Protein AF-R6E1N6-F1 (afdb_monomer_lite)

Secondary structure (DSSP, 8-state):
--GGG---SSEE-PPEEEEEE-SS-EEEEE-----B-HHHHHTT--HHHHHHHHHHHHHHHHHHHHH-EEEEE-HHHHHHHHHHHHHHHHH-GGGEEEETTEEEE-HHHHHHHHHHHHHHHTPPPEEEEES---S---GGGEEEETTEEEE------SS--HHHHHHHHHHHHTT-HHHHT--S---HHHHHHHHHHHHHHHHHHHHHH-HHHHHHHHHHHHHHHHHHGGG--SHHHHHHHHHHHHHHHHHHHHHHHHTT-----------------------EEEEEEE----GGGGTS--GGGSBPTTS-BHHHHHHHTS-GGG-SEEEEEEEHHHHHHHTHHHHHHHHHHHHT--SEEEEEESS--SSHHHHHHHHHHHHT--SEEEEE-TTEEEEE---SSSEEEEEEGGG-S---GGG-EEEEE-TTS-EEEEEET---SSEEEEEEEEES-HHHHHHHHHHHTT-TT--HHHHHHHHHHTT---EEEEEEEEEE-S------

Foldseek 3Di:
DVPQPDDDVQEHAWAWDDWDDDPPDIDTDTDDDDFDAPQVCLLPDFLVLLVLVLVSLVVVLVVFLVPFDWDWAALVLVLVLLVVLVVLLQPDQVQWDQDPNDTGGDVLVVVLSVLLNVPSVPDGTATATAGADQLQQASRQWGHDPSHIYGHDRDDHSTHGSLSNLLNLCCCLVQVPVVVVDDDDGDPLSSNLSSPLSNVSSLVVCVVPDPSCVVPNLVSNLSVLSNCQSVDDDPVVNVSSSVVNVVSSVVVVVVVVVVVDDDDDDDDDDDDDDDDDDDDPFAEEEEAQPQDDDPCLVPDQPQQQDADPVRAGLLRQQVVLDDPVVHQAYEYEYEPVSCVVVVSQVSVVVNCVVVVPDRYDYHYDDDRALASLRSLLVVCVVVVDWFKYKYAYSQKHWHWDDDAAWAFEKEFPVVDPDDDLQQWKAFDADPVQWTRAIHGRDDDDRMTTLRMTMHGTPVLSNVLCVVCRPPHPDDPRSSVSSVVSVVRIYGYIYIDPMDGNDDDPPPD

Sequence (508 aa):
MAAAGVEYQHIRVPKVYELQENADTTIIKMQYVYSKNFIEFFEQAGFEQVDYLIGALEYFVEHEISKCELRKVSSAIFQEKFADIRAKVESNPLYNENQNGLNRLNPAIADLMTRCQTIFDNLKEMTIPEGVCHGDLTFSNILFNGNNYYLIDFLDSFIETPLQDIVKIRQDTAYRWSQLMYTKKYDAVRLRIVCDKIDREIDQYFTRKYQWYIDNYRVMQLMNILRILPYAHEEKVISYLVQVLNDLLSSVEGETRNEKGCEGNENGEMKNEKCTNDNPSPERTLIMPIAADKSEYKTRLPRVFLIAEDGVMHCIRALKSLNLSRYDHIYITILRHLDEKYALSERLILQFRINGITNAEIVVLDQPTTSQPDTIYQTILQKNIHGSIFVKDADCSFCGEDTIGNAIAIHPLEELDWVNPKNKSYVSIDDMYYITNIIEKRIVFHFFTAGGYSFESADTYCRYYEQFQQQPGLYLSHIIYSMLLDKHTFRPVLTKEYEDFEFKFEKK

Structure (mmCIF, N/CA/C/O backbone):
data_AF-R6E1N6-F1
#
_entry.id   AF-R6E1N6-F1
#
loop_
_atom_site.group_PDB
_atom_site.id
_atom_site.type_symbol
_atom_site.label_atom_id
_atom_site.label_alt_id
_atom_site.label_comp_id
_atom_site.label_asym_id
_atom_site.label_entity_id
_atom_site.label_seq_id
_atom_site.pdbx_PDB_ins_code
_atom_site.Cartn_x
_atom_site.Cartn_y
_atom_site.Cartn_z
_atom_site.occupancy
_atom_site.B_iso_or_equiv
_atom_site.auth_seq_id
_atom_site.auth_comp_id
_atom_site.auth_asym_id
_atom_site.auth_atom_id
_atom_site.pdbx_PDB_model_num
ATOM 1 N N . MET A 1 1 ? -20.748 -10.827 25.982 1.00 43.12 1 MET A N 1
ATOM 2 C CA . MET A 1 1 ? -20.941 -12.285 25.726 1.00 43.12 1 MET A CA 1
ATOM 3 C C . MET A 1 1 ? -22.108 -12.660 24.782 1.00 43.12 1 MET A C 1
ATOM 5 O O . MET A 1 1 ? -22.265 -13.842 24.507 1.00 43.12 1 MET A O 1
ATOM 9 N N . ALA A 1 2 ? -22.885 -11.727 24.208 1.00 42.56 2 ALA A N 1
ATOM 10 C CA . ALA A 1 2 ? -23.992 -12.077 23.293 1.00 42.56 2 ALA A CA 1
ATOM 11 C C . ALA A 1 2 ? -23.570 -12.336 21.823 1.00 42.56 2 ALA A C 1
ATOM 13 O O . ALA A 1 2 ? -24.237 -13.090 21.120 1.00 42.56 2 ALA A O 1
ATOM 14 N N . ALA A 1 3 ? -22.448 -11.765 21.363 1.00 39.88 3 ALA A N 1
ATOM 15 C CA . ALA A 1 3 ? -22.001 -11.847 19.963 1.00 39.88 3 ALA A CA 1
ATOM 16 C C . ALA A 1 3 ? -21.383 -13.204 19.555 1.00 39.88 3 ALA A C 1
ATOM 18 O O . ALA A 1 3 ? -21.361 -13.549 18.378 1.00 39.88 3 ALA A O 1
ATOM 19 N N . ALA A 1 4 ? -20.916 -14.015 20.512 1.00 44.91 4 ALA A N 1
ATOM 20 C CA . ALA A 1 4 ? -20.207 -15.270 20.231 1.00 44.91 4 ALA A CA 1
ATOM 21 C C . ALA A 1 4 ? -21.109 -16.422 19.727 1.00 44.91 4 ALA A C 1
ATOM 23 O O . ALA A 1 4 ? -20.604 -17.486 19.375 1.00 44.91 4 ALA A O 1
ATOM 24 N N . GLY A 1 5 ? -22.436 -16.237 19.715 1.00 41.78 5 GLY A N 1
ATOM 25 C CA . GLY A 1 5 ? -23.413 -17.272 19.351 1.00 41.78 5 GLY A CA 1
ATOM 26 C C . GLY A 1 5 ? -23.838 -17.309 17.878 1.00 41.78 5 GLY A C 1
ATOM 27 O O . GLY A 1 5 ? -24.622 -18.185 17.516 1.00 41.78 5 GLY A O 1
ATOM 28 N N . VAL A 1 6 ? -23.373 -16.381 17.033 1.00 52.00 6 VAL A N 1
ATOM 29 C CA . VAL A 1 6 ? -23.840 -16.231 15.642 1.00 52.00 6 VAL A CA 1
ATOM 30 C C . VAL A 1 6 ? -22.710 -16.565 14.664 1.00 52.00 6 VAL A C 1
ATOM 32 O O . VAL A 1 6 ? -21.669 -15.913 14.663 1.00 52.00 6 VAL A O 1
ATOM 35 N N . GLU A 1 7 ? -22.900 -17.584 13.819 1.00 51.12 7 GLU A N 1
ATOM 36 C CA . GLU A 1 7 ? -22.028 -17.820 12.661 1.00 51.12 7 GLU A CA 1
ATOM 37 C C . GLU A 1 7 ? -22.456 -16.883 11.525 1.00 51.12 7 GLU A C 1
ATOM 39 O O . GLU A 1 7 ? -23.486 -17.095 10.884 1.00 51.12 7 GLU A O 1
ATOM 44 N N . TYR A 1 8 ? -21.668 -15.838 11.270 1.00 61.31 8 TYR A N 1
ATOM 45 C CA . TYR A 1 8 ? -21.778 -15.066 10.037 1.00 61.31 8 TYR A CA 1
ATOM 46 C C . TYR A 1 8 ? -21.089 -15.870 8.933 1.00 61.31 8 TYR A C 1
ATOM 48 O O . TYR A 1 8 ? -20.137 -16.610 9.187 1.00 61.31 8 TYR A O 1
ATOM 56 N N . GLN A 1 9 ? -21.543 -15.726 7.688 1.00 67.88 9 GLN A N 1
ATOM 57 C CA . GLN A 1 9 ? -21.009 -16.522 6.576 1.00 67.88 9 GLN A CA 1
ATOM 58 C C . GLN A 1 9 ? -19.481 -16.365 6.411 1.00 67.88 9 GLN A C 1
ATOM 60 O O . GLN A 1 9 ? -18.808 -17.293 5.962 1.00 67.88 9 GLN A O 1
ATOM 65 N N . HIS A 1 10 ? -18.933 -15.216 6.824 1.00 77.19 10 HIS A N 1
ATOM 66 C CA . HIS A 1 10 ? -17.533 -14.829 6.614 1.00 77.19 10 HIS A CA 1
ATOM 67 C C . HIS A 1 10 ? -16.791 -14.452 7.908 1.00 77.19 10 HIS A C 1
ATOM 69 O O . HIS A 1 10 ? -15.573 -14.627 7.991 1.00 77.19 10 HIS A O 1
ATOM 75 N N . ILE A 1 11 ? -17.525 -13.982 8.924 1.00 89.69 11 ILE A N 1
ATOM 76 C CA . ILE A 1 11 ? -17.001 -13.602 10.239 1.00 89.69 11 ILE A CA 1
ATOM 77 C C . ILE A 1 11 ? -17.423 -14.630 11.290 1.00 89.69 11 ILE A C 1
ATOM 79 O O . ILE A 1 11 ? -18.572 -15.062 11.354 1.00 89.69 11 ILE A O 1
ATOM 83 N N . ARG A 1 12 ? -16.480 -15.055 12.124 1.00 91.12 12 ARG A N 1
ATOM 84 C CA . ARG A 1 12 ? -16.680 -16.114 13.114 1.00 91.12 12 ARG A CA 1
ATOM 85 C C . ARG A 1 12 ? -16.115 -15.689 14.459 1.00 91.12 12 ARG A C 1
ATOM 87 O O . ARG A 1 12 ? -15.232 -14.845 14.533 1.00 91.12 12 ARG A O 1
ATOM 94 N N . VAL A 1 13 ? -16.574 -16.334 15.521 1.00 90.94 13 VAL A N 1
ATOM 95 C CA . VAL A 1 13 ? -15.956 -16.244 16.848 1.00 90.94 13 VAL A CA 1
ATOM 96 C C . VAL A 1 13 ? -15.490 -17.649 17.228 1.00 90.94 13 VAL A C 1
ATOM 98 O O . VAL A 1 13 ? -16.241 -18.607 17.011 1.00 90.94 13 VAL A O 1
ATOM 101 N N . PRO A 1 14 ? -14.257 -17.838 17.735 1.00 91.50 14 PRO A N 1
ATOM 102 C CA . PRO A 1 14 ? -13.813 -19.160 18.155 1.00 91.50 14 PRO A CA 1
ATOM 103 C C . PRO A 1 14 ? -14.723 -19.721 19.254 1.00 91.50 14 PRO A C 1
ATOM 105 O O . PRO A 1 14 ? -15.100 -19.015 20.189 1.00 91.50 14 PRO A O 1
ATOM 108 N N . LYS A 1 15 ? -15.058 -21.012 19.164 1.00 90.75 15 LYS A N 1
ATOM 109 C CA . LYS A 1 15 ? -15.941 -21.653 20.150 1.00 90.75 15 LYS A CA 1
ATOM 110 C C . LYS A 1 15 ? -15.301 -21.648 21.534 1.00 90.75 15 LYS A C 1
ATOM 112 O O . LYS A 1 15 ? -14.180 -22.127 21.693 1.00 90.75 15 LYS A O 1
ATOM 117 N N . VAL A 1 16 ? -16.028 -21.173 22.539 1.00 90.88 16 VAL A N 1
ATOM 118 C CA . VAL A 1 16 ? -15.630 -21.307 23.945 1.00 90.88 16 VAL A CA 1
ATOM 119 C C . VAL A 1 16 ? -16.057 -22.690 24.434 1.00 90.88 16 VAL A C 1
ATOM 121 O O . VAL A 1 16 ? -17.225 -23.054 24.333 1.00 90.88 16 VAL A O 1
ATOM 124 N N . TYR A 1 17 ? -15.101 -23.480 24.919 1.00 92.00 17 TYR A N 1
ATOM 125 C CA . TYR A 1 17 ? -15.338 -24.831 25.432 1.00 92.00 17 TYR A CA 1
ATOM 126 C C . TYR A 1 17 ? -15.578 -24.846 26.936 1.00 92.00 17 TYR A C 1
ATOM 128 O O . TYR A 1 17 ? -16.383 -25.634 27.421 1.00 92.00 17 TYR A O 1
ATOM 136 N N . GLU A 1 18 ? -14.846 -24.016 27.673 1.00 93.44 18 GLU A N 1
ATOM 137 C CA . GLU A 1 18 ? -14.870 -24.002 29.131 1.00 93.44 18 GLU A CA 1
ATOM 138 C C . GLU A 1 18 ? -14.495 -22.610 29.636 1.00 93.44 18 GLU A C 1
ATOM 140 O O . GLU A 1 18 ? -13.605 -21.962 29.079 1.00 93.44 18 GLU A O 1
ATOM 145 N N . LEU A 1 19 ? -15.170 -22.169 30.692 1.00 92.25 19 LEU A N 1
ATOM 146 C CA . LEU A 1 19 ? -14.905 -20.915 31.379 1.00 92.25 19 LEU A CA 1
ATOM 147 C C . LEU A 1 19 ? -14.810 -21.218 32.875 1.00 92.25 19 LEU A C 1
ATOM 149 O O . LEU A 1 19 ? -15.750 -21.756 33.458 1.00 92.25 19 LEU A O 1
ATOM 153 N N . GLN A 1 20 ? -13.653 -20.930 33.466 1.00 92.69 20 GLN A N 1
ATOM 154 C CA . GLN A 1 20 ? -13.394 -21.101 34.892 1.00 92.69 20 GLN A CA 1
ATOM 155 C C . GLN A 1 20 ? -13.108 -19.732 35.503 1.00 92.69 20 GLN A C 1
ATOM 157 O O . GLN A 1 20 ? -12.104 -19.098 35.175 1.00 92.69 20 GLN A O 1
ATOM 162 N N . GLU A 1 21 ? -13.988 -19.285 36.391 1.00 91.00 21 GLU A N 1
ATOM 163 C CA . GLU A 1 21 ? -13.809 -18.058 37.165 1.00 91.00 21 GLU A CA 1
ATOM 164 C C . GLU A 1 21 ? -13.253 -18.411 38.546 1.00 91.00 21 GLU A C 1
ATOM 166 O O . GLU A 1 21 ? -13.877 -19.136 39.322 1.00 91.00 21 GLU A O 1
ATOM 171 N N . ASN A 1 22 ? -12.065 -17.899 38.849 1.00 90.75 22 ASN A N 1
ATOM 172 C CA . ASN A 1 22 ? -11.467 -17.908 40.179 1.00 90.75 22 ASN A CA 1
ATOM 173 C C . ASN A 1 22 ? -11.513 -16.488 40.760 1.00 90.75 22 ASN A C 1
ATOM 175 O O . ASN A 1 22 ? -11.749 -15.527 40.034 1.00 90.75 22 ASN A O 1
ATOM 179 N N . ALA A 1 23 ? -11.217 -16.341 42.055 1.00 87.56 23 ALA A N 1
ATOM 180 C CA . ALA A 1 23 ? -11.284 -15.048 42.748 1.00 87.56 23 ALA A CA 1
ATOM 181 C C . ALA A 1 23 ? -10.505 -13.911 42.048 1.00 87.56 23 ALA A C 1
ATOM 183 O O . ALA A 1 23 ? -11.010 -12.795 41.989 1.00 87.56 23 ALA A O 1
ATOM 184 N N . ASP A 1 24 ? -9.329 -14.213 41.478 1.00 91.00 24 ASP A N 1
ATOM 185 C CA . ASP A 1 24 ? -8.445 -13.218 40.844 1.00 91.00 24 ASP A CA 1
ATOM 186 C C . ASP A 1 24 ? -8.146 -13.505 39.360 1.00 91.00 24 ASP A C 1
ATOM 188 O O . ASP A 1 24 ? -7.389 -12.773 38.723 1.00 91.00 24 ASP A O 1
ATOM 192 N N . THR A 1 25 ? -8.663 -14.604 38.798 1.00 90.50 25 THR A N 1
ATOM 193 C CA . THR A 1 25 ? -8.326 -15.022 37.426 1.00 90.50 25 THR A CA 1
ATOM 194 C C . THR A 1 25 ? -9.509 -15.658 36.719 1.00 90.50 25 THR A C 1
ATOM 196 O O . THR A 1 25 ? -10.215 -16.482 37.295 1.00 90.50 25 THR A O 1
ATOM 199 N N . THR A 1 26 ? -9.661 -15.347 35.435 1.00 88.19 26 THR A N 1
ATOM 200 C CA . THR A 1 26 ? -10.594 -16.037 34.541 1.00 88.19 26 THR A CA 1
ATOM 201 C C . THR A 1 26 ? -9.791 -16.836 33.526 1.00 88.19 26 THR A C 1
ATOM 203 O O . THR A 1 26 ? -8.967 -16.281 32.800 1.00 88.19 26 THR A O 1
ATOM 206 N N . ILE A 1 27 ? -10.015 -18.148 33.477 1.00 90.06 27 ILE A N 1
ATOM 207 C CA . ILE A 1 27 ? -9.392 -19.045 32.503 1.00 90.06 27 ILE A CA 1
ATOM 208 C C . ILE A 1 27 ? -10.445 -19.412 31.463 1.00 90.06 27 ILE A C 1
ATOM 210 O O . ILE A 1 27 ? -11.468 -20.017 31.781 1.00 90.06 27 ILE A O 1
ATOM 214 N N . ILE A 1 28 ? -10.173 -19.067 30.206 1.00 90.00 28 ILE A N 1
ATOM 215 C CA . ILE A 1 28 ? -11.042 -19.377 29.072 1.00 90.00 28 ILE A CA 1
ATOM 216 C C . ILE A 1 28 ? -10.346 -20.428 28.212 1.00 90.00 28 ILE A C 1
ATOM 218 O O . ILE A 1 28 ? -9.264 -20.200 27.672 1.00 90.00 28 ILE A O 1
ATOM 222 N N . LYS A 1 29 ? -10.979 -21.591 28.059 1.00 92.75 29 LYS A N 1
ATOM 223 C CA . LYS A 1 29 ? -10.565 -22.616 27.102 1.00 92.75 29 LYS A CA 1
ATOM 224 C C . LYS A 1 29 ? -11.414 -22.467 25.853 1.00 92.75 29 LYS A C 1
ATOM 226 O O . LYS A 1 29 ? -12.628 -22.651 25.892 1.00 92.75 29 LYS A O 1
ATOM 231 N N . MET A 1 30 ? -10.774 -22.172 24.733 1.00 92.62 30 MET A N 1
ATOM 232 C CA . MET A 1 30 ? -11.450 -21.897 23.468 1.00 92.62 30 MET A CA 1
ATOM 233 C C . MET A 1 30 ? -10.828 -22.678 22.312 1.00 92.62 30 MET A C 1
ATOM 235 O O . MET A 1 30 ? -9.758 -23.278 22.431 1.00 92.62 30 MET A O 1
ATOM 239 N N . GLN A 1 31 ? -11.526 -22.690 21.184 1.00 93.62 31 GLN A N 1
ATOM 240 C CA . GLN A 1 31 ? -11.058 -23.256 19.934 1.00 93.62 31 GLN A CA 1
ATOM 241 C C . GLN A 1 31 ? -9.750 -22.594 19.501 1.00 93.62 31 GLN A C 1
ATOM 243 O O . GLN A 1 31 ? -9.690 -21.384 19.299 1.00 93.62 31 GLN A O 1
ATOM 248 N N . TYR A 1 32 ? -8.719 -23.412 19.291 1.00 93.12 32 TYR A N 1
ATOM 249 C CA . TYR A 1 32 ? -7.517 -22.972 18.599 1.00 93.12 32 TYR A CA 1
ATOM 250 C C . TYR A 1 32 ? -7.813 -22.849 17.104 1.00 93.12 32 TYR A C 1
ATOM 252 O O . TYR A 1 32 ? -8.204 -23.827 16.460 1.00 93.12 32 TYR A O 1
ATOM 260 N N . VAL A 1 33 ? -7.629 -21.650 16.558 1.00 91.69 33 VAL A N 1
ATOM 261 C CA . VAL A 1 33 ? -7.780 -21.374 15.130 1.00 91.69 33 VAL A CA 1
ATOM 262 C C . VAL A 1 33 ? -6.398 -21.086 14.559 1.00 91.69 33 VAL A C 1
ATOM 264 O O . VAL A 1 33 ? -5.758 -20.106 14.930 1.00 91.69 33 VAL A O 1
ATOM 267 N N . TYR A 1 34 ? -5.927 -21.954 13.662 1.00 92.94 34 TYR A N 1
ATOM 268 C CA . TYR A 1 34 ? -4.697 -21.703 12.918 1.00 92.94 34 TYR A CA 1
ATOM 269 C C . TYR A 1 34 ? -4.946 -20.602 11.883 1.00 92.94 34 TYR A C 1
ATOM 271 O O . TYR A 1 34 ? -5.734 -20.800 10.959 1.00 92.94 34 TYR A O 1
ATOM 279 N N . SER A 1 35 ? -4.289 -19.456 12.049 1.00 94.69 35 SER A N 1
ATOM 280 C CA . SER A 1 35 ? -4.545 -18.244 11.266 1.00 94.69 35 SER A CA 1
ATOM 281 C C . SER A 1 35 ? -3.283 -17.402 11.108 1.00 94.69 35 SER A C 1
ATOM 283 O O . SER A 1 35 ? -2.355 -17.498 11.911 1.00 94.69 35 SER A O 1
ATOM 285 N N . LYS A 1 36 ? -3.279 -16.539 10.092 1.00 94.94 36 LYS A N 1
ATOM 286 C CA . LYS A 1 36 ? -2.300 -15.461 9.922 1.00 94.94 36 LYS A CA 1
ATOM 287 C C . LYS A 1 36 ? -2.706 -14.242 10.752 1.00 94.94 36 LYS A C 1
ATOM 289 O O . LYS A 1 36 ? -3.897 -14.010 10.974 1.00 94.94 36 LYS A O 1
ATOM 294 N N . ASN A 1 37 ? -1.721 -13.443 11.162 1.00 94.81 37 ASN A N 1
ATOM 295 C CA . ASN A 1 37 ? -1.988 -12.067 11.602 1.00 94.81 37 ASN A CA 1
ATOM 296 C C . ASN A 1 37 ? -2.250 -11.148 10.392 1.00 94.81 37 ASN A C 1
ATOM 298 O O . ASN A 1 37 ? -2.000 -11.531 9.246 1.00 94.81 37 ASN A O 1
ATOM 302 N N . PHE A 1 38 ? -2.735 -9.930 10.649 1.00 95.31 38 PHE A N 1
ATOM 303 C CA . PHE A 1 38 ? -3.111 -8.989 9.590 1.00 95.31 38 PHE A CA 1
ATOM 304 C C . PHE A 1 38 ? -1.952 -8.637 8.642 1.00 95.31 38 PHE A C 1
ATOM 306 O O . PHE A 1 38 ? -2.159 -8.573 7.433 1.00 95.31 38 PHE A O 1
ATOM 313 N N . ILE A 1 39 ? -0.721 -8.483 9.151 1.00 95.44 39 ILE A N 1
ATOM 314 C CA . ILE A 1 39 ? 0.459 -8.201 8.316 1.00 95.44 39 ILE A CA 1
ATOM 315 C C . ILE A 1 39 ? 0.728 -9.369 7.367 1.00 95.44 39 ILE A C 1
ATOM 317 O O . ILE A 1 39 ? 0.776 -9.186 6.155 1.00 95.44 39 ILE A O 1
ATOM 321 N N . GLU A 1 40 ? 0.843 -10.586 7.899 1.00 94.12 40 GLU A N 1
ATOM 322 C CA . GLU A 1 40 ? 1.097 -11.793 7.102 1.00 94.12 40 GLU A CA 1
ATOM 323 C C . GLU A 1 40 ? -0.001 -12.056 6.062 1.00 94.12 40 GLU A C 1
ATOM 325 O O . GLU A 1 40 ? 0.275 -12.594 4.985 1.00 94.12 40 GLU A O 1
ATOM 330 N N . PHE A 1 41 ? -1.246 -11.694 6.380 1.00 95.75 41 PHE A N 1
ATOM 331 C CA . PHE A 1 41 ? -2.361 -11.746 5.445 1.00 95.75 41 PHE A CA 1
ATOM 332 C C . PHE A 1 41 ? -2.201 -10.708 4.324 1.00 95.75 41 PHE A C 1
ATOM 334 O O . PHE A 1 41 ? -2.138 -11.091 3.155 1.00 95.75 41 PHE A O 1
ATOM 341 N N . PHE A 1 42 ? -2.065 -9.418 4.651 1.00 96.00 42 PHE A N 1
ATOM 342 C CA . PHE A 1 42 ? -2.004 -8.342 3.653 1.00 96.00 42 PHE A CA 1
ATOM 343 C C . PHE A 1 42 ? -0.748 -8.370 2.780 1.00 96.00 42 PHE A C 1
ATOM 345 O O . PHE A 1 42 ? -0.788 -7.931 1.631 1.00 96.00 42 PHE A O 1
ATOM 352 N N . GLU A 1 43 ? 0.348 -8.953 3.260 1.00 93.44 43 GLU A N 1
ATOM 353 C CA . GLU A 1 43 ? 1.546 -9.180 2.446 1.00 93.44 43 GLU A CA 1
ATOM 354 C C . GLU A 1 43 ? 1.314 -10.126 1.265 1.00 93.44 43 GLU A C 1
ATOM 356 O O . GLU A 1 43 ? 2.073 -10.089 0.299 1.00 93.44 43 GLU A O 1
ATOM 361 N N . GLN A 1 44 ? 0.285 -10.973 1.339 1.00 93.06 44 GLN A N 1
ATOM 362 C CA . GLN A 1 44 ? -0.032 -11.966 0.313 1.00 93.06 44 GLN A CA 1
ATOM 363 C C . GLN A 1 44 ? -1.404 -11.758 -0.329 1.00 93.06 44 GLN A C 1
ATOM 365 O O . GLN A 1 44 ? -1.666 -12.353 -1.370 1.00 93.06 44 GLN A O 1
ATOM 370 N N . ALA A 1 45 ? -2.264 -10.932 0.268 1.00 94.75 45 ALA A N 1
ATOM 371 C CA . ALA A 1 45 ? -3.633 -10.738 -0.189 1.00 94.75 45 ALA A CA 1
ATOM 372 C C . ALA A 1 45 ? -3.675 -10.186 -1.622 1.00 94.75 45 ALA A C 1
ATOM 374 O O . ALA A 1 45 ? -3.033 -9.178 -1.902 1.00 94.75 45 ALA A O 1
ATOM 375 N N . GLY A 1 46 ? -4.400 -10.845 -2.527 1.00 94.44 46 GLY A N 1
ATOM 376 C CA . GLY A 1 46 ? -4.767 -10.281 -3.833 1.00 94.44 46 GLY A CA 1
ATOM 377 C C . GLY A 1 46 ? -5.973 -9.344 -3.725 1.00 94.44 46 GLY A C 1
ATOM 378 O O . GLY A 1 46 ? -6.572 -9.227 -2.653 1.00 94.44 46 GLY A O 1
ATOM 379 N N . PHE A 1 47 ? -6.368 -8.707 -4.833 1.00 94.00 47 PHE A N 1
ATOM 380 C CA . PHE A 1 47 ? -7.470 -7.738 -4.793 1.00 94.00 47 PHE A CA 1
ATOM 381 C C . PHE A 1 47 ? -8.795 -8.363 -4.326 1.00 94.00 47 PHE A C 1
ATOM 383 O O . PHE A 1 47 ? -9.504 -7.767 -3.524 1.00 94.00 47 PHE A O 1
ATOM 390 N N . GLU A 1 48 ? -9.091 -9.602 -4.737 1.00 93.12 48 GLU A N 1
ATOM 391 C CA . GLU A 1 48 ? -10.321 -10.305 -4.346 1.00 93.12 48 GLU A CA 1
ATOM 392 C C . GLU A 1 48 ? -10.401 -10.543 -2.839 1.00 93.12 48 GLU A C 1
ATOM 394 O O . GLU A 1 48 ? -11.466 -10.419 -2.245 1.00 93.12 48 GLU A O 1
ATOM 399 N N . GLN A 1 49 ? -9.271 -10.869 -2.209 1.00 94.69 49 GLN A N 1
ATOM 400 C CA . GLN A 1 49 ? -9.212 -11.130 -0.771 1.00 94.69 49 GLN A CA 1
ATOM 401 C C . GLN A 1 49 ? -9.376 -9.845 0.040 1.00 94.69 49 GLN A C 1
ATOM 403 O O . GLN A 1 49 ? -9.959 -9.885 1.122 1.00 94.69 49 GLN A O 1
ATOM 408 N N . VAL A 1 50 ? -8.877 -8.716 -0.474 1.00 96.75 50 VAL A N 1
ATOM 409 C CA . VAL A 1 50 ? -9.093 -7.400 0.140 1.00 96.75 50 VAL A CA 1
ATOM 410 C C . VAL A 1 50 ? -10.559 -6.989 0.010 1.00 96.75 50 VAL A C 1
ATOM 412 O O . VAL A 1 50 ? -11.166 -6.631 1.015 1.00 96.75 50 VAL A O 1
ATOM 415 N N . ASP A 1 51 ? -11.160 -7.112 -1.175 1.00 95.50 51 ASP A N 1
ATOM 416 C CA . ASP A 1 51 ? -12.580 -6.782 -1.371 1.00 95.50 51 ASP A CA 1
ATOM 417 C C . ASP A 1 51 ? -13.503 -7.683 -0.550 1.00 95.50 51 ASP A C 1
ATOM 419 O O . ASP A 1 51 ? -14.490 -7.225 0.023 1.00 95.50 51 ASP A O 1
ATOM 423 N N . TYR A 1 52 ? -13.168 -8.968 -0.450 1.00 94.81 52 TYR A N 1
ATOM 424 C CA . TYR A 1 52 ? -13.925 -9.905 0.365 1.00 94.81 52 TYR A CA 1
ATOM 425 C C . TYR A 1 52 ? -13.820 -9.569 1.861 1.00 94.81 52 TYR A C 1
ATOM 427 O O . TYR A 1 52 ? -14.819 -9.673 2.573 1.00 94.81 52 TYR A O 1
ATOM 435 N N . LEU A 1 53 ? -12.655 -9.120 2.348 1.00 96.75 53 LEU A N 1
ATOM 436 C CA . LEU A 1 53 ? -12.522 -8.611 3.717 1.00 96.75 53 LEU A CA 1
ATOM 437 C C . LEU A 1 53 ? -13.402 -7.377 3.940 1.00 96.75 53 LEU A C 1
ATOM 439 O O . LEU A 1 53 ? -14.105 -7.323 4.945 1.00 96.75 53 LEU A O 1
ATOM 443 N N . ILE A 1 54 ? -13.385 -6.416 3.010 1.00 97.12 54 ILE A N 1
ATOM 444 C CA . ILE A 1 54 ? -14.221 -5.208 3.080 1.00 97.12 54 ILE A CA 1
ATOM 445 C C . ILE A 1 54 ? -15.694 -5.607 3.184 1.00 97.12 54 ILE A C 1
ATOM 447 O O . ILE A 1 54 ? -16.354 -5.242 4.153 1.00 97.12 54 ILE A O 1
ATOM 451 N N . GLY A 1 55 ? -16.179 -6.450 2.268 1.00 95.94 55 GLY A N 1
ATOM 452 C CA . GLY A 1 55 ? -17.563 -6.923 2.288 1.00 95.94 55 GLY A CA 1
ATOM 453 C C . GLY A 1 55 ? -17.921 -7.705 3.556 1.00 95.94 55 GLY A C 1
ATOM 454 O O . GLY A 1 55 ? -19.031 -7.572 4.069 1.00 95.94 55 GLY A O 1
ATOM 455 N N . ALA A 1 56 ? -16.992 -8.492 4.110 1.00 95.81 56 ALA A N 1
ATOM 456 C CA . ALA A 1 56 ? -17.211 -9.207 5.366 1.00 95.81 56 ALA A CA 1
ATOM 457 C C . ALA A 1 56 ? -17.342 -8.255 6.568 1.00 95.81 56 ALA A C 1
ATOM 459 O O . ALA A 1 56 ? -18.211 -8.472 7.415 1.00 95.81 56 ALA A O 1
ATOM 460 N N . LEU A 1 57 ? -16.510 -7.208 6.635 1.00 96.88 57 LEU A N 1
ATOM 461 C CA . LEU A 1 57 ? -16.575 -6.179 7.677 1.00 96.88 57 LEU A CA 1
ATOM 462 C C . LEU A 1 57 ? -17.857 -5.345 7.557 1.00 96.88 57 LEU A C 1
ATOM 464 O O . LEU A 1 57 ? -18.558 -5.174 8.553 1.00 96.88 57 LEU A O 1
ATOM 468 N N . GLU A 1 58 ? -18.199 -4.890 6.348 1.00 96.12 58 GLU A N 1
ATOM 469 C CA . GLU A 1 58 ? -19.453 -4.180 6.068 1.00 96.12 58 GLU A CA 1
ATOM 470 C C . GLU A 1 58 ? -20.661 -5.013 6.498 1.00 96.12 58 GLU A C 1
ATOM 472 O O . GLU A 1 58 ? -21.504 -4.531 7.250 1.00 96.12 58 GLU A O 1
ATOM 477 N N . TYR A 1 59 ? -20.718 -6.281 6.078 1.00 94.56 59 TYR A N 1
ATOM 478 C CA . TYR A 1 59 ? -21.819 -7.183 6.406 1.00 94.56 59 TYR A CA 1
ATOM 479 C C . TYR A 1 59 ? -21.962 -7.410 7.914 1.00 94.56 59 TYR A C 1
ATOM 481 O O . TYR A 1 59 ? -23.076 -7.401 8.436 1.00 94.56 59 TYR A O 1
ATOM 489 N N . PHE A 1 60 ? -20.851 -7.621 8.623 1.00 95.06 60 PHE A N 1
ATOM 490 C CA . PHE A 1 60 ? -20.875 -7.820 10.070 1.00 95.06 60 PHE A CA 1
ATOM 491 C C . PHE A 1 60 ? -21.426 -6.595 10.801 1.00 95.06 60 PHE A C 1
ATOM 493 O O . PHE A 1 60 ? -22.346 -6.728 11.608 1.00 95.06 60 PHE A O 1
ATOM 500 N N . VAL A 1 61 ? -20.913 -5.406 10.476 1.00 95.69 61 VAL A N 1
ATOM 501 C CA . VAL A 1 61 ? -21.354 -4.158 11.105 1.00 95.69 61 VAL A CA 1
ATOM 502 C C . VAL A 1 61 ? -22.812 -3.851 10.749 1.00 95.69 61 VAL A C 1
ATOM 504 O O . VAL A 1 61 ? -23.596 -3.520 11.633 1.00 95.69 61 VAL A O 1
ATOM 507 N N . GLU A 1 62 ? -23.215 -4.010 9.487 1.00 95.62 62 GLU A N 1
ATOM 508 C CA . GLU A 1 62 ? -24.608 -3.845 9.041 1.00 95.62 62 GLU A CA 1
ATOM 509 C C . GLU A 1 62 ? -25.569 -4.783 9.765 1.00 95.62 62 GLU A C 1
ATOM 511 O O . GLU A 1 62 ? -26.659 -4.376 10.168 1.00 95.62 62 GLU A O 1
ATOM 516 N N . HIS A 1 63 ? -25.169 -6.038 9.972 1.00 93.75 63 HIS A N 1
ATOM 517 C CA . HIS A 1 63 ? -25.983 -6.993 10.711 1.00 93.75 63 HIS A CA 1
ATOM 518 C C . HIS A 1 63 ? -26.192 -6.552 12.160 1.00 93.75 63 HIS A C 1
ATOM 520 O O . HIS A 1 63 ? -27.317 -6.639 12.652 1.00 93.75 63 HIS A O 1
ATOM 526 N N . GLU A 1 64 ? -25.163 -6.033 12.836 1.00 94.50 64 GLU A N 1
ATOM 527 C CA . GLU A 1 64 ? -25.340 -5.470 14.180 1.00 94.50 64 GLU A CA 1
ATOM 528 C C . GLU A 1 64 ? -26.197 -4.200 14.164 1.00 94.50 64 GLU A C 1
ATOM 530 O O . GLU A 1 64 ? -27.130 -4.096 14.961 1.00 94.50 64 GLU A O 1
ATOM 535 N N . ILE A 1 65 ? -25.995 -3.290 13.203 1.00 96.31 65 ILE A N 1
ATOM 536 C CA . ILE A 1 65 ? -26.845 -2.099 13.022 1.00 96.31 65 ILE A CA 1
ATOM 537 C C . ILE A 1 65 ? -28.314 -2.497 12.831 1.00 96.31 65 ILE A C 1
ATOM 539 O O . ILE A 1 65 ? -29.191 -1.875 13.425 1.00 96.31 65 ILE A O 1
ATOM 543 N N . SER A 1 66 ? -28.601 -3.551 12.059 1.00 94.94 66 SER A N 1
ATOM 544 C CA . SER A 1 66 ? -29.972 -4.002 11.770 1.00 94.94 66 SER A CA 1
ATOM 545 C C . SER A 1 66 ? -30.757 -4.458 13.006 1.00 94.94 66 SER A C 1
ATOM 547 O O . SER A 1 66 ? -31.988 -4.493 12.979 1.00 94.94 66 SER A O 1
ATOM 549 N N . LYS A 1 67 ? -30.055 -4.796 14.095 1.00 94.75 67 LYS A N 1
ATOM 550 C CA . LYS A 1 67 ? -30.641 -5.179 15.387 1.00 94.75 67 LYS A CA 1
ATOM 551 C C . LYS A 1 67 ? -30.729 -4.013 16.373 1.00 94.75 67 LYS A C 1
ATOM 553 O O . LYS A 1 67 ? -31.311 -4.179 17.443 1.00 94.75 67 LYS A O 1
ATOM 558 N N . CYS A 1 68 ? -30.105 -2.881 16.059 1.00 95.44 68 CYS A N 1
ATOM 559 C CA . CYS A 1 68 ? -30.054 -1.721 16.936 1.00 95.44 68 CYS A CA 1
ATOM 560 C C . CYS A 1 68 ? -31.299 -0.847 16.779 1.00 95.44 68 CYS A C 1
ATOM 562 O O . CYS A 1 68 ? -31.935 -0.794 15.725 1.00 95.44 68 CYS A O 1
ATOM 564 N N . GLU A 1 69 ? -31.582 -0.071 17.819 1.00 93.50 69 GLU A N 1
ATOM 565 C CA . GLU A 1 69 ? -32.504 1.058 17.740 1.00 93.50 69 GLU A CA 1
ATOM 566 C C . GLU A 1 69 ? -31.699 2.358 17.712 1.00 93.50 69 GLU A C 1
ATOM 568 O O . GLU A 1 69 ? -30.727 2.520 18.454 1.00 93.50 69 GLU A O 1
ATOM 573 N N . LEU A 1 70 ? -32.108 3.314 16.873 1.00 95.75 70 LEU A N 1
ATOM 574 C CA . LEU A 1 70 ? -31.537 4.658 16.919 1.00 95.75 70 LEU A CA 1
ATOM 575 C C . LEU A 1 70 ? -32.009 5.363 18.186 1.00 95.75 70 LEU A C 1
ATOM 577 O O . LEU A 1 70 ? -33.210 5.543 18.399 1.00 95.75 70 LEU A O 1
ATOM 581 N N . ARG A 1 71 ? -31.055 5.792 19.010 1.00 95.12 71 ARG A N 1
ATOM 582 C CA . ARG A 1 71 ? -31.328 6.459 20.280 1.00 95.12 71 ARG A CA 1
ATOM 583 C C . ARG A 1 71 ? -30.527 7.739 20.404 1.00 95.12 71 ARG A C 1
ATOM 585 O O . ARG A 1 71 ? -29.455 7.892 19.821 1.00 95.12 71 ARG A O 1
ATOM 592 N N . LYS A 1 72 ? -31.088 8.673 21.168 1.00 95.38 72 LYS A N 1
ATOM 593 C CA . LYS A 1 72 ? -30.404 9.900 21.562 1.00 95.38 72 LYS A CA 1
ATOM 594 C C . LYS A 1 72 ? -29.575 9.613 22.801 1.00 95.38 72 LYS A C 1
ATOM 596 O O . LYS A 1 72 ? -30.123 9.301 23.855 1.00 95.38 72 LYS A O 1
ATOM 601 N N . VAL A 1 73 ? -28.266 9.720 22.654 1.00 94.31 73 VAL A N 1
ATOM 602 C CA . VAL A 1 73 ? -27.295 9.523 23.721 1.00 94.31 73 VAL A CA 1
ATOM 603 C C . VAL A 1 73 ? -26.910 10.884 24.286 1.00 94.31 73 VAL A C 1
ATOM 605 O O . VAL A 1 73 ? -26.560 11.808 23.547 1.00 94.31 73 VAL A O 1
ATOM 608 N N . SER A 1 74 ? -27.005 11.007 25.610 1.00 95.50 74 SER A N 1
ATOM 609 C CA . SER A 1 74 ? -26.676 12.238 26.328 1.00 95.50 74 SER A CA 1
ATOM 610 C C . SER A 1 74 ? -25.191 12.569 26.195 1.00 95.50 74 SER A C 1
ATOM 612 O O . SER A 1 74 ? -24.333 11.699 26.366 1.00 95.50 74 SER A O 1
ATOM 614 N N . SER A 1 75 ? -24.878 13.848 25.973 1.00 94.31 75 SER A N 1
ATOM 615 C CA . SER A 1 75 ? -23.494 14.331 25.944 1.00 94.31 75 SER A CA 1
ATOM 616 C C . SER A 1 75 ? -22.774 14.162 27.287 1.00 94.31 75 SER A C 1
ATOM 618 O O . SER A 1 75 ? -21.547 14.075 27.303 1.00 94.31 75 SER A O 1
ATOM 620 N N . ALA A 1 76 ? -23.512 14.004 28.393 1.00 95.81 76 ALA A N 1
ATOM 621 C CA . ALA A 1 76 ? -22.948 13.741 29.717 1.00 95.81 76 ALA A CA 1
ATOM 622 C C . ALA A 1 76 ? -22.043 12.496 29.739 1.00 95.81 76 ALA A C 1
ATOM 624 O O . ALA A 1 76 ? -20.975 12.534 30.340 1.00 95.81 76 ALA A O 1
ATOM 625 N N . ILE A 1 77 ? -22.400 11.429 29.011 1.00 95.25 77 ILE A N 1
ATOM 626 C CA . ILE A 1 77 ? -21.597 10.192 28.951 1.00 95.25 77 ILE A CA 1
ATOM 627 C C . ILE A 1 77 ? -20.205 10.472 28.359 1.00 95.25 77 ILE A C 1
ATOM 629 O O . ILE A 1 77 ? -19.190 9.966 28.842 1.00 95.25 77 ILE A O 1
ATOM 633 N N . PHE A 1 78 ? -20.139 11.322 27.333 1.00 95.50 78 PHE A N 1
ATOM 634 C CA . PHE A 1 78 ? -18.882 11.729 26.707 1.00 95.50 78 PHE A CA 1
ATOM 635 C C . PHE A 1 78 ? -18.075 12.670 27.597 1.00 95.50 78 PHE A C 1
ATOM 637 O O . PHE A 1 78 ? -16.857 12.526 27.686 1.00 95.50 78 PHE A O 1
ATOM 644 N N . GLN A 1 79 ? -18.745 13.605 28.272 1.00 96.50 79 GLN A N 1
ATOM 645 C CA . GLN A 1 79 ? -18.123 14.550 29.201 1.00 96.50 79 GLN A CA 1
ATOM 646 C C . GLN A 1 79 ? -17.500 13.826 30.398 1.00 96.50 79 GLN A C 1
ATOM 648 O O . GLN A 1 79 ? -16.338 14.062 30.727 1.00 96.50 79 GLN A O 1
ATOM 653 N N . GLU A 1 80 ? -18.231 12.887 31.000 1.00 96.88 80 GLU A N 1
ATOM 654 C CA . GLU A 1 80 ? -17.736 12.033 32.081 1.00 96.88 80 GLU A CA 1
ATOM 655 C C . GLU A 1 80 ? -16.557 11.182 31.612 1.00 96.88 80 GLU A C 1
ATOM 657 O O . GLU A 1 80 ? -15.527 11.106 32.290 1.00 96.88 80 GLU A O 1
ATOM 662 N N . LYS A 1 81 ? -16.659 10.586 30.414 1.00 96.88 81 LYS A N 1
ATOM 663 C CA . LYS A 1 81 ? -15.565 9.774 29.884 1.00 96.88 81 LYS A CA 1
ATOM 664 C C . LYS A 1 81 ? -14.317 10.603 29.586 1.00 96.88 81 LYS A C 1
ATOM 666 O O . LYS A 1 81 ? -13.208 10.154 29.875 1.00 96.88 81 LYS A O 1
ATOM 671 N N . PHE A 1 82 ? -14.482 11.807 29.045 1.00 97.56 82 PHE A N 1
ATOM 672 C CA . PHE A 1 82 ? -13.380 12.736 28.825 1.00 97.56 82 PHE A CA 1
ATOM 673 C C . PHE A 1 82 ? -12.729 13.159 30.146 1.00 97.56 82 PHE A C 1
ATOM 675 O O . PHE A 1 82 ? -11.503 13.159 30.238 1.00 97.56 82 PHE A O 1
ATOM 682 N N . ALA A 1 83 ? -13.521 13.451 31.182 1.00 97.12 83 ALA A N 1
ATOM 683 C CA . ALA A 1 83 ? -13.007 13.809 32.501 1.00 97.12 83 ALA A CA 1
ATOM 684 C C . ALA A 1 83 ? -12.147 12.685 33.117 1.00 97.12 83 ALA A C 1
ATOM 686 O O . ALA A 1 83 ? -11.067 12.966 33.638 1.00 97.12 83 ALA A O 1
ATOM 687 N N . ASP A 1 84 ? -12.566 11.417 32.989 1.00 97.00 84 ASP A N 1
ATOM 688 C CA . ASP A 1 84 ? -11.767 10.241 33.389 1.00 97.00 84 ASP A CA 1
ATOM 689 C C . ASP A 1 84 ? -10.423 10.178 32.644 1.00 97.00 84 ASP A C 1
ATOM 691 O O . ASP A 1 84 ? -9.367 10.007 33.257 1.00 97.00 84 ASP A O 1
ATOM 695 N N . ILE A 1 85 ? -10.440 10.349 31.317 1.00 96.56 85 ILE A N 1
ATOM 696 C CA . ILE A 1 85 ? -9.224 10.333 30.488 1.00 96.56 85 ILE A CA 1
ATOM 697 C C . ILE A 1 85 ? -8.290 11.473 30.892 1.00 96.56 85 ILE A C 1
ATOM 699 O O . ILE A 1 85 ? -7.102 11.245 31.121 1.00 96.56 85 ILE A O 1
ATOM 703 N N . ARG A 1 86 ? -8.826 12.689 31.011 1.00 95.81 86 ARG A N 1
ATOM 704 C CA . ARG A 1 86 ? -8.072 13.887 31.375 1.00 95.81 86 ARG A CA 1
ATOM 705 C C . ARG A 1 86 ? -7.388 13.721 32.728 1.00 95.81 86 ARG A C 1
ATOM 707 O O . ARG A 1 86 ? -6.191 13.974 32.821 1.00 95.81 86 ARG A O 1
ATOM 714 N N . ALA A 1 87 ? -8.101 13.218 33.736 1.00 95.38 87 ALA A N 1
ATOM 715 C CA . ALA A 1 87 ? -7.523 12.948 35.050 1.00 95.38 87 ALA A CA 1
ATOM 716 C C . ALA A 1 87 ? -6.355 11.949 34.971 1.00 95.38 87 ALA A C 1
ATOM 718 O O . ALA A 1 87 ? -5.307 12.166 35.583 1.00 95.38 87 ALA A O 1
ATOM 719 N N . LYS A 1 88 ? -6.491 10.882 34.169 1.00 95.44 88 LYS A N 1
ATOM 720 C CA . LYS A 1 88 ? -5.413 9.903 33.954 1.00 95.44 88 LYS A CA 1
ATOM 721 C C . LYS A 1 88 ? -4.195 10.527 33.272 1.00 95.44 88 LYS A C 1
ATOM 723 O O . LYS A 1 88 ? -3.081 10.290 33.732 1.00 95.44 88 LYS A O 1
ATOM 728 N N . VAL A 1 89 ? -4.389 11.350 32.239 1.00 92.88 89 VAL A N 1
ATOM 729 C CA . VAL A 1 89 ? -3.294 12.066 31.556 1.00 92.88 89 VAL A CA 1
ATOM 730 C C . VAL A 1 89 ? -2.601 13.042 32.507 1.00 92.88 89 VAL A C 1
ATOM 732 O O . VAL A 1 89 ? -1.386 12.988 32.643 1.00 92.88 89 VAL A O 1
ATOM 735 N N . GLU A 1 90 ? -3.350 13.892 33.210 1.00 90.19 90 GLU A N 1
ATOM 736 C CA . GLU A 1 90 ? -2.787 14.886 34.137 1.00 90.19 90 GLU A CA 1
ATOM 737 C C . GLU A 1 90 ? -2.009 14.238 35.295 1.00 90.19 90 GLU A C 1
ATOM 739 O O . GLU A 1 90 ? -1.027 14.798 35.785 1.00 90.19 90 GLU A O 1
ATOM 744 N N . SER A 1 91 ? -2.416 13.037 35.716 1.00 89.75 91 SER A N 1
ATOM 745 C CA . SER A 1 91 ? -1.727 12.271 36.759 1.00 89.75 91 SER A CA 1
ATOM 746 C C . SER A 1 91 ? -0.482 11.518 36.273 1.00 89.75 91 SER A C 1
ATOM 748 O O . SER A 1 91 ? 0.344 11.120 37.096 1.00 89.75 91 SER A O 1
ATOM 750 N N . ASN A 1 92 ? -0.330 11.302 34.962 1.00 89.25 92 ASN A N 1
ATOM 751 C CA . ASN A 1 92 ? 0.736 10.471 34.414 1.00 89.25 92 ASN A CA 1
ATOM 752 C C . ASN A 1 92 ? 2.040 11.286 34.256 1.00 89.25 92 ASN A C 1
ATOM 754 O O . ASN A 1 92 ? 2.088 12.237 33.471 1.00 89.25 92 ASN A O 1
ATOM 758 N N . PRO A 1 93 ? 3.133 10.906 34.954 1.00 86.69 93 PRO A N 1
ATOM 759 C CA . PRO A 1 93 ? 4.401 11.634 34.909 1.00 86.69 93 PRO A CA 1
ATOM 760 C C . PRO A 1 93 ? 5.029 11.744 33.517 1.00 86.69 93 PRO A C 1
ATOM 762 O O . PRO A 1 93 ? 5.805 12.670 33.299 1.00 86.69 93 PRO A O 1
ATOM 765 N N . LEU A 1 94 ? 4.705 10.836 32.586 1.00 86.94 94 LEU A N 1
ATOM 766 C CA . LEU A 1 94 ? 5.234 10.850 31.217 1.00 86.94 94 LEU A CA 1
ATOM 767 C C . LEU A 1 94 ? 4.802 12.082 30.415 1.00 86.94 94 LEU A C 1
ATOM 769 O O . LEU A 1 94 ? 5.500 12.463 29.482 1.00 86.94 94 LEU A O 1
ATOM 773 N N . TYR A 1 95 ? 3.682 12.713 30.772 1.00 86.88 95 TYR A N 1
ATOM 774 C CA . TYR A 1 95 ? 3.210 13.928 30.100 1.00 86.88 95 TYR A CA 1
ATOM 775 C C . TYR A 1 95 ? 3.656 15.206 30.802 1.00 86.88 95 TYR A C 1
ATOM 777 O O . TYR A 1 95 ? 3.262 16.292 30.381 1.00 86.88 95 TYR A O 1
ATOM 785 N N . ASN A 1 96 ? 4.462 15.101 31.861 1.00 84.94 96 ASN A N 1
ATOM 786 C CA . ASN A 1 96 ? 4.966 16.253 32.589 1.00 84.94 96 ASN A CA 1
ATOM 787 C C . ASN A 1 96 ? 6.364 16.645 32.107 1.00 84.94 96 ASN A C 1
ATOM 789 O O . ASN A 1 96 ? 7.242 15.807 31.923 1.00 84.94 96 ASN A O 1
ATOM 793 N N . GLU A 1 97 ? 6.594 17.946 31.994 1.00 80.75 97 GLU A N 1
ATOM 794 C CA . GLU A 1 97 ? 7.905 18.536 31.765 1.00 80.75 97 GLU A CA 1
ATOM 795 C C . GLU A 1 97 ? 8.351 19.331 32.991 1.00 80.75 97 GLU A C 1
ATOM 797 O O . GLU A 1 97 ? 7.551 19.966 33.688 1.00 80.75 97 GLU A O 1
ATOM 802 N N . ASN A 1 98 ? 9.657 19.305 33.262 1.00 74.31 98 ASN A N 1
ATOM 803 C CA . ASN A 1 98 ? 10.238 20.100 34.333 1.00 74.31 98 ASN A CA 1
ATOM 804 C C . ASN A 1 98 ? 10.382 21.551 33.863 1.00 74.31 98 ASN A C 1
ATOM 806 O O . ASN A 1 98 ? 11.266 21.880 33.072 1.00 74.31 98 ASN A O 1
ATOM 810 N N . GLN A 1 99 ? 9.513 22.421 34.370 1.00 65.62 99 GLN A N 1
ATOM 811 C CA . GLN A 1 99 ? 9.560 23.853 34.114 1.00 65.62 99 GLN A CA 1
ATOM 812 C C . GLN A 1 99 ? 9.842 24.587 35.423 1.00 65.62 99 GLN A C 1
ATOM 814 O O . GLN A 1 99 ? 9.030 24.581 36.349 1.00 65.62 99 GLN A O 1
ATOM 819 N N . ASN A 1 100 ? 11.001 25.247 35.501 1.00 69.31 100 ASN A N 1
ATOM 820 C CA . ASN A 1 100 ? 11.433 26.020 36.673 1.00 69.31 100 ASN A CA 1
ATOM 821 C C . ASN A 1 100 ? 11.451 25.214 37.992 1.00 69.31 100 ASN A C 1
ATOM 823 O O . ASN A 1 100 ? 11.139 25.754 39.052 1.00 69.31 100 ASN A O 1
ATOM 827 N N . GLY A 1 101 ? 11.802 23.924 37.941 1.00 69.44 101 GLY A N 1
ATOM 828 C CA . GLY A 1 101 ? 11.887 23.060 39.124 1.00 69.44 101 GLY A CA 1
ATOM 829 C C . GLY A 1 101 ? 10.551 22.467 39.585 1.00 69.44 101 GLY A C 1
ATOM 830 O O . GLY A 1 101 ? 10.518 21.789 40.610 1.00 69.44 101 GLY A O 1
ATOM 831 N N . LEU A 1 102 ? 9.462 22.697 38.843 1.00 72.12 102 LEU A N 1
ATOM 832 C CA . LEU A 1 102 ? 8.159 22.068 39.051 1.00 72.12 102 LEU A CA 1
ATOM 833 C C . LEU A 1 102 ? 7.801 21.197 37.846 1.00 72.12 102 LEU A C 1
ATOM 835 O O . LEU A 1 102 ? 7.851 21.652 36.704 1.00 72.12 102 LEU A O 1
ATOM 839 N N . ASN A 1 103 ? 7.376 19.964 38.113 1.00 74.12 103 ASN A N 1
ATOM 840 C CA . ASN A 1 103 ? 6.788 19.102 37.094 1.00 74.12 103 ASN A CA 1
ATOM 841 C C . ASN A 1 103 ? 5.379 19.610 36.783 1.00 74.12 103 ASN A C 1
ATOM 843 O O . ASN A 1 103 ? 4.513 19.624 37.660 1.00 74.12 103 ASN A O 1
ATOM 847 N N . ARG A 1 104 ? 5.170 20.060 35.547 1.00 81.31 104 ARG A N 1
ATOM 848 C CA . ARG A 1 104 ? 3.876 20.524 35.039 1.00 81.31 104 ARG A CA 1
ATOM 849 C C . ARG A 1 104 ? 3.554 19.796 33.750 1.00 81.31 104 ARG A C 1
ATOM 851 O O . ARG A 1 104 ? 4.471 19.390 33.046 1.00 81.31 104 ARG A O 1
ATOM 858 N N . LEU A 1 105 ? 2.269 19.680 33.433 1.00 84.69 105 LEU A N 1
ATOM 859 C CA . LEU A 1 105 ? 1.833 19.086 32.175 1.00 84.69 105 LEU A CA 1
ATOM 860 C C . LEU A 1 105 ? 2.488 19.816 30.996 1.00 84.69 105 LEU A C 1
ATOM 862 O O . LEU A 1 105 ? 2.527 21.050 30.971 1.00 84.69 105 LEU A O 1
ATOM 866 N N . ASN A 1 106 ? 3.007 19.048 30.041 1.00 87.31 106 ASN A N 1
ATOM 867 C CA . ASN A 1 106 ? 3.595 19.557 28.812 1.00 87.31 106 ASN A CA 1
ATOM 868 C C . ASN A 1 106 ? 2.612 20.555 28.156 1.00 87.31 106 ASN A C 1
ATOM 870 O O . ASN A 1 106 ? 1.429 20.227 28.010 1.00 87.31 106 ASN A O 1
ATOM 874 N N . PRO A 1 107 ? 3.065 21.757 27.746 1.00 87.62 107 PRO A N 1
ATOM 875 C CA . PRO A 1 107 ? 2.183 22.786 27.195 1.00 87.62 107 PRO A CA 1
ATOM 876 C C . PRO A 1 107 ? 1.358 22.339 25.983 1.00 87.62 107 PRO A C 1
ATOM 878 O O . PRO A 1 107 ? 0.204 22.739 25.865 1.00 87.62 107 PRO A O 1
ATOM 881 N N . ALA A 1 108 ? 1.911 21.496 25.108 1.00 88.75 108 ALA A N 1
ATOM 882 C CA . ALA A 1 108 ? 1.195 20.954 23.956 1.00 88.75 108 ALA A CA 1
ATOM 883 C C . ALA A 1 108 ? 0.092 19.972 24.381 1.00 88.75 108 ALA A C 1
ATOM 885 O O . ALA A 1 108 ? -0.998 19.997 23.818 1.00 88.75 108 ALA A O 1
ATOM 886 N N . ILE A 1 109 ? 0.335 19.147 25.406 1.00 91.44 109 ILE A N 1
ATOM 887 C CA . ILE A 1 109 ? -0.700 18.271 25.979 1.00 91.44 109 ILE A CA 1
ATOM 888 C C . ILE A 1 109 ? -1.770 19.102 26.700 1.00 91.44 109 ILE A C 1
ATOM 890 O O . ILE A 1 109 ? -2.956 18.810 26.584 1.00 91.44 109 ILE A O 1
ATOM 894 N N . ALA A 1 110 ? -1.378 20.157 27.417 1.00 91.75 110 ALA A N 1
ATOM 895 C CA . ALA A 1 110 ? -2.314 21.053 28.093 1.00 91.75 110 ALA A CA 1
ATOM 896 C C . ALA A 1 110 ? -3.225 21.804 27.103 1.00 91.75 110 ALA A C 1
ATOM 898 O O . ALA A 1 110 ? -4.436 21.894 27.326 1.00 91.75 110 ALA A O 1
ATOM 899 N N . ASP A 1 111 ? -2.661 22.302 25.999 1.00 92.62 111 ASP A N 1
ATOM 900 C CA . ASP A 1 111 ? -3.420 22.910 24.900 1.00 92.62 111 ASP A CA 1
ATOM 901 C C . ASP A 1 111 ? -4.395 21.901 24.279 1.00 92.62 111 ASP A C 1
ATOM 903 O O . ASP A 1 111 ? -5.598 22.161 24.202 1.00 92.62 111 ASP A O 1
ATOM 907 N N . LEU A 1 112 ? -3.902 20.700 23.959 1.00 94.50 112 LEU A N 1
ATOM 908 C CA . LEU A 1 112 ? -4.707 19.599 23.438 1.00 94.50 112 LEU A CA 1
ATOM 909 C C . LEU A 1 112 ? -5.909 19.288 24.345 1.00 94.50 112 LEU A C 1
ATOM 911 O O . LEU A 1 112 ? -7.044 19.237 23.873 1.00 94.50 112 LEU A O 1
ATOM 915 N N . MET A 1 113 ? -5.687 19.128 25.654 1.00 95.31 113 MET A N 1
ATOM 916 C CA . MET A 1 113 ? -6.761 18.859 26.619 1.00 95.31 113 MET A CA 1
ATOM 917 C C . MET A 1 113 ? -7.772 20.007 26.695 1.00 95.31 113 MET A C 1
ATOM 919 O O . MET A 1 113 ? -8.971 19.758 26.802 1.00 95.31 113 MET A O 1
ATOM 923 N N . THR A 1 114 ? -7.318 21.258 26.599 1.00 95.12 114 THR A N 1
ATOM 924 C CA . THR A 1 114 ? -8.195 22.441 26.620 1.00 95.12 114 THR A CA 1
ATOM 925 C C . THR A 1 114 ? -9.095 22.500 25.381 1.00 95.12 114 THR A C 1
ATOM 927 O O . THR A 1 114 ? -10.295 22.777 25.485 1.00 95.12 114 THR A O 1
ATOM 930 N N . ARG A 1 115 ? -8.542 22.188 24.204 1.00 95.75 115 ARG A N 1
ATOM 931 C CA . ARG A 1 115 ? -9.300 22.116 22.947 1.00 95.75 115 ARG A CA 1
ATOM 932 C C . ARG A 1 115 ? -10.317 20.976 22.969 1.00 95.75 115 ARG A C 1
ATOM 934 O O . ARG A 1 115 ? -11.489 21.203 22.677 1.00 95.75 115 ARG A O 1
ATOM 941 N N . CYS A 1 116 ? -9.912 19.787 23.419 1.00 95.88 116 CYS A N 1
ATOM 942 C CA . CYS A 1 116 ? -10.823 18.658 23.622 1.00 95.88 116 CYS A CA 1
ATOM 943 C C . CYS A 1 116 ? -11.961 19.000 24.596 1.00 95.88 116 CYS A C 1
ATOM 945 O O . CYS A 1 116 ? -13.121 18.744 24.281 1.00 95.88 116 CYS A O 1
ATOM 947 N N . GLN A 1 117 ? -11.653 19.624 25.742 1.00 96.12 117 GLN A N 1
ATOM 948 C CA . GLN A 1 117 ? -12.658 20.061 26.720 1.00 96.12 117 GLN A CA 1
ATOM 949 C C . GLN A 1 117 ? -13.708 20.959 26.061 1.00 96.12 117 GLN A C 1
ATOM 951 O O . GLN A 1 117 ? -14.901 20.728 26.219 1.00 96.12 117 GLN A O 1
ATOM 956 N N . THR A 1 118 ? -13.269 21.929 25.254 1.00 95.31 118 THR A N 1
ATOM 957 C CA . THR A 1 118 ? -14.172 22.837 24.534 1.00 95.31 118 THR A CA 1
ATOM 958 C C . THR A 1 118 ? -15.133 22.077 23.616 1.00 95.31 118 THR A C 1
ATOM 960 O O . THR A 1 118 ? -16.310 22.426 23.546 1.00 95.31 118 THR A O 1
ATOM 963 N N . ILE A 1 119 ? -14.667 21.035 22.926 1.00 95.00 119 ILE A N 1
ATOM 964 C CA . ILE A 1 119 ? -15.526 20.215 22.060 1.00 95.00 119 ILE A CA 1
ATOM 965 C C . ILE A 1 119 ? -16.550 19.436 22.889 1.00 95.00 119 ILE A C 1
ATOM 967 O O . ILE A 1 119 ? -17.740 19.503 22.590 1.00 95.00 119 ILE A O 1
ATOM 971 N N . PHE A 1 120 ? -16.119 18.729 23.938 1.00 95.75 120 PHE A N 1
ATOM 972 C CA . PHE A 1 120 ? -17.017 17.883 24.732 1.00 95.75 120 PHE A CA 1
ATOM 973 C C . PHE A 1 120 ? -18.001 18.686 25.601 1.00 95.75 120 PHE A C 1
ATOM 975 O O . PHE A 1 120 ? -19.137 18.251 25.789 1.00 95.75 120 PHE A O 1
ATOM 982 N N . ASP A 1 121 ? -17.627 19.883 26.060 1.00 94.62 121 ASP A N 1
ATOM 983 C CA . ASP A 1 121 ? -18.529 20.791 26.784 1.00 94.62 121 ASP A CA 1
ATOM 984 C C . ASP A 1 121 ? -19.660 21.311 25.890 1.00 94.62 121 ASP A C 1
ATOM 986 O O . ASP A 1 121 ? -20.795 21.466 26.338 1.00 94.62 121 ASP A O 1
ATOM 990 N N . ASN A 1 122 ? -19.362 21.559 24.611 1.00 93.81 122 ASN A N 1
ATOM 991 C CA . ASN A 1 122 ? -20.331 22.049 23.630 1.00 93.81 122 ASN A CA 1
ATOM 992 C C . ASN A 1 122 ? -21.030 20.922 22.850 1.00 93.81 122 ASN A C 1
ATOM 994 O O . ASN A 1 122 ? -21.829 21.204 21.950 1.00 93.81 122 ASN A O 1
ATOM 998 N N . LEU A 1 123 ? -20.738 19.659 23.172 1.00 93.62 123 LEU A N 1
ATOM 999 C CA . LEU A 1 123 ? -21.310 18.507 22.491 1.00 93.62 123 LEU A CA 1
ATOM 1000 C C . LEU A 1 123 ? -22.818 18.429 22.757 1.00 93.62 123 LEU A C 1
ATOM 1002 O O . LEU A 1 123 ? -23.279 18.424 23.902 1.00 93.62 123 LEU A O 1
ATOM 1006 N N . LYS A 1 124 ? -23.593 18.356 21.675 1.00 92.38 124 LYS A N 1
ATOM 1007 C CA . LYS A 1 124 ? -25.039 18.115 21.724 1.00 92.38 124 LYS A CA 1
ATOM 1008 C C . LYS A 1 124 ? -25.321 16.619 21.875 1.00 92.38 124 LYS A C 1
ATOM 1010 O O . LYS A 1 124 ? -24.429 15.790 21.736 1.00 92.38 124 LYS A O 1
ATOM 1015 N N . GLU A 1 125 ? -26.577 16.273 22.142 1.00 94.06 125 GLU A N 1
ATOM 1016 C CA . GLU A 1 125 ? -27.013 14.874 22.110 1.00 94.06 125 GLU A CA 1
ATOM 1017 C C . GLU A 1 125 ? -26.688 14.234 20.755 1.00 94.06 125 GLU A C 1
ATOM 1019 O O . GLU A 1 125 ? -26.952 14.818 19.701 1.00 94.06 125 GLU A O 1
ATOM 1024 N N . MET A 1 126 ? -26.148 13.019 20.793 1.00 94.19 126 MET A N 1
ATOM 1025 C CA . MET A 1 126 ? -25.771 12.266 19.600 1.00 94.19 126 MET A CA 1
ATOM 1026 C C . MET A 1 126 ? -26.863 11.252 19.282 1.00 94.19 126 MET A C 1
ATOM 1028 O O . MET A 1 126 ? -27.290 10.500 20.155 1.00 94.19 126 MET A O 1
ATOM 1032 N N . THR A 1 127 ? -27.332 11.217 18.037 1.00 96.38 127 THR A N 1
ATOM 1033 C CA . THR A 1 127 ? -28.276 10.181 17.591 1.00 96.38 127 THR A CA 1
ATOM 1034 C C . THR A 1 127 ? -27.488 9.060 16.936 1.00 96.38 127 THR A C 1
ATOM 1036 O O . THR A 1 127 ? -26.967 9.267 15.848 1.00 96.38 127 THR A O 1
ATOM 1039 N N . ILE A 1 128 ? -27.384 7.900 17.586 1.00 96.62 128 ILE A N 1
ATOM 1040 C CA . ILE A 1 128 ? -26.557 6.766 17.136 1.00 96.62 128 ILE A CA 1
ATOM 1041 C C . ILE A 1 128 ? -27.284 5.427 17.355 1.00 96.62 128 ILE A C 1
ATOM 1043 O O . ILE A 1 128 ? -28.209 5.366 18.171 1.00 96.62 128 ILE A O 1
ATOM 1047 N N . PRO A 1 129 ? -26.920 4.356 16.622 1.00 97.12 129 PRO A N 1
ATOM 1048 C CA . PRO A 1 129 ? -27.483 3.028 16.854 1.00 97.12 129 PRO A CA 1
ATOM 1049 C C . PRO A 1 129 ? -26.929 2.458 18.162 1.00 97.12 129 PRO A C 1
ATOM 1051 O O . PRO A 1 129 ? -25.727 2.221 18.266 1.00 97.12 129 PRO A O 1
ATOM 1054 N N . GLU A 1 130 ? -27.788 2.244 19.155 1.00 95.06 130 GLU A N 1
ATOM 1055 C CA . GLU A 1 130 ? -27.398 1.603 20.415 1.00 95.06 130 GLU A CA 1
ATOM 1056 C C . GLU A 1 130 ? -27.679 0.099 20.331 1.00 95.06 130 GLU A C 1
ATOM 1058 O O . GLU A 1 130 ? -28.800 -0.321 20.020 1.00 95.06 130 GLU A O 1
ATOM 1063 N N . GLY A 1 131 ? -26.658 -0.709 20.608 1.00 91.69 131 GLY A N 1
ATOM 1064 C CA . GLY A 1 131 ? -26.745 -2.163 20.561 1.00 91.69 131 GLY A CA 1
ATOM 1065 C C . GLY A 1 131 ? -25.379 -2.837 20.577 1.00 91.69 131 GLY A C 1
ATOM 1066 O O . GLY A 1 131 ? -24.353 -2.197 20.781 1.00 91.69 131 GLY A O 1
ATOM 1067 N N . VAL A 1 132 ? -25.382 -4.157 20.398 1.00 91.19 132 VAL A N 1
ATOM 1068 C CA . VAL A 1 132 ? -24.184 -4.994 20.546 1.00 91.19 132 VAL A CA 1
ATOM 1069 C C . VAL A 1 132 ? -23.093 -4.568 19.563 1.00 91.19 132 VAL A C 1
ATOM 1071 O O . VAL A 1 132 ? -23.359 -4.351 18.383 1.00 91.19 132 VAL A O 1
ATOM 1074 N N . CYS A 1 133 ? -21.860 -4.497 20.057 1.00 93.88 133 CYS A N 1
ATOM 1075 C CA . CYS A 1 133 ? -20.667 -4.286 19.248 1.00 93.88 133 CYS A CA 1
ATOM 1076 C C . CYS A 1 133 ? -19.531 -5.227 19.684 1.00 93.88 133 CYS A C 1
ATOM 1078 O O . CYS A 1 133 ? -19.645 -5.959 20.672 1.00 93.88 133 CYS A O 1
ATOM 1080 N N . HIS A 1 134 ? -18.444 -5.251 18.917 1.00 95.38 134 HIS A N 1
ATOM 1081 C CA . HIS A 1 134 ? -17.195 -5.894 19.320 1.00 95.38 134 HIS A CA 1
ATOM 1082 C C . HIS A 1 134 ? -16.436 -5.051 20.356 1.00 95.38 134 HIS A C 1
ATOM 1084 O O . HIS A 1 134 ? -15.752 -5.591 21.227 1.00 95.38 134 HIS A O 1
ATOM 1090 N N . GLY A 1 135 ? -16.517 -3.724 20.228 1.00 93.12 135 GLY A N 1
ATOM 1091 C CA . GLY A 1 135 ? -15.950 -2.731 21.144 1.00 93.12 135 GLY A CA 1
ATOM 1092 C C . GLY A 1 135 ? -14.461 -2.442 20.924 1.00 93.12 135 GLY A C 1
ATOM 1093 O O . GLY A 1 135 ? -14.018 -1.304 21.110 1.00 93.12 135 GLY A O 1
ATOM 1094 N N . ASP A 1 136 ? -13.697 -3.426 20.441 1.00 94.62 136 ASP A N 1
ATOM 1095 C CA . ASP A 1 136 ? -12.301 -3.254 19.998 1.00 94.62 136 ASP A CA 1
ATOM 1096 C C . ASP A 1 136 ? -11.983 -3.947 18.661 1.00 94.62 136 ASP A C 1
ATOM 1098 O O . ASP A 1 136 ? -11.082 -4.777 18.571 1.00 94.62 136 ASP A O 1
ATOM 1102 N N . LEU A 1 137 ? -12.761 -3.656 17.612 1.00 96.56 137 LEU A N 1
ATOM 1103 C CA . LEU A 1 137 ? -12.607 -4.273 16.283 1.00 96.56 137 LEU A CA 1
ATOM 1104 C C . LEU A 1 137 ? -11.397 -3.726 15.500 1.00 96.56 137 LEU A C 1
ATOM 1106 O O . LEU A 1 137 ? -11.535 -3.082 14.463 1.00 96.56 137 LEU A O 1
ATOM 1110 N N . THR A 1 138 ? -10.202 -3.953 16.030 1.00 96.62 138 THR A N 1
ATOM 1111 C CA . THR A 1 138 ? -8.921 -3.653 15.381 1.00 96.62 138 THR A CA 1
ATOM 1112 C C . THR A 1 138 ? -8.447 -4.854 14.558 1.00 96.62 138 THR A C 1
ATOM 1114 O O . THR A 1 138 ? -8.814 -5.997 14.821 1.00 96.62 138 THR A O 1
ATOM 1117 N N . PHE A 1 139 ? -7.579 -4.639 13.575 1.00 96.81 139 PHE A N 1
ATOM 1118 C CA . PHE A 1 139 ? -6.935 -5.687 12.786 1.00 96.81 139 PHE A CA 1
ATOM 1119 C C . PHE A 1 139 ? -6.091 -6.650 13.625 1.00 96.81 139 PHE A C 1
ATOM 1121 O O . PHE A 1 139 ? -5.953 -7.810 13.235 1.00 96.81 139 PHE A O 1
ATOM 1128 N N . SER A 1 140 ? -5.543 -6.226 14.771 1.00 95.44 140 SER A N 1
ATOM 1129 C CA . SER A 1 140 ? -4.870 -7.148 15.698 1.00 95.44 140 SER A CA 1
ATOM 1130 C C . SER A 1 140 ? -5.825 -8.154 16.345 1.00 95.44 140 SER A C 1
ATOM 1132 O O . SER A 1 140 ? -5.388 -9.244 16.712 1.00 95.44 140 SER A O 1
ATOM 1134 N N . ASN A 1 141 ? -7.114 -7.820 16.412 1.00 96.12 141 ASN A N 1
ATOM 1135 C CA . ASN A 1 141 ? -8.171 -8.642 17.001 1.00 96.12 141 ASN A CA 1
ATOM 1136 C C . ASN A 1 141 ? -8.934 -9.465 15.947 1.00 96.12 141 ASN A C 1
ATOM 1138 O O . ASN A 1 141 ? -9.969 -10.068 16.232 1.00 96.12 141 ASN A O 1
ATOM 1142 N N . ILE A 1 142 ? -8.391 -9.535 14.726 1.00 96.62 142 ILE A N 1
ATOM 1143 C CA . ILE A 1 142 ? -8.889 -10.379 13.642 1.00 96.62 142 ILE A CA 1
ATOM 1144 C C . ILE A 1 142 ? -7.835 -11.435 13.306 1.00 96.62 142 ILE A C 1
ATOM 1146 O O . ILE A 1 142 ? -6.695 -11.134 12.951 1.00 96.62 142 ILE A O 1
ATOM 1150 N N . LEU A 1 143 ? -8.233 -12.702 13.369 1.00 95.88 143 LEU A N 1
ATOM 1151 C CA . LEU A 1 143 ? -7.429 -13.826 12.905 1.00 95.88 143 LEU A CA 1
ATOM 1152 C C . LEU A 1 143 ? -7.839 -14.201 11.475 1.00 95.88 143 LEU A C 1
ATOM 1154 O O . LEU A 1 143 ? -8.998 -14.535 11.217 1.00 95.88 143 LEU A O 1
ATOM 1158 N N . PHE A 1 144 ? -6.876 -14.204 10.553 1.00 95.94 144 PHE A N 1
ATOM 1159 C CA . PHE A 1 144 ? -7.114 -14.403 9.122 1.00 95.94 144 PHE A CA 1
ATOM 1160 C C . PHE A 1 144 ? -6.849 -15.858 8.712 1.00 95.94 144 PHE A C 1
ATOM 1162 O O . PHE A 1 144 ? -5.695 -16.284 8.606 1.00 95.94 144 PHE A O 1
ATOM 1169 N N . ASN A 1 145 ? -7.906 -16.631 8.451 1.00 92.19 145 ASN A N 1
ATOM 1170 C CA . ASN A 1 145 ? -7.819 -18.012 7.967 1.00 92.19 145 ASN A CA 1
ATOM 1171 C C . ASN A 1 145 ? -8.445 -18.131 6.570 1.00 92.19 145 ASN A C 1
ATOM 1173 O O . ASN A 1 145 ? -9.615 -18.493 6.403 1.00 92.19 145 ASN A O 1
ATOM 1177 N N . GLY A 1 146 ? -7.655 -17.774 5.554 1.00 86.25 146 GLY A N 1
ATOM 1178 C CA . GLY A 1 146 ? -8.142 -17.648 4.183 1.00 86.25 146 GLY A CA 1
ATOM 1179 C C . GLY A 1 146 ? -9.259 -16.607 4.115 1.00 86.25 146 GLY A C 1
ATOM 1180 O O . GLY A 1 146 ? -9.060 -15.467 4.525 1.00 86.25 146 GLY A O 1
ATOM 1181 N N . ASN A 1 147 ? -10.435 -17.033 3.657 1.00 86.62 147 ASN A N 1
ATOM 1182 C CA . ASN A 1 147 ? -11.642 -16.207 3.560 1.00 86.62 147 ASN A CA 1
ATOM 1183 C C . ASN A 1 147 ? -12.579 -16.379 4.779 1.00 86.62 147 ASN A C 1
ATOM 1185 O O . ASN A 1 147 ? -13.784 -16.142 4.684 1.00 86.62 147 ASN A O 1
ATOM 1189 N N . ASN A 1 148 ? -12.045 -16.843 5.914 1.00 90.94 148 ASN A N 1
ATOM 1190 C CA . ASN A 1 148 ? -12.735 -16.868 7.202 1.00 90.94 148 ASN A CA 1
ATOM 1191 C C . ASN A 1 148 ? -11.993 -15.962 8.187 1.00 90.94 148 ASN A C 1
ATOM 1193 O O . ASN A 1 148 ? -10.813 -16.188 8.474 1.00 90.94 148 ASN A O 1
ATOM 1197 N N . TYR A 1 149 ? -12.698 -14.974 8.728 1.00 95.12 149 TYR A N 1
ATOM 1198 C CA . TYR A 1 149 ? -12.147 -14.006 9.672 1.00 95.12 149 TYR A CA 1
ATOM 1199 C C . TYR A 1 149 ? -12.690 -14.302 11.063 1.00 95.12 149 TYR A C 1
ATOM 1201 O O . TYR A 1 149 ? -13.903 -14.324 11.261 1.00 95.12 149 TYR A O 1
ATOM 1209 N N . TYR A 1 150 ? -11.807 -14.576 12.020 1.00 95.19 150 TYR A N 1
ATOM 1210 C CA . TYR A 1 150 ? -12.215 -14.865 13.391 1.00 95.19 150 TYR A CA 1
ATOM 1211 C C . TYR A 1 150 ? -11.953 -13.657 14.279 1.00 95.19 150 TYR A C 1
ATOM 1213 O O . TYR A 1 150 ? -10.806 -13.234 14.401 1.00 95.19 150 TYR A O 1
ATOM 1221 N N . LEU A 1 151 ? -13.006 -13.137 14.902 1.00 95.38 151 LEU A N 1
ATOM 1222 C CA . LEU A 1 151 ? -12.917 -12.045 15.863 1.00 95.38 151 LEU A CA 1
ATOM 1223 C C . LEU A 1 151 ? -12.583 -12.599 17.245 1.00 95.38 151 LEU A C 1
ATOM 1225 O O . LEU A 1 151 ? -13.136 -13.623 17.667 1.00 95.38 151 LEU A O 1
ATOM 1229 N N . ILE A 1 152 ? -11.676 -11.925 17.938 1.00 93.62 152 ILE A N 1
ATOM 1230 C CA . ILE A 1 152 ? -11.225 -12.257 19.288 1.00 93.62 152 ILE A CA 1
ATOM 1231 C C . ILE A 1 152 ? -11.139 -10.983 20.129 1.00 93.62 152 ILE A C 1
ATOM 1233 O O . ILE A 1 152 ? -11.115 -9.893 19.583 1.00 93.62 152 ILE A O 1
ATOM 1237 N N . ASP A 1 153 ? -11.039 -11.133 21.449 1.00 91.75 153 ASP A N 1
ATOM 1238 C CA . ASP A 1 153 ? -10.834 -10.006 22.373 1.00 91.75 153 ASP A CA 1
ATOM 1239 C C . ASP A 1 153 ? -11.951 -8.942 22.311 1.00 91.75 153 ASP A C 1
ATOM 1241 O O . ASP A 1 153 ? -11.736 -7.759 22.061 1.00 91.75 153 ASP A O 1
ATOM 1245 N N . PHE A 1 154 ? -13.192 -9.396 22.518 1.00 91.69 154 PHE A N 1
ATOM 1246 C CA . PHE A 1 154 ? -14.354 -8.515 22.651 1.00 91.69 154 PHE A CA 1
ATOM 1247 C C . PHE A 1 154 ? -14.250 -7.739 23.966 1.00 91.69 154 PHE A C 1
ATOM 1249 O O . PHE A 1 154 ? -14.141 -8.355 25.030 1.00 91.69 154 PHE A O 1
ATOM 1256 N N . LEU A 1 155 ? -14.340 -6.412 23.896 1.00 90.88 155 LEU A N 1
ATOM 1257 C CA . LEU A 1 155 ? -14.200 -5.525 25.049 1.00 90.88 155 LEU A CA 1
ATOM 1258 C C . LEU A 1 155 ? -15.447 -4.667 25.224 1.00 90.88 155 LEU A C 1
ATOM 1260 O O . LEU A 1 155 ? -16.013 -4.188 24.246 1.00 90.88 155 LEU A O 1
ATOM 1264 N N . ASP A 1 156 ? -15.823 -4.415 26.475 1.00 86.69 156 ASP A N 1
ATOM 1265 C CA . ASP A 1 156 ? -16.925 -3.505 26.779 1.00 86.69 156 ASP A CA 1
ATOM 1266 C C . ASP A 1 156 ? -16.568 -2.072 26.349 1.00 86.69 156 ASP A C 1
ATOM 1268 O O . ASP A 1 156 ? -15.466 -1.556 26.602 1.00 86.69 156 ASP A O 1
ATOM 1272 N N . SER A 1 157 ? -17.520 -1.396 25.712 1.00 86.62 157 SER A N 1
ATOM 1273 C CA . SER A 1 157 ? -17.397 0.008 25.344 1.00 86.62 157 SER A CA 1
ATOM 1274 C C . SER A 1 157 ? -18.088 0.907 26.374 1.00 86.62 157 SER A C 1
ATOM 1276 O O . SER A 1 157 ? -19.029 0.516 27.056 1.00 86.62 157 SER A O 1
ATOM 1278 N N . PHE A 1 158 ? -17.642 2.164 26.485 1.00 89.75 158 PHE A N 1
ATOM 1279 C CA . PHE A 1 158 ? -18.349 3.161 27.309 1.00 89.75 158 PHE A CA 1
ATOM 1280 C C . PHE A 1 158 ? -19.742 3.488 26.741 1.00 89.75 158 PHE A C 1
ATOM 1282 O O . PHE A 1 158 ? -20.595 3.991 27.468 1.00 89.75 158 PHE A O 1
ATOM 1289 N N . ILE A 1 159 ? -19.950 3.190 25.452 1.00 91.88 159 ILE A N 1
ATOM 1290 C CA . ILE A 1 159 ? -21.240 3.149 24.764 1.00 91.88 159 ILE A CA 1
ATOM 1291 C C . ILE A 1 159 ? -21.224 1.928 23.841 1.00 91.88 159 ILE A C 1
ATOM 1293 O O . ILE A 1 159 ? -20.366 1.838 22.959 1.00 91.88 159 ILE A O 1
ATOM 1297 N N . GLU A 1 160 ? -22.174 1.017 24.021 1.00 93.62 160 GLU A N 1
ATOM 1298 C CA . GLU A 1 160 ? -22.378 -0.133 23.138 1.00 93.62 160 GLU A CA 1
ATOM 1299 C C . GLU A 1 160 ? -23.065 0.328 21.845 1.00 93.62 160 GLU A C 1
ATOM 1301 O O . GLU A 1 160 ? -24.258 0.642 21.817 1.00 93.62 160 GLU A O 1
ATOM 1306 N N . THR A 1 161 ? -22.281 0.446 20.773 1.00 96.12 161 THR A N 1
ATOM 1307 C CA . THR A 1 161 ? -22.760 0.918 19.472 1.00 96.12 161 THR A CA 1
ATOM 1308 C C . THR A 1 161 ? -21.911 0.346 18.336 1.00 96.12 161 THR A C 1
ATOM 1310 O O . THR A 1 161 ? -20.682 0.419 18.408 1.00 96.12 161 THR A O 1
ATOM 1313 N N . PRO A 1 162 ? -22.511 -0.132 17.230 1.00 96.75 162 PRO A N 1
ATOM 1314 C CA . PRO A 1 162 ? -21.758 -0.517 16.033 1.00 96.75 162 PRO A CA 1
ATOM 1315 C C . PRO A 1 162 ? -20.901 0.617 15.444 1.00 96.75 162 PRO A C 1
ATOM 1317 O O . PRO A 1 162 ? -19.921 0.356 14.750 1.00 96.75 162 PRO A O 1
ATOM 1320 N N . LEU A 1 163 ? -21.208 1.887 15.750 1.00 97.75 163 LEU A N 1
ATOM 1321 C CA . LEU A 1 163 ? -20.350 3.015 15.372 1.00 97.75 163 LEU A CA 1
ATOM 1322 C C . LEU A 1 163 ? -18.945 2.899 15.989 1.00 97.75 163 LEU A C 1
ATOM 1324 O O . LEU A 1 163 ? -17.966 3.295 15.356 1.00 97.75 163 LEU A O 1
ATOM 1328 N N . GLN A 1 164 ? -18.830 2.323 17.190 1.00 97.06 164 GLN A N 1
ATOM 1329 C CA . GLN A 1 164 ? -17.546 2.074 17.840 1.00 97.06 164 GLN A CA 1
ATOM 1330 C C . GLN A 1 164 ? -16.714 1.065 17.040 1.00 97.06 164 GLN A C 1
ATOM 1332 O O . GLN A 1 164 ? -15.509 1.260 16.902 1.00 97.06 164 GLN A O 1
ATOM 1337 N N . ASP A 1 165 ? -17.338 0.041 16.458 1.00 97.69 165 ASP A N 1
ATOM 1338 C CA . ASP A 1 165 ? -16.646 -0.944 15.622 1.00 97.69 165 ASP A CA 1
ATOM 1339 C C . ASP A 1 165 ? -16.124 -0.319 14.323 1.00 97.69 165 ASP A C 1
ATOM 1341 O O . ASP A 1 165 ? -14.975 -0.553 13.952 1.00 97.69 165 ASP A O 1
ATOM 1345 N N . ILE A 1 166 ? -16.906 0.557 13.677 1.00 98.31 166 ILE A N 1
ATOM 1346 C CA . ILE A 1 166 ? -16.446 1.297 12.486 1.00 98.31 166 ILE A CA 1
ATOM 1347 C C . ILE A 1 166 ? -15.239 2.179 12.835 1.00 98.31 166 ILE A C 1
ATOM 1349 O O . ILE A 1 166 ? -14.239 2.192 12.119 1.00 98.31 166 ILE A O 1
ATOM 1353 N N . VAL A 1 167 ? -15.308 2.888 13.963 1.00 97.56 167 VAL A N 1
ATOM 1354 C CA . VAL A 1 167 ? -14.216 3.719 14.496 1.00 97.56 167 VAL A CA 1
ATOM 1355 C C . VAL A 1 167 ? -12.957 2.897 14.788 1.00 97.56 167 VAL A C 1
ATOM 1357 O O . VAL A 1 167 ? -11.842 3.363 14.552 1.00 97.56 167 VAL A O 1
ATOM 1360 N N . LYS A 1 168 ? -13.111 1.653 15.255 1.00 97.62 168 LYS A N 1
ATOM 1361 C CA . LYS A 1 168 ? -11.996 0.732 15.517 1.00 97.62 168 LYS A CA 1
ATOM 1362 C C . LYS A 1 168 ? -11.373 0.163 14.248 1.00 97.62 168 LYS A C 1
ATOM 1364 O O . LYS A 1 168 ? -10.150 0.143 14.160 1.00 97.62 168 LYS A O 1
ATOM 1369 N N . ILE A 1 169 ? -12.171 -0.169 13.233 1.00 98.25 169 ILE A N 1
ATOM 1370 C CA . ILE A 1 169 ? -11.646 -0.532 11.907 1.00 98.25 169 ILE A CA 1
ATOM 1371 C C . ILE A 1 169 ? -10.832 0.643 11.348 1.00 98.25 169 ILE A C 1
ATOM 1373 O O . ILE A 1 169 ? -9.670 0.482 10.967 1.00 98.25 169 ILE A O 1
ATOM 1377 N N . ARG A 1 170 ? -11.402 1.856 11.389 1.00 98.00 170 ARG A N 1
ATOM 1378 C CA . ARG A 1 170 ? -10.743 3.073 10.893 1.00 98.00 170 ARG A CA 1
ATOM 1379 C C . ARG A 1 170 ? -9.538 3.511 11.718 1.00 98.00 170 ARG A C 1
ATOM 1381 O O . ARG A 1 170 ? -8.625 4.139 11.186 1.00 98.00 170 ARG A O 1
ATOM 1388 N N . GLN A 1 171 ? -9.450 3.101 12.982 1.00 96.56 171 GLN A N 1
ATOM 1389 C CA . GLN A 1 171 ? -8.238 3.242 13.793 1.00 96.56 171 GLN A CA 1
ATOM 1390 C C . GLN A 1 171 ? -7.018 2.592 13.114 1.00 96.56 171 GLN A C 1
ATOM 1392 O O . GLN A 1 171 ? -5.923 3.154 13.139 1.00 96.56 171 GLN A O 1
ATOM 1397 N N . ASP A 1 172 ? -7.201 1.446 12.457 1.00 96.88 172 ASP A N 1
ATOM 1398 C CA . ASP A 1 172 ? -6.131 0.778 11.717 1.00 96.88 172 ASP A CA 1
ATOM 1399 C C . ASP A 1 172 ? -6.041 1.230 10.265 1.00 9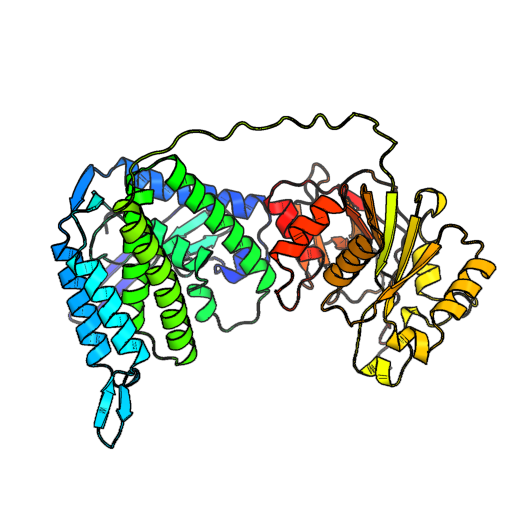6.88 172 ASP A C 1
ATOM 1401 O O . ASP A 1 172 ? -4.935 1.431 9.753 1.00 96.88 172 ASP A O 1
ATOM 1405 N N . THR A 1 173 ? -7.175 1.430 9.595 1.00 97.62 173 THR A N 1
ATOM 1406 C CA . THR A 1 173 ? -7.182 1.719 8.155 1.00 97.62 173 THR A CA 1
ATOM 1407 C C . THR A 1 173 ? -6.862 3.171 7.827 1.00 97.62 173 THR A C 1
ATOM 1409 O O . THR A 1 173 ? -6.237 3.407 6.799 1.00 97.62 173 THR A O 1
ATOM 1412 N N . ALA A 1 174 ? -7.181 4.135 8.697 1.00 95.94 174 ALA A N 1
ATOM 1413 C CA . ALA A 1 174 ? -6.784 5.538 8.535 1.00 95.94 174 ALA A CA 1
ATOM 1414 C C . ALA A 1 174 ? -5.514 5.874 9.329 1.00 95.94 174 ALA A C 1
ATOM 1416 O O . ALA A 1 174 ? -4.606 6.513 8.801 1.00 95.94 174 ALA A O 1
ATOM 1417 N N . TYR A 1 175 ? -5.401 5.390 10.571 1.00 94.69 175 TYR A N 1
ATOM 1418 C CA . TYR A 1 175 ? -4.347 5.821 11.507 1.00 94.69 175 TYR A CA 1
ATOM 1419 C C . TYR A 1 175 ? -3.289 4.755 11.808 1.00 94.69 175 TYR A C 1
ATOM 1421 O O . TYR A 1 175 ? -2.422 4.969 12.648 1.00 94.69 175 TYR A O 1
ATOM 1429 N N . ARG A 1 176 ? -3.317 3.601 11.124 1.00 94.00 176 ARG A N 1
ATOM 1430 C CA . ARG A 1 176 ? -2.251 2.584 11.196 1.00 94.00 176 ARG A CA 1
ATOM 1431 C C . ARG A 1 176 ? -1.889 2.176 12.629 1.00 94.00 176 ARG A C 1
ATOM 1433 O O . ARG A 1 176 ? -0.732 1.889 12.922 1.00 94.00 176 ARG A O 1
ATOM 1440 N N . TRP A 1 177 ? -2.863 2.138 13.532 1.00 91.62 177 TRP A N 1
ATOM 1441 C CA . TRP A 1 177 ? -2.589 1.923 14.949 1.00 91.62 177 TRP A CA 1
ATOM 1442 C C . TRP A 1 177 ? -1.865 0.600 15.233 1.00 91.62 177 TRP A C 1
ATOM 1444 O O . TRP A 1 177 ? -0.765 0.596 15.785 1.00 91.62 177 TRP A O 1
ATOM 1454 N N . SER A 1 178 ? -2.424 -0.524 14.786 1.00 90.81 178 SER A N 1
ATOM 1455 C CA . SER A 1 178 ? -1.849 -1.859 14.983 1.00 90.81 178 SER A CA 1
ATOM 1456 C C . SER A 1 178 ? -0.481 -2.004 14.310 1.00 90.81 178 SER A C 1
ATOM 1458 O O . SER A 1 178 ? 0.344 -2.812 14.734 1.00 90.81 178 SER A O 1
ATOM 1460 N N . GLN A 1 179 ? -0.203 -1.195 13.281 1.00 90.94 179 GLN A N 1
ATOM 1461 C CA . GLN A 1 179 ? 1.098 -1.150 12.618 1.00 90.94 179 GLN A CA 1
ATOM 1462 C C . GLN A 1 179 ? 2.189 -0.593 13.547 1.00 90.94 179 GLN A C 1
ATOM 1464 O O . GLN A 1 179 ? 3.318 -1.079 13.494 1.00 90.94 179 GLN A O 1
ATOM 1469 N N . LEU A 1 180 ? 1.875 0.381 14.412 1.00 88.56 180 LEU A N 1
ATOM 1470 C CA . LEU A 1 180 ? 2.844 0.981 15.345 1.00 88.56 180 LEU A CA 1
ATOM 1471 C C . LEU A 1 180 ? 3.379 -0.031 16.361 1.00 88.56 180 LEU A C 1
ATOM 1473 O O . LEU A 1 180 ? 4.532 0.062 16.772 1.00 88.56 180 LEU A O 1
ATOM 1477 N N . MET A 1 181 ? 2.555 -1.013 16.727 1.00 86.25 181 MET A N 1
ATOM 1478 C CA . MET A 1 181 ? 2.908 -2.063 17.685 1.00 86.25 181 MET A CA 1
ATOM 1479 C C . MET A 1 181 ? 3.609 -3.261 17.025 1.00 86.25 181 MET A C 1
ATOM 1481 O O . MET A 1 181 ? 4.067 -4.178 17.711 1.00 86.25 181 MET A O 1
ATOM 1485 N N . TYR A 1 182 ? 3.699 -3.288 15.691 1.00 89.56 182 TYR A N 1
ATOM 1486 C CA . TYR A 1 182 ? 4.274 -4.410 14.961 1.00 89.56 182 TYR A CA 1
ATOM 1487 C C . TYR A 1 182 ? 5.792 -4.271 14.803 1.00 89.56 182 TYR A C 1
ATOM 1489 O O . TYR A 1 182 ? 6.300 -3.319 14.215 1.00 89.56 182 TYR A O 1
ATOM 1497 N N . THR A 1 183 ? 6.537 -5.265 15.290 1.00 87.94 183 THR A N 1
ATOM 1498 C CA . THR A 1 183 ? 8.005 -5.188 15.418 1.00 87.94 183 THR A CA 1
ATOM 1499 C C . THR A 1 183 ? 8.786 -5.924 14.329 1.00 87.94 183 THR A C 1
ATOM 1501 O O . THR A 1 183 ? 9.995 -5.720 14.192 1.00 87.94 183 THR A O 1
ATOM 1504 N N . LYS A 1 184 ? 8.142 -6.803 13.549 1.00 91.75 184 LYS A N 1
ATOM 1505 C CA . LYS A 1 184 ? 8.828 -7.552 12.482 1.00 91.75 184 LYS A CA 1
ATOM 1506 C C . LYS A 1 184 ? 8.949 -6.699 11.216 1.00 91.75 184 LYS A C 1
ATOM 1508 O O . LYS A 1 184 ? 8.287 -5.680 11.068 1.00 91.75 184 LYS A O 1
ATOM 1513 N N . LYS A 1 185 ? 9.803 -7.127 10.283 1.00 91.25 185 LYS A N 1
ATOM 1514 C CA . LYS A 1 185 ? 9.917 -6.497 8.959 1.00 91.25 185 LYS A CA 1
ATOM 1515 C C . LYS A 1 185 ? 8.715 -6.869 8.095 1.00 91.25 185 LYS A C 1
ATOM 1517 O O . LYS A 1 185 ? 8.351 -8.040 8.058 1.00 91.25 185 LYS A O 1
ATOM 1522 N N . TYR A 1 186 ? 8.183 -5.889 7.379 1.00 92.94 186 TYR A N 1
ATOM 1523 C CA . TYR A 1 186 ? 7.102 -6.050 6.412 1.00 92.94 186 TYR A CA 1
ATOM 1524 C C . TYR A 1 186 ? 7.192 -4.973 5.332 1.00 92.94 186 TYR A C 1
ATOM 1526 O O . TYR A 1 186 ? 7.989 -4.033 5.432 1.00 92.94 186 TYR A O 1
ATOM 1534 N N . ASP A 1 187 ? 6.370 -5.116 4.301 1.00 93.81 187 ASP A N 1
ATOM 1535 C CA . ASP A 1 187 ? 6.201 -4.112 3.257 1.00 93.81 187 ASP A CA 1
ATOM 1536 C C . ASP A 1 187 ? 5.198 -3.030 3.691 1.00 93.81 187 ASP A C 1
ATOM 1538 O O . ASP A 1 187 ? 3.977 -3.198 3.608 1.00 93.81 187 ASP A O 1
ATOM 1542 N N . ALA A 1 188 ? 5.726 -1.909 4.185 1.00 93.38 188 ALA A N 1
ATOM 1543 C CA . ALA A 1 188 ? 4.914 -0.799 4.672 1.00 93.38 188 ALA A CA 1
ATOM 1544 C C . ALA A 1 188 ? 4.145 -0.073 3.559 1.00 93.38 188 ALA A C 1
ATOM 1546 O O . ALA A 1 188 ? 3.055 0.436 3.819 1.00 93.38 188 ALA A O 1
ATOM 1547 N N . VAL A 1 189 ? 4.673 -0.043 2.330 1.00 94.81 189 VAL A N 1
ATOM 1548 C CA . VAL A 1 189 ? 4.000 0.613 1.201 1.00 94.81 189 VAL A CA 1
ATOM 1549 C C . VAL A 1 189 ? 2.795 -0.216 0.782 1.00 94.81 189 VAL A C 1
ATOM 1551 O O . VAL A 1 189 ? 1.697 0.324 0.655 1.00 94.81 189 VAL A O 1
ATOM 1554 N N . ARG A 1 190 ? 2.959 -1.539 0.663 1.00 96.12 190 ARG A N 1
ATOM 1555 C CA . ARG A 1 190 ? 1.839 -2.444 0.389 1.00 96.12 190 ARG A CA 1
ATOM 1556 C C . ARG A 1 190 ? 0.764 -2.364 1.468 1.00 96.12 190 ARG A C 1
ATOM 1558 O O . ARG A 1 190 ? -0.408 -2.215 1.129 1.00 96.12 190 ARG A O 1
ATOM 1565 N N . LEU A 1 191 ? 1.140 -2.442 2.748 1.00 95.94 191 LEU A N 1
ATOM 1566 C CA . LEU A 1 191 ? 0.175 -2.329 3.847 1.00 95.94 191 LEU A CA 1
ATOM 1567 C C . LEU A 1 191 ? -0.579 -0.999 3.782 1.00 95.94 191 LEU A C 1
ATOM 1569 O O . LEU A 1 191 ? -1.797 -0.973 3.942 1.00 95.94 191 LEU A O 1
ATOM 1573 N N . ARG A 1 192 ? 0.133 0.101 3.508 1.00 95.25 192 ARG A N 1
ATOM 1574 C CA . ARG A 1 192 ? -0.480 1.416 3.348 1.00 95.25 192 ARG A CA 1
ATOM 1575 C C . ARG A 1 192 ? -1.526 1.415 2.239 1.00 95.25 192 ARG A C 1
ATOM 1577 O O . ARG A 1 192 ? -2.643 1.823 2.531 1.00 95.25 192 ARG A O 1
ATOM 1584 N N . ILE A 1 193 ? -1.189 0.914 1.050 1.00 97.00 193 ILE A N 1
ATOM 1585 C CA . ILE A 1 193 ? -2.107 0.814 -0.094 1.00 97.00 193 ILE A CA 1
ATOM 1586 C C . ILE A 1 193 ? -3.375 0.034 0.283 1.00 97.00 193 ILE A C 1
ATOM 1588 O O . ILE A 1 193 ? -4.483 0.486 0.002 1.00 97.00 193 ILE A O 1
ATOM 1592 N N . VAL A 1 194 ? -3.226 -1.116 0.951 1.00 97.69 194 VAL A N 1
ATOM 1593 C CA . VAL A 1 194 ? -4.377 -1.932 1.374 1.00 97.69 194 VAL A CA 1
ATOM 1594 C C . VAL A 1 194 ? -5.242 -1.186 2.385 1.00 97.69 194 VAL A C 1
ATOM 1596 O O . VAL A 1 194 ? -6.453 -1.101 2.204 1.00 97.69 194 VAL A O 1
ATOM 1599 N N . CYS A 1 195 ? -4.640 -0.619 3.429 1.00 97.81 195 CYS A N 1
ATOM 1600 C CA . CYS A 1 195 ? -5.376 0.137 4.436 1.00 97.81 195 CYS A CA 1
ATOM 1601 C C . CYS A 1 195 ? -6.075 1.372 3.840 1.00 97.81 195 CYS A C 1
ATOM 1603 O O . CYS A 1 195 ? -7.224 1.608 4.187 1.00 97.81 195 CYS A O 1
ATOM 1605 N N . ASP A 1 196 ? -5.438 2.107 2.919 1.00 96.88 196 ASP A N 1
ATOM 1606 C CA . ASP A 1 196 ? -6.040 3.272 2.248 1.00 96.88 196 ASP A CA 1
ATOM 1607 C C . ASP A 1 196 ? -7.267 2.857 1.418 1.00 96.88 196 ASP A C 1
ATOM 1609 O O . ASP A 1 196 ? -8.296 3.534 1.440 1.00 96.88 196 ASP A O 1
ATOM 1613 N N . LYS A 1 197 ? -7.193 1.711 0.725 1.00 97.50 197 LYS A N 1
ATOM 1614 C CA . LYS A 1 197 ? -8.335 1.127 0.010 1.00 97.50 197 LYS A CA 1
ATOM 1615 C C . LYS A 1 197 ? -9.465 0.753 0.971 1.00 97.50 197 LYS A C 1
ATOM 1617 O O . LYS A 1 197 ? -10.596 1.168 0.736 1.00 97.50 197 LYS A O 1
ATOM 1622 N N . ILE A 1 198 ? -9.169 -0.003 2.032 1.00 98.44 198 ILE A N 1
ATOM 1623 C CA . ILE A 1 198 ? -10.183 -0.439 3.006 1.00 98.44 198 ILE A CA 1
ATOM 1624 C C . ILE A 1 198 ? -10.837 0.778 3.671 1.00 98.44 198 ILE A C 1
ATOM 1626 O O . ILE A 1 198 ? -12.061 0.830 3.731 1.00 98.44 198 ILE A O 1
ATOM 1630 N N . ASP A 1 199 ? -10.055 1.770 4.117 1.00 98.50 199 ASP A N 1
ATOM 1631 C CA . ASP A 1 199 ? -10.596 2.969 4.770 1.00 98.50 199 ASP A CA 1
ATOM 1632 C C . ASP A 1 199 ? -11.564 3.710 3.855 1.00 98.50 199 ASP A C 1
ATOM 1634 O O . ASP A 1 199 ? -12.678 4.029 4.259 1.00 98.50 199 ASP A O 1
ATOM 1638 N N . ARG A 1 200 ? -11.153 3.933 2.601 1.00 97.88 200 ARG A N 1
ATOM 1639 C CA . ARG A 1 200 ? -11.945 4.665 1.617 1.00 97.88 200 ARG A CA 1
ATOM 1640 C C . ARG A 1 200 ? -13.268 3.967 1.310 1.00 97.88 200 ARG A C 1
ATOM 1642 O O . ARG A 1 200 ? -14.281 4.651 1.214 1.00 97.88 200 ARG A O 1
ATOM 1649 N N . GLU A 1 201 ? -13.271 2.647 1.134 1.00 98.38 201 GLU A N 1
ATOM 1650 C CA . GLU A 1 201 ? -14.506 1.897 0.856 1.00 98.38 201 GLU A CA 1
ATOM 1651 C C . GLU A 1 201 ? -15.434 1.883 2.079 1.00 98.38 201 GLU A C 1
ATOM 1653 O O . GLU A 1 201 ? -16.601 2.246 1.950 1.00 98.38 201 GLU A O 1
ATOM 1658 N N . ILE A 1 202 ? -14.903 1.591 3.274 1.00 98.50 202 ILE A N 1
ATOM 1659 C CA . ILE A 1 202 ? -15.676 1.582 4.526 1.00 98.50 202 ILE A CA 1
ATOM 1660 C C . ILE A 1 202 ? -16.284 2.963 4.813 1.00 98.50 202 ILE A C 1
ATOM 1662 O O . ILE A 1 202 ? -17.482 3.074 5.079 1.00 98.50 202 ILE A O 1
ATOM 1666 N N . ASP A 1 203 ? -15.491 4.031 4.722 1.00 98.38 203 ASP A N 1
ATOM 1667 C CA . ASP A 1 203 ? -15.953 5.404 4.947 1.00 98.38 203 ASP A CA 1
ATOM 1668 C C . ASP A 1 203 ? -17.044 5.804 3.946 1.00 98.38 203 ASP A C 1
ATOM 1670 O O . ASP A 1 203 ? -18.105 6.302 4.331 1.00 98.38 203 ASP A O 1
ATOM 1674 N N . GLN A 1 204 ? -16.832 5.530 2.653 1.00 98.25 204 GLN A N 1
ATOM 1675 C CA . GLN A 1 204 ? -17.821 5.818 1.613 1.00 98.25 204 GLN A CA 1
ATOM 1676 C C . GLN A 1 204 ? -19.111 5.020 1.801 1.00 98.25 204 GLN A C 1
ATOM 1678 O O . GLN A 1 204 ? -20.196 5.561 1.573 1.00 98.25 204 GLN A O 1
ATOM 1683 N N . TYR A 1 205 ? -19.008 3.753 2.198 1.00 98.56 205 TYR A N 1
ATOM 1684 C CA . TYR A 1 205 ? -20.152 2.880 2.415 1.00 98.56 205 TYR A CA 1
ATOM 1685 C C . TYR A 1 205 ? -21.084 3.436 3.494 1.00 98.56 205 TYR A C 1
ATOM 1687 O O . TYR A 1 205 ? -22.266 3.674 3.230 1.00 98.56 205 TYR A O 1
ATOM 1695 N N . PHE A 1 206 ? -20.551 3.718 4.687 1.00 98.25 206 PHE A N 1
ATOM 1696 C CA . PHE A 1 206 ? -21.358 4.214 5.803 1.00 98.25 206 PHE A CA 1
ATOM 1697 C C . PHE A 1 206 ? -21.788 5.674 5.613 1.00 98.25 206 PHE A C 1
ATOM 1699 O O . PHE A 1 206 ? -22.933 6.005 5.928 1.00 98.25 206 PHE A O 1
ATOM 1706 N N . THR A 1 207 ? -20.950 6.519 4.998 1.00 98.00 207 THR A N 1
ATOM 1707 C CA . THR A 1 207 ? -21.315 7.900 4.626 1.00 98.00 207 THR A CA 1
ATOM 1708 C C . THR A 1 207 ? -22.532 7.937 3.703 1.00 98.00 207 THR A C 1
ATOM 1710 O O . THR A 1 207 ? -23.440 8.736 3.908 1.00 98.00 207 THR A O 1
ATOM 1713 N N . ARG A 1 208 ? -22.602 7.062 2.692 1.00 97.62 208 ARG A N 1
ATOM 1714 C CA . ARG A 1 208 ? -23.731 7.047 1.742 1.00 97.62 208 ARG A CA 1
ATOM 1715 C C . ARG A 1 208 ? -25.041 6.562 2.359 1.00 97.62 208 ARG A C 1
ATOM 1717 O O . ARG A 1 208 ? -26.103 6.858 1.816 1.00 97.62 208 ARG A O 1
ATOM 1724 N N . LYS A 1 209 ? -24.977 5.785 3.440 1.00 97.50 209 LYS A N 1
ATOM 1725 C CA . LYS A 1 209 ? -26.144 5.114 4.022 1.00 97.50 209 LYS A CA 1
ATOM 1726 C C . LYS A 1 209 ? -26.716 5.804 5.250 1.00 97.50 209 LYS A C 1
ATOM 1728 O O . LYS A 1 209 ? -27.926 5.741 5.461 1.00 97.50 209 LYS A O 1
ATOM 1733 N N . TYR A 1 210 ? -25.874 6.424 6.073 1.00 97.88 210 TYR A N 1
ATOM 1734 C CA . TYR A 1 210 ? -26.266 6.797 7.425 1.00 97.88 210 TYR A CA 1
ATOM 1735 C C . TYR A 1 210 ? -25.891 8.231 7.775 1.00 97.88 210 TYR A C 1
ATOM 1737 O O . TYR A 1 210 ? -24.727 8.553 7.989 1.00 97.88 210 TYR A O 1
ATOM 1745 N N . GLN A 1 211 ? -26.907 9.076 7.961 1.00 97.06 211 GLN A N 1
ATOM 1746 C CA . GLN A 1 211 ? -26.699 10.448 8.427 1.00 97.06 211 GLN A CA 1
ATOM 1747 C C . GLN A 1 211 ? -26.027 10.483 9.807 1.00 97.06 211 GLN A C 1
ATOM 1749 O O . GLN A 1 211 ? -25.093 11.246 10.024 1.00 97.06 211 GLN A O 1
ATOM 1754 N N . TRP A 1 212 ? -26.418 9.575 10.710 1.00 96.62 212 TRP A N 1
ATOM 1755 C CA . TRP A 1 212 ? -25.786 9.467 12.025 1.00 96.62 212 TRP A CA 1
ATOM 1756 C C . TRP A 1 212 ? -24.293 9.132 11.946 1.00 96.62 212 TRP A C 1
ATOM 1758 O O . TRP A 1 212 ? -23.5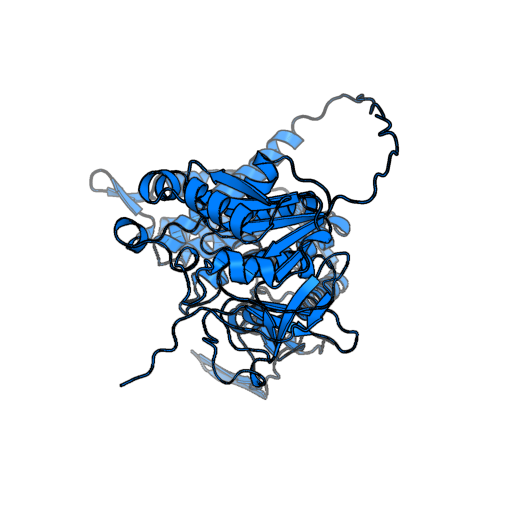65 9.448 12.878 1.00 96.62 212 TRP A O 1
ATOM 1768 N N . TYR A 1 213 ? -23.813 8.496 10.876 1.00 98.00 213 TYR A N 1
ATOM 1769 C CA . TYR A 1 213 ? -22.385 8.247 10.713 1.00 98.00 213 TYR A CA 1
ATOM 1770 C C . TYR A 1 213 ? -21.648 9.555 10.425 1.00 98.00 213 TYR A C 1
ATOM 1772 O O . TYR A 1 213 ? -20.697 9.887 11.130 1.00 98.00 213 TYR A O 1
ATOM 1780 N N . ILE A 1 214 ? -22.145 10.323 9.450 1.00 96.25 214 ILE A N 1
ATOM 1781 C CA . ILE A 1 214 ? -21.591 11.624 9.055 1.00 96.25 214 ILE A CA 1
ATOM 1782 C C . ILE A 1 214 ? -21.526 12.564 10.261 1.00 96.25 214 ILE A C 1
ATOM 1784 O O . ILE A 1 214 ? -20.472 13.129 10.545 1.00 96.25 214 ILE A O 1
ATOM 1788 N N . ASP A 1 215 ? -22.633 12.668 10.998 1.00 95.06 215 ASP A N 1
ATOM 1789 C CA . ASP A 1 215 ? -22.782 13.627 12.094 1.00 95.06 215 ASP A CA 1
ATOM 1790 C C . ASP A 1 215 ? -21.876 13.302 13.295 1.00 95.06 215 ASP A C 1
ATOM 1792 O O . ASP A 1 215 ? -21.466 14.197 14.032 1.00 95.06 215 ASP A O 1
ATOM 1796 N N . ASN A 1 216 ? -21.574 12.018 13.526 1.00 96.06 216 ASN A N 1
ATOM 1797 C CA . ASN A 1 216 ? -21.015 11.558 14.801 1.00 96.06 216 ASN A CA 1
ATOM 1798 C C . ASN A 1 216 ? -19.622 10.919 14.698 1.00 96.06 216 ASN A C 1
ATOM 1800 O O . ASN A 1 216 ? -18.914 10.856 15.708 1.00 96.06 216 ASN A O 1
ATOM 1804 N N . TYR A 1 217 ? -19.201 10.443 13.519 1.00 96.56 217 TYR A N 1
ATOM 1805 C CA . TYR A 1 217 ? -17.963 9.670 13.362 1.00 96.56 217 TYR A CA 1
ATOM 1806 C C . TYR A 1 217 ? -16.733 10.412 13.890 1.00 96.56 217 TYR A C 1
ATOM 1808 O O . TYR A 1 217 ? -15.946 9.837 14.636 1.00 96.56 217 TYR A O 1
ATOM 1816 N N . ARG A 1 218 ? -16.567 11.697 13.558 1.00 94.81 218 ARG A N 1
ATOM 1817 C CA . ARG A 1 218 ? -15.344 12.439 13.910 1.00 94.81 218 ARG A CA 1
ATOM 1818 C C . ARG A 1 218 ? -15.175 12.626 15.412 1.00 94.81 218 ARG A C 1
ATOM 1820 O O . ARG A 1 218 ? -14.076 12.438 15.928 1.00 94.81 218 ARG A O 1
ATOM 1827 N N . VAL A 1 219 ? -16.260 12.948 16.117 1.00 95.56 219 VAL A N 1
ATOM 1828 C CA . VAL A 1 219 ? -16.249 13.080 17.583 1.00 95.56 219 VAL A CA 1
ATOM 1829 C C . VAL A 1 219 ? -15.974 11.724 18.234 1.00 95.56 219 VAL A C 1
ATOM 1831 O O . VAL A 1 219 ? -15.165 11.641 19.161 1.00 95.56 219 VAL A O 1
ATOM 1834 N N . MET A 1 220 ? -16.572 10.646 17.715 1.00 96.31 220 MET A N 1
ATOM 1835 C CA . MET A 1 220 ? -16.283 9.289 18.186 1.00 96.31 220 MET A CA 1
ATOM 1836 C C . MET A 1 220 ? -14.829 8.883 17.929 1.00 96.31 220 MET A C 1
ATOM 1838 O O . MET A 1 220 ? -14.196 8.309 18.813 1.00 96.31 220 MET A O 1
ATOM 1842 N N . GLN A 1 221 ? -14.271 9.213 16.762 1.00 96.88 221 GLN A N 1
ATOM 1843 C CA . GLN A 1 221 ? -12.879 8.931 16.420 1.00 96.88 221 GLN A CA 1
ATOM 1844 C C . GLN A 1 221 ? -11.919 9.712 17.324 1.00 96.88 221 GLN A C 1
ATOM 1846 O O . GLN A 1 221 ? -10.960 9.136 17.837 1.00 96.88 221 GLN A O 1
ATOM 1851 N N . LEU A 1 222 ? -12.203 10.993 17.584 1.00 97.00 222 LEU A N 1
ATOM 1852 C CA . LEU A 1 222 ? -11.451 11.814 18.533 1.00 97.00 222 LEU A CA 1
ATOM 1853 C C . LEU A 1 222 ? -11.448 11.177 19.927 1.00 97.00 222 LEU A C 1
ATOM 1855 O O . LEU A 1 222 ? -10.382 10.965 20.504 1.00 97.00 222 LEU A O 1
ATOM 1859 N N . MET A 1 223 ? -12.625 10.811 20.445 1.00 96.75 223 MET A N 1
ATOM 1860 C CA . MET A 1 223 ? -12.747 10.118 21.731 1.00 96.75 223 MET A CA 1
ATOM 1861 C C . MET A 1 223 ? -11.976 8.791 21.733 1.00 96.75 223 MET A C 1
ATOM 1863 O O . MET A 1 223 ? -11.288 8.468 22.700 1.00 96.75 223 MET A O 1
ATOM 1867 N N . ASN A 1 224 ? -12.054 8.024 20.648 1.00 96.06 224 ASN A N 1
ATOM 1868 C CA . ASN A 1 224 ? -11.381 6.740 20.527 1.00 96.06 224 ASN A CA 1
ATOM 1869 C C . ASN A 1 224 ? -9.853 6.865 20.602 1.00 96.06 224 ASN A C 1
ATOM 1871 O O . ASN A 1 224 ? -9.231 6.138 21.372 1.00 96.06 224 ASN A O 1
ATOM 1875 N N . ILE A 1 225 ? -9.251 7.821 19.888 1.00 95.69 225 ILE A N 1
ATOM 1876 C CA . ILE A 1 225 ? -7.804 8.065 19.973 1.00 95.69 225 ILE A CA 1
ATOM 1877 C C . ILE A 1 225 ? -7.422 8.643 21.349 1.00 95.69 225 ILE A C 1
ATOM 1879 O O . ILE A 1 225 ? -6.420 8.226 21.933 1.00 95.69 225 ILE A O 1
ATOM 1883 N N . LEU A 1 226 ? -8.239 9.532 21.932 1.00 95.56 226 LEU A N 1
ATOM 1884 C CA . LEU A 1 226 ? -8.003 10.073 23.281 1.00 95.56 226 LEU A CA 1
ATOM 1885 C C . LEU A 1 226 ? -7.969 8.981 24.352 1.00 95.56 226 LEU A C 1
ATOM 1887 O O . LEU A 1 226 ? -7.149 9.047 25.264 1.00 95.56 226 LEU A O 1
ATOM 1891 N N . ARG A 1 227 ? -8.825 7.959 24.241 1.00 94.75 227 ARG A N 1
ATOM 1892 C CA . ARG A 1 227 ? -8.867 6.825 25.180 1.00 94.75 227 ARG A CA 1
ATOM 1893 C C . ARG A 1 227 ? -7.568 6.025 25.211 1.00 94.75 227 ARG A C 1
ATOM 1895 O O . ARG A 1 227 ? -7.297 5.390 26.226 1.00 94.75 227 ARG A O 1
ATOM 1902 N N . ILE A 1 228 ? -6.797 6.041 24.127 1.00 93.31 228 ILE A N 1
ATOM 1903 C CA . ILE A 1 228 ? -5.521 5.329 24.014 1.00 93.31 228 ILE A CA 1
ATOM 1904 C C . ILE A 1 228 ? -4.409 6.104 24.720 1.00 93.31 228 ILE A C 1
ATOM 1906 O O . ILE A 1 228 ? -3.545 5.493 25.348 1.00 93.31 228 ILE A O 1
ATOM 1910 N N . LEU A 1 229 ? -4.455 7.441 24.650 1.00 92.75 229 LEU A N 1
ATOM 1911 C CA . LEU A 1 229 ? -3.380 8.314 25.111 1.00 92.75 229 LEU A CA 1
ATOM 1912 C C . LEU A 1 229 ? -2.874 7.959 26.520 1.00 92.75 229 LEU A C 1
ATOM 1914 O O . LEU A 1 229 ? -1.681 7.704 26.603 1.00 92.75 229 LEU A O 1
ATOM 1918 N N . PRO A 1 230 ? -3.703 7.818 27.582 1.00 92.62 230 PRO A N 1
ATOM 1919 C CA . PRO A 1 230 ? -3.222 7.534 28.941 1.00 92.62 230 PRO A CA 1
ATOM 1920 C C . PRO A 1 230 ? -2.389 6.257 29.102 1.00 92.62 230 PRO A C 1
ATOM 1922 O O . PRO A 1 230 ? -1.641 6.138 30.072 1.00 92.62 230 PRO A O 1
ATOM 1925 N N . TYR A 1 231 ? -2.562 5.297 28.193 1.00 90.94 231 TYR A N 1
ATOM 1926 C CA . TYR A 1 231 ? -1.925 3.982 28.239 1.00 90.94 231 TYR A CA 1
ATOM 1927 C C . TYR A 1 231 ? -0.701 3.893 27.315 1.00 90.94 231 TYR A C 1
ATOM 1929 O O . TYR A 1 231 ? -0.042 2.858 27.264 1.00 90.94 231 TYR A O 1
ATOM 1937 N N . ALA A 1 232 ? -0.373 4.961 26.580 1.00 90.31 232 ALA A N 1
ATOM 1938 C CA . ALA A 1 232 ? 0.817 5.002 25.744 1.00 90.31 232 ALA A CA 1
ATOM 1939 C C . ALA A 1 232 ? 2.076 5.208 26.603 1.00 90.31 232 ALA A C 1
ATOM 1941 O O . ALA A 1 232 ? 2.164 6.153 27.387 1.00 90.31 232 ALA A O 1
ATOM 1942 N N . HIS A 1 233 ? 3.067 4.333 26.428 1.00 88.06 233 HIS A N 1
ATOM 1943 C CA . HIS A 1 233 ? 4.312 4.354 27.208 1.00 88.06 233 HIS A CA 1
ATOM 1944 C C . HIS A 1 233 ? 5.539 4.796 26.400 1.00 88.06 233 HIS A C 1
ATOM 1946 O O . HIS A 1 233 ? 6.530 5.234 26.978 1.00 88.06 233 HIS A O 1
ATOM 1952 N N . GLU A 1 234 ? 5.488 4.688 25.071 1.00 88.94 234 GLU A N 1
ATOM 1953 C CA . GLU A 1 234 ? 6.601 5.038 24.190 1.00 88.94 234 GLU A CA 1
ATOM 1954 C C . GLU A 1 234 ? 6.472 6.472 23.672 1.00 88.94 234 GLU A C 1
ATOM 1956 O O . GLU A 1 234 ? 5.453 6.836 23.088 1.00 88.94 234 GLU A O 1
ATOM 1961 N N . GLU A 1 235 ? 7.535 7.270 23.805 1.00 87.31 235 GLU A N 1
ATOM 1962 C CA . GLU A 1 235 ? 7.558 8.681 23.388 1.00 87.31 235 GLU A CA 1
ATOM 1963 C C . GLU A 1 235 ? 7.161 8.866 21.915 1.00 87.31 235 GLU A C 1
ATOM 1965 O O . GLU A 1 235 ? 6.350 9.729 21.596 1.00 87.31 235 GLU A O 1
ATOM 1970 N N . LYS A 1 236 ? 7.642 7.993 21.018 1.00 89.00 236 LYS A N 1
ATOM 1971 C CA . LYS A 1 236 ? 7.278 8.021 19.590 1.00 89.00 236 LYS A CA 1
ATOM 1972 C C . LYS A 1 236 ? 5.782 7.808 19.359 1.00 89.00 236 LYS A C 1
ATOM 1974 O O . LYS A 1 236 ? 5.195 8.484 18.517 1.00 89.00 236 LYS A O 1
ATOM 1979 N N . VAL A 1 237 ? 5.174 6.879 20.098 1.00 91.06 237 VAL A N 1
ATOM 1980 C CA . VAL A 1 237 ? 3.734 6.597 20.020 1.00 91.06 237 VAL A CA 1
ATOM 1981 C C . VAL A 1 237 ? 2.946 7.776 20.585 1.00 91.06 237 VAL A C 1
ATOM 1983 O O . VAL A 1 237 ? 1.958 8.187 19.986 1.00 91.06 237 VAL A O 1
ATOM 1986 N N . ILE A 1 238 ? 3.414 8.380 21.682 1.00 91.31 238 ILE A N 1
ATOM 1987 C CA . ILE A 1 238 ? 2.810 9.587 22.259 1.00 91.31 238 ILE A CA 1
ATOM 1988 C C . ILE A 1 238 ? 2.854 10.745 21.254 1.00 91.31 238 ILE A C 1
ATOM 1990 O O . ILE A 1 238 ? 1.816 11.344 20.987 1.00 91.31 238 ILE A O 1
ATOM 1994 N N . SER A 1 239 ? 4.011 11.040 20.653 1.00 91.56 239 SER A N 1
ATOM 1995 C CA . SER A 1 239 ? 4.132 12.102 19.643 1.00 91.56 239 SER A CA 1
ATOM 1996 C C . SER A 1 239 ? 3.203 11.865 18.452 1.00 91.56 239 SER A C 1
ATOM 1998 O O . SER A 1 239 ? 2.547 12.799 17.994 1.00 91.56 239 SER A O 1
ATOM 2000 N N . TYR A 1 240 ? 3.103 10.615 17.988 1.00 93.31 240 TYR A N 1
ATOM 2001 C CA . TYR A 1 240 ? 2.184 10.236 16.919 1.00 93.31 240 TYR A CA 1
ATOM 2002 C C . TYR A 1 240 ? 0.715 10.467 17.305 1.00 93.31 240 TYR A C 1
ATOM 2004 O O . TYR A 1 240 ? -0.023 11.115 16.566 1.00 93.31 240 TYR A O 1
ATOM 2012 N N . LEU A 1 241 ? 0.291 9.993 18.482 1.00 93.50 241 LEU A N 1
ATOM 2013 C CA . LEU A 1 241 ? -1.075 10.179 18.980 1.00 93.50 241 LEU A CA 1
ATOM 2014 C C . LEU A 1 241 ? -1.425 11.661 19.117 1.00 93.50 241 LEU A C 1
ATOM 2016 O O . LEU A 1 241 ? -2.503 12.076 18.704 1.00 93.50 241 LEU A O 1
ATOM 2020 N N . VAL A 1 242 ? -0.513 12.474 19.653 1.00 93.12 242 VAL A N 1
ATOM 2021 C CA . VAL A 1 242 ? -0.707 13.925 19.786 1.00 93.12 242 VAL A CA 1
ATOM 2022 C C . VAL A 1 242 ? -0.860 14.589 18.420 1.00 93.12 242 VAL A C 1
ATOM 2024 O O . VAL A 1 242 ? -1.718 15.456 18.267 1.00 93.12 242 VAL A O 1
ATOM 2027 N N . GLN A 1 243 ? -0.075 14.186 17.419 1.00 94.38 243 GLN A N 1
ATOM 2028 C CA . GLN A 1 243 ? -0.233 14.686 16.053 1.00 94.38 243 GLN A CA 1
ATOM 2029 C C . GLN A 1 243 ? -1.619 14.333 15.492 1.00 94.38 243 GLN A C 1
ATOM 2031 O O . GLN A 1 243 ? -2.356 15.228 15.087 1.00 94.38 243 GLN A O 1
ATOM 2036 N N . VAL A 1 244 ? -2.012 13.056 15.558 1.00 94.75 244 VAL A N 1
ATOM 2037 C CA . VAL A 1 244 ? -3.324 12.585 15.078 1.00 94.75 244 VAL A CA 1
ATOM 2038 C C . VAL A 1 244 ? -4.476 13.312 15.772 1.00 94.75 244 VAL A C 1
ATOM 2040 O O . VAL A 1 244 ? -5.443 13.710 15.125 1.00 94.75 244 VAL A O 1
ATOM 2043 N N . LEU A 1 245 ? -4.380 13.515 17.087 1.00 95.81 245 LEU A N 1
ATOM 2044 C CA . LEU A 1 245 ? -5.388 14.238 17.856 1.00 95.81 245 LEU A CA 1
ATOM 2045 C C . LEU A 1 245 ? -5.488 15.703 17.425 1.00 95.81 245 LEU A C 1
ATOM 2047 O O . LEU A 1 245 ? -6.595 16.214 17.292 1.00 95.81 245 LEU A O 1
ATOM 2051 N N . ASN A 1 246 ? -4.366 16.369 17.154 1.00 94.75 246 ASN A N 1
ATOM 2052 C CA . ASN A 1 246 ? -4.376 17.740 16.645 1.00 94.75 246 ASN A CA 1
ATOM 2053 C C . ASN A 1 246 ? -5.012 17.848 15.252 1.00 94.75 246 ASN A C 1
ATOM 2055 O O . ASN A 1 246 ? -5.772 18.791 15.005 1.00 94.75 246 ASN A O 1
ATOM 2059 N N . ASP A 1 247 ? -4.748 16.885 14.368 1.00 93.62 247 ASP A N 1
ATOM 2060 C CA . ASP A 1 247 ? -5.343 16.834 13.029 1.00 93.62 247 ASP A CA 1
ATOM 2061 C C . ASP A 1 247 ? -6.865 16.619 13.115 1.00 93.62 247 ASP A C 1
ATOM 2063 O O . ASP A 1 247 ? -7.647 17.351 12.500 1.00 93.62 247 ASP A O 1
ATOM 2067 N N . LEU A 1 248 ? -7.302 15.679 13.964 1.00 94.19 248 LEU A N 1
ATOM 2068 C CA . LEU A 1 248 ? -8.716 15.422 14.247 1.00 94.19 248 LEU A CA 1
ATOM 2069 C C . LEU A 1 248 ? -9.418 16.649 14.838 1.00 94.19 248 LEU A C 1
ATOM 2071 O O . LEU A 1 248 ? -10.475 17.040 14.341 1.00 94.19 248 LEU A O 1
ATOM 2075 N N . LEU A 1 249 ? -8.830 17.295 15.847 1.00 93.00 249 LEU A N 1
ATOM 2076 C CA . LEU A 1 249 ? -9.385 18.504 16.463 1.00 93.00 249 LEU A CA 1
ATOM 2077 C C . LEU A 1 249 ? -9.594 19.616 15.439 1.00 93.00 249 LEU A C 1
ATOM 2079 O O . LEU A 1 249 ? -10.671 20.205 15.379 1.00 93.00 249 LEU A O 1
ATOM 2083 N N . SER A 1 250 ? -8.591 19.860 14.597 1.00 90.94 250 SER A N 1
ATOM 2084 C CA . SER A 1 250 ? -8.653 20.910 13.578 1.00 90.94 250 SER A CA 1
ATOM 2085 C C . SER A 1 250 ? -9.790 20.661 12.576 1.00 90.94 250 SER A C 1
ATOM 2087 O O . SER A 1 250 ? -10.455 21.605 12.148 1.00 90.94 250 SER A O 1
ATOM 2089 N N . SER A 1 251 ? -10.069 19.392 12.249 1.00 85.81 251 SER A N 1
ATOM 2090 C CA . SER A 1 251 ? -11.196 19.014 11.384 1.00 85.81 251 SER A CA 1
ATOM 2091 C C . SER A 1 251 ? -12.570 19.244 12.035 1.00 85.81 251 SER A C 1
ATOM 2093 O O . SER A 1 251 ? -13.480 19.748 11.379 1.00 85.81 251 SER A O 1
ATOM 2095 N N . VAL A 1 252 ? -12.718 18.938 13.330 1.00 85.31 252 VAL A N 1
ATOM 2096 C CA . VAL A 1 252 ? -13.982 19.095 14.079 1.00 85.31 252 VAL A CA 1
ATOM 2097 C C . VAL A 1 252 ? -14.277 20.574 14.366 1.00 85.31 252 VAL A C 1
ATOM 2099 O O . VAL A 1 252 ? -15.411 21.045 14.243 1.00 85.31 252 VAL A O 1
ATOM 2102 N N . GLU A 1 253 ? -13.243 21.349 14.698 1.00 82.62 253 GLU A N 1
ATOM 2103 C CA . GLU A 1 253 ? -13.349 22.795 14.927 1.00 82.62 253 GLU A CA 1
ATOM 2104 C C . GLU A 1 253 ? -13.775 23.550 13.654 1.00 82.62 253 GLU A C 1
ATOM 2106 O O . GLU A 1 253 ? -14.523 24.530 13.736 1.00 82.62 253 GLU A O 1
ATOM 2111 N N . GLY A 1 254 ? -13.326 23.093 12.478 1.00 72.44 254 GLY A N 1
ATOM 2112 C CA . GLY A 1 254 ? -13.685 23.664 11.178 1.00 72.44 254 GLY A CA 1
ATOM 2113 C C . GLY A 1 254 ? -15.179 23.554 10.850 1.00 72.44 254 GLY A C 1
ATOM 2114 O O . GLY A 1 254 ? -15.779 24.525 10.390 1.00 72.44 254 GLY A O 1
ATOM 2115 N N . GLU A 1 255 ? -15.812 22.419 11.151 1.00 63.03 255 GLU A N 1
ATOM 2116 C CA . GLU A 1 255 ? -17.256 22.221 10.928 1.00 63.03 255 GLU A CA 1
ATOM 2117 C C . GLU A 1 255 ? -18.110 23.067 11.870 1.00 63.03 255 GLU A C 1
ATOM 2119 O O . GLU A 1 255 ? -19.045 23.735 11.430 1.00 63.03 255 GLU A O 1
ATOM 2124 N N . THR A 1 256 ? -17.706 23.158 13.139 1.00 56.88 256 THR A N 1
ATOM 2125 C CA . THR A 1 256 ? -18.389 23.987 14.147 1.00 56.88 256 THR A CA 1
ATOM 2126 C C . THR A 1 256 ? -18.428 25.475 13.749 1.00 56.88 256 THR A C 1
ATOM 2128 O O . THR A 1 256 ? -19.330 26.217 14.150 1.00 56.88 256 THR A O 1
ATOM 2131 N N . ARG A 1 257 ? -17.445 25.945 12.961 1.00 54.25 257 ARG A N 1
ATOM 2132 C CA . ARG A 1 257 ? -17.410 27.316 12.419 1.00 54.25 257 ARG A CA 1
ATOM 2133 C C . ARG A 1 257 ? -18.282 27.480 11.174 1.00 54.25 257 ARG A C 1
ATOM 2135 O O . ARG A 1 257 ? -18.924 28.520 11.044 1.00 54.25 257 ARG A O 1
ATOM 2142 N N . ASN A 1 258 ? -18.353 26.467 10.312 1.00 49.94 258 ASN A N 1
ATOM 2143 C CA . ASN A 1 258 ? -19.190 26.487 9.109 1.00 49.94 258 ASN A CA 1
ATOM 2144 C C . ASN A 1 258 ? -20.693 26.380 9.434 1.00 49.94 258 ASN A C 1
ATOM 2146 O O . ASN A 1 258 ? -21.499 27.028 8.774 1.00 49.94 258 ASN A O 1
ATOM 2150 N N . GLU A 1 259 ? -21.081 25.690 10.513 1.00 44.19 259 GLU A N 1
ATOM 2151 C CA . GLU A 1 259 ? -22.478 25.657 10.991 1.00 44.19 259 GLU A CA 1
ATOM 2152 C C . GLU A 1 259 ? -22.997 27.016 11.507 1.00 44.19 259 GLU A C 1
ATOM 2154 O O . GLU A 1 259 ? -24.206 27.219 11.622 1.00 44.19 259 GLU A O 1
ATOM 2159 N N . LYS A 1 260 ? -22.108 27.975 11.809 1.00 40.84 260 LYS A N 1
ATOM 2160 C CA . LYS A 1 260 ? -22.472 29.334 12.260 1.00 40.84 260 LYS A CA 1
ATOM 2161 C C . LYS A 1 260 ? -22.512 30.373 11.133 1.00 40.84 260 LYS A C 1
ATOM 2163 O O . LYS A 1 260 ? -22.707 31.553 11.415 1.00 40.84 260 LYS A O 1
ATOM 2168 N N . GLY A 1 261 ? -22.349 29.959 9.876 1.00 36.75 261 GLY A N 1
ATOM 2169 C CA . GLY A 1 261 ? -22.288 30.859 8.726 1.00 36.75 261 GLY A CA 1
ATOM 2170 C C . GLY A 1 261 ? -22.956 30.284 7.483 1.00 36.75 261 GLY A C 1
ATOM 2171 O O . GLY A 1 261 ? -22.275 29.974 6.513 1.00 36.75 261 GLY A O 1
ATOM 2172 N N . CYS A 1 262 ? -24.287 30.183 7.484 1.00 28.08 262 CYS A N 1
ATOM 2173 C CA . CYS A 1 262 ? -25.056 29.937 6.263 1.00 28.08 262 CYS A CA 1
ATOM 2174 C C . CYS A 1 262 ? -26.223 30.928 6.130 1.00 28.08 262 CYS A C 1
ATOM 2176 O O . CYS A 1 262 ? -27.349 30.633 6.516 1.00 28.08 262 CYS A O 1
ATOM 2178 N N . GLU A 1 263 ? -25.948 32.082 5.517 1.00 27.72 263 GLU A N 1
ATOM 2179 C CA . GLU A 1 263 ? -26.918 32.830 4.711 1.00 27.72 263 GLU A CA 1
ATOM 2180 C C . GLU A 1 263 ? -26.314 33.062 3.316 1.00 27.72 263 GLU A C 1
ATOM 2182 O O . GLU A 1 263 ? -25.255 33.668 3.191 1.00 27.72 263 GLU A O 1
ATOM 2187 N N . GLY A 1 264 ? -27.012 32.554 2.293 1.00 27.95 264 GLY A N 1
ATOM 2188 C CA . GLY A 1 264 ? -27.041 33.052 0.911 1.00 27.95 264 GLY A CA 1
ATOM 2189 C C . GLY A 1 264 ? -25.749 33.063 0.083 1.00 27.95 264 GLY A C 1
ATOM 2190 O O . GLY A 1 264 ? -24.934 33.969 0.199 1.00 27.95 264 GLY A O 1
ATOM 2191 N N . ASN A 1 265 ? -25.658 32.181 -0.918 1.00 26.81 265 ASN A N 1
ATOM 2192 C CA . ASN A 1 265 ? -25.975 32.576 -2.301 1.00 26.81 265 ASN A CA 1
ATOM 2193 C C . ASN A 1 265 ? -25.785 31.424 -3.295 1.00 26.81 265 ASN A C 1
ATOM 2195 O O . ASN A 1 265 ? -24.715 30.831 -3.410 1.00 26.81 265 ASN A O 1
ATOM 2199 N N . GLU A 1 266 ? -26.843 31.190 -4.066 1.00 31.17 266 GLU A N 1
ATOM 2200 C CA . GLU A 1 266 ? -26.819 30.491 -5.345 1.00 31.17 266 GLU A CA 1
ATOM 2201 C C . GLU A 1 266 ? -26.174 31.386 -6.415 1.00 31.17 266 GLU A C 1
ATOM 2203 O O . GLU A 1 266 ? -26.490 32.574 -6.502 1.00 31.17 266 GLU A O 1
ATOM 2208 N N . ASN A 1 267 ? -25.287 30.799 -7.226 1.00 27.11 267 ASN A N 1
ATOM 2209 C CA . ASN A 1 267 ? -25.178 30.932 -8.689 1.00 27.11 267 ASN A CA 1
ATOM 2210 C C . ASN A 1 267 ? -23.729 30.746 -9.156 1.00 27.11 267 ASN A C 1
ATOM 2212 O O . ASN A 1 267 ? -22.837 31.519 -8.814 1.00 27.11 267 ASN A O 1
ATOM 2216 N N . GLY A 1 268 ? -23.520 29.751 -10.016 1.00 26.05 268 GLY A N 1
ATOM 2217 C CA . GLY A 1 268 ? -22.266 29.532 -10.730 1.00 26.05 268 GLY A CA 1
ATOM 2218 C C . GLY A 1 268 ? -22.486 28.579 -11.897 1.00 26.05 268 GLY A C 1
ATOM 2219 O O . GLY A 1 268 ? -22.441 27.366 -11.732 1.00 26.05 268 GLY A O 1
ATOM 2220 N N . GLU A 1 269 ? -22.776 29.147 -13.066 1.00 25.28 269 GLU A N 1
ATOM 2221 C CA . GLU A 1 269 ? -22.954 28.446 -14.339 1.00 25.28 269 GLU A CA 1
ATOM 2222 C C . GLU A 1 269 ? -21.695 27.649 -14.733 1.00 25.28 269 GLU A C 1
ATOM 2224 O O . GLU A 1 269 ? -20.596 28.199 -14.828 1.00 25.28 269 GLU A O 1
ATOM 2229 N N . MET A 1 270 ? -21.862 26.356 -15.037 1.00 26.09 270 MET A N 1
ATOM 2230 C CA . MET A 1 270 ? -20.844 25.546 -15.712 1.00 26.09 270 MET A CA 1
ATOM 2231 C C . MET A 1 270 ? -20.824 25.872 -17.207 1.00 26.09 270 MET A C 1
ATOM 2233 O O . MET A 1 270 ? -21.782 25.605 -17.937 1.00 26.09 270 MET A O 1
ATOM 2237 N N . LYS A 1 271 ? -19.695 26.401 -17.684 1.00 25.95 271 LYS A N 1
ATOM 2238 C CA . LYS A 1 271 ? -19.376 26.445 -19.112 1.00 25.95 271 LYS A CA 1
ATOM 2239 C C . LYS A 1 271 ? -18.906 25.063 -19.563 1.00 25.95 271 LYS A C 1
ATOM 2241 O O . LYS A 1 271 ? -17.863 24.585 -19.137 1.00 25.95 271 LYS A O 1
ATOM 2246 N N . ASN A 1 272 ? -19.691 24.454 -20.448 1.00 26.12 272 ASN A N 1
ATOM 2247 C CA . ASN A 1 272 ? -19.307 23.283 -21.226 1.00 26.12 272 ASN A CA 1
ATOM 2248 C C . ASN A 1 272 ? -18.240 23.674 -22.257 1.00 26.12 272 ASN A C 1
ATOM 2250 O O . ASN A 1 272 ? -18.559 24.334 -23.249 1.00 26.12 272 ASN A O 1
ATOM 2254 N N . GLU A 1 273 ? -17.005 23.218 -22.068 1.00 27.62 273 GLU A N 1
ATOM 2255 C CA . GLU A 1 273 ? -16.023 23.154 -23.148 1.00 27.62 273 GLU A CA 1
ATOM 2256 C C . GLU A 1 273 ? -16.146 21.805 -23.862 1.00 27.62 273 GLU A C 1
ATOM 2258 O O . GLU A 1 273 ? -15.930 20.731 -23.304 1.00 27.62 273 GLU A O 1
ATOM 2263 N N . LYS A 1 274 ? -16.566 21.879 -25.127 1.00 26.81 274 LYS A N 1
ATOM 2264 C CA . LYS A 1 274 ? -16.528 20.773 -26.080 1.00 26.81 274 LYS A CA 1
ATOM 2265 C C . LYS A 1 274 ? -15.068 20.493 -26.434 1.00 26.81 274 LYS A C 1
ATOM 2267 O O . LYS A 1 274 ? -14.502 21.222 -27.245 1.00 26.81 274 LYS A O 1
ATOM 2272 N N . CYS A 1 275 ? -14.498 19.417 -25.901 1.00 25.97 275 CYS A N 1
ATOM 2273 C CA . CYS A 1 275 ? -13.320 18.806 -26.507 1.00 25.97 275 CYS A CA 1
ATOM 2274 C C . CYS A 1 275 ? -13.733 18.141 -27.824 1.00 25.97 275 CYS A C 1
ATOM 2276 O O . CYS A 1 275 ? -14.618 17.285 -27.876 1.00 25.97 275 CYS A O 1
ATOM 2278 N N . THR A 1 276 ? -13.128 18.608 -28.906 1.00 27.81 276 THR A N 1
ATOM 2279 C CA . THR A 1 276 ? -13.246 18.056 -30.249 1.00 27.81 276 THR A CA 1
ATOM 2280 C C . THR A 1 276 ? -12.590 16.681 -30.295 1.00 27.81 276 THR A C 1
ATOM 2282 O O . THR A 1 276 ? -11.403 16.545 -30.015 1.00 27.81 276 THR A O 1
ATOM 2285 N N . ASN A 1 277 ? -13.388 15.676 -30.653 1.00 34.38 277 ASN A N 1
ATOM 2286 C CA . ASN A 1 277 ? -12.932 14.345 -31.027 1.00 34.38 277 ASN A CA 1
ATOM 2287 C C . ASN A 1 277 ? -12.115 14.426 -32.319 1.00 34.38 277 ASN A C 1
ATOM 2289 O O . ASN A 1 277 ? -12.693 14.401 -33.401 1.00 34.38 277 ASN A O 1
ATOM 2293 N N . ASP A 1 278 ? -10.798 14.444 -32.187 1.00 32.94 278 ASP A N 1
ATOM 2294 C CA . ASP A 1 278 ? -9.902 13.857 -33.173 1.00 32.94 278 ASP A CA 1
ATOM 2295 C C . ASP A 1 278 ? -9.131 12.777 -32.416 1.00 32.94 278 ASP A C 1
ATOM 2297 O O . ASP A 1 278 ? -8.270 13.089 -31.602 1.00 32.94 278 ASP A O 1
ATOM 2301 N N . ASN A 1 279 ? -9.509 11.509 -32.605 1.00 33.47 279 ASN A N 1
ATOM 2302 C CA . ASN A 1 279 ? -8.745 10.365 -32.108 1.00 33.47 279 ASN A CA 1
ATOM 2303 C C . ASN A 1 279 ? -7.679 10.023 -33.161 1.00 33.47 279 ASN A C 1
ATOM 2305 O O . ASN A 1 279 ? -8.001 9.299 -34.112 1.00 33.47 279 ASN A O 1
ATOM 2309 N N . PRO A 1 280 ? -6.424 10.494 -33.037 1.00 40.62 280 PRO A N 1
ATOM 2310 C CA . PRO A 1 280 ? -5.319 9.764 -33.629 1.00 40.62 280 PRO A CA 1
ATOM 2311 C C . PRO A 1 280 ? -5.247 8.387 -32.952 1.00 40.62 280 PRO A C 1
ATOM 2313 O O . PRO A 1 280 ? -5.651 8.210 -31.801 1.00 40.62 280 PRO A O 1
ATOM 2316 N N . SER A 1 281 ? -4.765 7.386 -33.682 1.00 51.25 281 SER A N 1
ATOM 2317 C CA . SER A 1 281 ? -4.333 6.118 -33.090 1.00 51.25 281 SER A CA 1
ATOM 2318 C C . SER A 1 281 ? -3.485 6.396 -31.841 1.00 51.25 281 SER A C 1
ATOM 2320 O O . SER A 1 281 ? -2.629 7.278 -31.918 1.00 51.25 281 SER A O 1
ATOM 2322 N N . PRO A 1 282 ? -3.712 5.705 -30.709 1.00 66.12 282 PRO A N 1
ATOM 2323 C CA . PRO A 1 282 ? -3.036 6.045 -29.464 1.00 66.12 282 PRO A CA 1
ATOM 2324 C C . PRO A 1 282 ? -1.526 5.876 -29.640 1.00 66.12 282 PRO A C 1
ATOM 2326 O O . PRO A 1 282 ? -1.062 4.766 -29.903 1.00 66.12 282 PRO A O 1
ATOM 2329 N N . GLU A 1 283 ? -0.787 6.982 -29.520 1.00 86.00 283 GLU A N 1
ATOM 2330 C CA . GLU A 1 283 ? 0.675 6.985 -29.542 1.00 86.00 283 GLU A CA 1
ATOM 2331 C C . GLU A 1 283 ? 1.204 6.019 -28.480 1.00 86.00 283 GLU A C 1
ATOM 2333 O O . GLU A 1 283 ? 0.683 5.942 -27.357 1.00 86.00 283 GLU A O 1
ATOM 2338 N N . ARG A 1 284 ? 2.234 5.255 -28.849 1.00 92.00 284 ARG A N 1
ATOM 2339 C CA . ARG A 1 284 ? 2.843 4.254 -27.983 1.00 92.00 284 ARG A CA 1
ATOM 2340 C C . ARG A 1 284 ? 4.305 4.572 -27.739 1.00 92.00 284 ARG A C 1
ATOM 2342 O O . ARG A 1 284 ? 5.148 4.483 -28.633 1.00 92.00 284 ARG A O 1
ATOM 2349 N N . THR A 1 285 ? 4.614 4.863 -26.484 1.00 96.25 285 THR A N 1
ATOM 2350 C CA . THR A 1 285 ? 5.946 5.290 -26.062 1.00 96.25 285 THR A CA 1
ATOM 2351 C C . THR A 1 285 ? 6.643 4.218 -25.233 1.00 96.25 285 THR A C 1
ATOM 2353 O O . THR A 1 285 ? 6.076 3.698 -24.277 1.00 96.25 285 THR A O 1
ATOM 2356 N N . LEU A 1 286 ? 7.898 3.898 -25.550 1.00 97.19 286 LEU A N 1
ATOM 2357 C CA . LEU A 1 286 ? 8.751 3.082 -24.687 1.00 97.19 286 LEU A CA 1
ATOM 2358 C C . LEU A 1 286 ? 9.574 3.980 -23.764 1.00 97.19 286 LEU A C 1
ATOM 2360 O O . LEU A 1 286 ? 10.223 4.914 -24.227 1.00 97.19 286 LEU A O 1
ATOM 2364 N N . ILE A 1 287 ? 9.614 3.659 -22.473 1.00 98.25 287 ILE A N 1
ATOM 2365 C CA . ILE A 1 287 ? 10.469 4.322 -21.485 1.00 98.25 287 ILE A CA 1
ATOM 2366 C C . ILE A 1 287 ? 11.417 3.284 -20.881 1.00 98.25 287 ILE A C 1
ATOM 2368 O O . ILE A 1 287 ? 10.989 2.284 -20.307 1.00 98.25 287 ILE A O 1
ATOM 2372 N N . MET A 1 288 ? 12.719 3.536 -20.977 1.00 98.12 288 MET A N 1
ATOM 2373 C CA . MET A 1 288 ? 13.764 2.766 -20.309 1.00 98.12 288 MET A CA 1
ATOM 2374 C C . MET A 1 288 ? 14.387 3.625 -19.196 1.00 98.12 288 MET A C 1
ATOM 2376 O O . MET A 1 288 ? 15.259 4.455 -19.478 1.00 98.12 288 MET A O 1
ATOM 2380 N N . PRO A 1 289 ? 13.943 3.474 -17.934 1.00 97.31 289 PRO A N 1
ATOM 2381 C CA . PRO A 1 289 ? 14.411 4.301 -16.826 1.00 97.31 289 PRO A CA 1
ATOM 2382 C C . PRO A 1 289 ? 15.772 3.815 -16.299 1.00 97.31 289 PRO A C 1
ATOM 2384 O O . PRO A 1 289 ? 15.861 2.800 -15.611 1.00 97.31 289 PRO A O 1
ATOM 2387 N N . ILE A 1 290 ? 16.844 4.561 -16.576 1.00 95.31 290 ILE A N 1
ATOM 2388 C CA . ILE A 1 290 ? 18.222 4.282 -16.130 1.00 95.31 290 ILE A CA 1
ATOM 2389 C C . ILE A 1 290 ? 18.776 5.452 -15.296 1.00 95.31 290 ILE A C 1
ATOM 2391 O O . ILE A 1 290 ? 19.869 5.969 -15.536 1.00 95.31 290 ILE A O 1
ATOM 2395 N N . ALA A 1 291 ? 18.013 5.877 -14.288 1.00 92.75 291 ALA A N 1
ATOM 2396 C CA . ALA A 1 291 ? 18.333 7.042 -13.458 1.00 92.75 291 ALA A CA 1
ATOM 2397 C C . ALA A 1 291 ? 18.647 6.698 -11.987 1.00 92.75 291 ALA A C 1
ATOM 2399 O O . ALA A 1 291 ? 18.455 7.516 -11.092 1.00 92.75 291 ALA A O 1
ATOM 2400 N N . ALA A 1 292 ? 19.123 5.482 -11.709 1.00 89.94 292 ALA A N 1
ATOM 2401 C CA . ALA A 1 292 ? 19.512 5.094 -10.353 1.00 89.94 292 ALA A CA 1
ATOM 2402 C C . ALA A 1 292 ? 20.796 5.818 -9.901 1.00 89.94 292 ALA A C 1
ATOM 2404 O O . ALA A 1 292 ? 21.808 5.775 -10.601 1.00 89.94 292 ALA A O 1
ATOM 2405 N N . ASP A 1 293 ? 20.784 6.394 -8.696 1.00 89.50 293 ASP A N 1
ATOM 2406 C CA . ASP A 1 293 ? 21.946 7.045 -8.073 1.00 89.50 293 ASP A CA 1
ATOM 2407 C C . ASP A 1 293 ? 22.475 6.222 -6.887 1.00 89.50 293 ASP A C 1
ATOM 2409 O O . ASP A 1 293 ? 22.081 6.400 -5.732 1.00 89.50 293 ASP A O 1
ATOM 2413 N N . LYS A 1 294 ? 23.346 5.246 -7.172 1.00 89.75 294 LYS A N 1
ATOM 2414 C CA . LYS A 1 294 ? 23.996 4.431 -6.136 1.00 89.75 294 LYS A CA 1
ATOM 2415 C C . LYS A 1 294 ? 25.344 5.032 -5.756 1.00 89.75 294 LYS A C 1
ATOM 2417 O O . LYS A 1 294 ? 26.091 5.505 -6.607 1.00 89.75 294 LYS A O 1
ATOM 2422 N N . SER A 1 295 ? 25.727 4.906 -4.485 1.00 87.62 295 SER A N 1
ATOM 2423 C CA . SER A 1 295 ? 27.015 5.405 -3.975 1.00 87.62 295 SER A CA 1
ATOM 2424 C C . SER A 1 295 ? 28.228 4.863 -4.745 1.00 87.62 295 SER A C 1
ATOM 2426 O O . SER A 1 295 ? 29.196 5.593 -4.952 1.00 87.62 295 SER A O 1
ATOM 2428 N N . GLU A 1 296 ? 28.163 3.621 -5.228 1.00 87.88 296 GLU A N 1
ATOM 2429 C CA . GLU A 1 296 ? 29.186 3.000 -6.079 1.00 87.88 296 GLU A CA 1
ATOM 2430 C C . GLU A 1 296 ? 29.362 3.701 -7.439 1.00 87.88 296 GLU A C 1
ATOM 2432 O O . GLU A 1 296 ? 30.457 3.675 -8.005 1.00 87.88 296 GLU A O 1
ATOM 2437 N N . TYR A 1 297 ? 28.345 4.410 -7.941 1.00 89.12 297 TYR A N 1
ATOM 2438 C CA . TYR A 1 297 ? 28.423 5.151 -9.206 1.00 89.12 297 TYR A CA 1
ATOM 2439 C C . TYR A 1 297 ? 29.302 6.407 -9.109 1.00 89.12 297 TYR A C 1
ATOM 2441 O O . TYR A 1 297 ? 29.779 6.952 -10.111 1.00 89.12 297 TYR A O 1
ATOM 2449 N N . LYS A 1 298 ? 29.667 6.802 -7.881 1.00 83.81 298 LYS A N 1
ATOM 2450 C CA . LYS A 1 298 ? 30.710 7.805 -7.635 1.00 83.81 298 LYS A CA 1
ATOM 2451 C C . LYS A 1 298 ? 32.100 7.335 -8.054 1.00 83.81 298 LYS A C 1
ATOM 2453 O O . LYS A 1 298 ? 32.951 8.183 -8.313 1.00 83.81 298 LYS A O 1
ATOM 2458 N N . THR A 1 299 ? 32.346 6.038 -8.200 1.00 87.12 299 THR A N 1
ATOM 2459 C CA . THR A 1 299 ? 33.664 5.516 -8.605 1.00 87.12 299 THR A CA 1
ATOM 2460 C C . THR A 1 299 ? 33.602 4.527 -9.765 1.00 87.12 299 THR A C 1
ATOM 2462 O O . THR A 1 299 ? 34.623 4.301 -10.410 1.00 87.12 299 THR A O 1
ATOM 2465 N N . ARG A 1 300 ? 32.426 3.984 -10.096 1.00 90.06 300 ARG A N 1
ATOM 2466 C CA . ARG A 1 300 ? 32.259 2.944 -11.116 1.00 90.06 300 ARG A CA 1
ATOM 2467 C C . ARG A 1 300 ? 31.101 3.247 -12.067 1.00 90.06 300 ARG A C 1
ATOM 2469 O O . ARG A 1 300 ? 30.023 3.618 -11.633 1.00 90.06 300 ARG A O 1
ATOM 2476 N N . LEU A 1 301 ? 31.300 3.022 -13.365 1.00 91.19 301 LEU A N 1
ATOM 2477 C CA . LEU A 1 301 ? 30.224 3.123 -14.358 1.00 91.19 301 LEU A CA 1
ATOM 2478 C C . LEU A 1 301 ? 29.098 2.109 -14.044 1.00 91.19 301 LEU A C 1
ATOM 2480 O O . LEU A 1 301 ? 29.420 0.937 -13.802 1.00 91.19 301 LEU A O 1
ATOM 2484 N N . PRO A 1 302 ? 27.806 2.502 -14.074 1.00 92.25 302 PRO A N 1
ATOM 2485 C CA . PRO A 1 302 ? 26.704 1.563 -13.887 1.00 92.25 302 PRO A CA 1
ATOM 2486 C C . PRO A 1 302 ? 26.755 0.416 -14.902 1.00 92.25 302 PRO A C 1
ATOM 2488 O O . PRO A 1 302 ? 27.031 0.625 -16.084 1.00 92.25 302 PRO A O 1
ATOM 2491 N N . ARG A 1 303 ? 26.466 -0.808 -14.441 1.00 90.44 303 ARG A N 1
ATOM 2492 C CA . ARG A 1 303 ? 26.655 -2.038 -15.232 1.00 90.44 303 ARG A CA 1
ATOM 2493 C C . ARG A 1 303 ? 25.902 -2.027 -16.560 1.00 90.44 303 ARG A C 1
ATOM 2495 O O . ARG A 1 303 ? 26.435 -2.486 -17.559 1.00 90.44 303 ARG A O 1
ATOM 2502 N N . VAL A 1 304 ? 24.691 -1.486 -16.567 1.00 93.31 304 VAL A N 1
ATOM 2503 C CA . VAL A 1 304 ? 23.832 -1.388 -17.754 1.00 93.31 304 VAL A CA 1
ATOM 2504 C C . VAL A 1 304 ? 24.481 -0.616 -18.914 1.00 93.31 304 VAL A C 1
ATOM 2506 O O . VAL A 1 304 ? 24.131 -0.853 -20.063 1.00 93.31 304 VAL A O 1
ATOM 2509 N N . PHE A 1 305 ? 25.475 0.239 -18.643 1.00 95.38 305 PHE A N 1
ATOM 2510 C CA . PHE A 1 305 ? 26.254 0.954 -19.665 1.00 95.38 305 PHE A CA 1
ATOM 2511 C C . PHE A 1 305 ? 27.575 0.262 -20.040 1.00 95.38 305 PHE A C 1
ATOM 2513 O O . PHE A 1 305 ? 28.334 0.788 -20.858 1.00 95.38 305 PHE A O 1
ATOM 2520 N N . LEU A 1 306 ? 27.900 -0.889 -19.439 1.00 93.69 306 LEU A N 1
ATOM 2521 C CA . LEU A 1 306 ? 29.060 -1.676 -19.855 1.00 93.69 306 LEU A CA 1
ATOM 2522 C C . LEU A 1 306 ? 28.795 -2.320 -21.215 1.00 93.69 306 LEU A C 1
ATOM 2524 O O . LEU A 1 306 ? 27.668 -2.693 -21.542 1.00 93.69 306 LEU A O 1
ATOM 2528 N N . ILE A 1 307 ? 29.869 -2.430 -21.990 1.00 91.50 307 ILE A N 1
ATOM 2529 C CA . ILE A 1 307 ? 29.889 -3.054 -23.307 1.00 91.50 307 ILE A CA 1
ATOM 2530 C C . ILE A 1 307 ? 30.176 -4.546 -23.115 1.00 91.50 307 ILE A C 1
ATOM 2532 O O . ILE A 1 307 ? 31.153 -4.898 -22.451 1.00 91.50 307 ILE A O 1
ATOM 2536 N N . ALA A 1 308 ? 29.315 -5.398 -23.667 1.00 87.06 308 ALA A N 1
ATOM 2537 C CA . ALA A 1 308 ? 29.513 -6.841 -23.707 1.00 87.06 308 ALA A CA 1
ATOM 2538 C C . ALA A 1 308 ? 30.578 -7.231 -24.752 1.00 87.06 308 ALA A C 1
ATOM 2540 O O . ALA A 1 308 ? 31.078 -6.394 -25.505 1.00 87.06 308 ALA A O 1
ATOM 2541 N N . GLU A 1 309 ? 30.946 -8.513 -24.799 1.00 85.75 309 GLU A N 1
ATOM 2542 C CA . GLU A 1 309 ? 31.996 -9.028 -25.698 1.00 85.75 309 GLU A CA 1
ATOM 2543 C C . GLU A 1 309 ? 31.700 -8.790 -27.189 1.00 85.75 309 GLU A C 1
ATOM 2545 O O . GLU A 1 309 ? 32.620 -8.650 -27.991 1.00 85.75 309 GLU A O 1
ATOM 2550 N N . ASP A 1 310 ? 30.420 -8.682 -27.549 1.00 87.69 310 ASP A N 1
ATOM 2551 C CA . ASP A 1 310 ? 29.931 -8.380 -28.898 1.00 87.69 310 ASP A CA 1
ATOM 2552 C C . ASP A 1 310 ? 30.001 -6.885 -29.268 1.00 87.69 310 ASP A C 1
ATOM 2554 O O . ASP A 1 310 ? 29.617 -6.496 -30.372 1.00 87.69 310 ASP A O 1
ATOM 2558 N N . GLY A 1 311 ? 30.489 -6.028 -28.366 1.00 91.00 311 GLY A N 1
ATOM 2559 C CA . GLY A 1 311 ? 30.599 -4.587 -28.591 1.00 91.00 311 GLY A CA 1
ATOM 2560 C C . GLY A 1 311 ? 29.310 -3.798 -28.325 1.00 91.00 311 GLY A C 1
ATOM 2561 O O . GLY A 1 311 ? 29.299 -2.575 -28.514 1.00 91.00 311 GLY A O 1
ATOM 2562 N N . VAL A 1 312 ? 28.244 -4.452 -27.848 1.00 93.69 312 VAL A N 1
ATOM 2563 C CA . VAL A 1 312 ? 26.949 -3.817 -27.569 1.00 93.69 312 VAL A CA 1
ATOM 2564 C C . VAL A 1 312 ? 26.803 -3.523 -26.076 1.00 93.69 312 VAL A C 1
ATOM 2566 O O . VAL A 1 312 ? 27.137 -4.342 -25.221 1.00 93.69 312 VAL A O 1
ATOM 2569 N N . MET A 1 313 ? 26.290 -2.340 -25.730 1.00 95.44 313 MET A N 1
ATOM 2570 C CA . MET A 1 313 ? 25.962 -2.025 -24.333 1.00 95.44 313 MET A CA 1
ATOM 2571 C C . MET A 1 313 ? 24.821 -2.898 -23.797 1.00 95.44 313 MET A C 1
ATOM 2573 O O . MET A 1 313 ? 23.862 -3.167 -24.519 1.00 95.44 313 MET A O 1
ATOM 2577 N N . HIS A 1 314 ? 24.858 -3.269 -22.513 1.00 94.69 314 HIS A N 1
ATOM 2578 C CA . HIS A 1 314 ? 23.798 -4.083 -21.899 1.00 94.69 314 HIS A CA 1
ATOM 2579 C C . HIS A 1 314 ? 22.399 -3.455 -22.014 1.00 94.69 314 HIS A C 1
ATOM 2581 O O . HIS A 1 314 ? 21.466 -4.144 -22.414 1.00 94.69 314 HIS A O 1
ATOM 2587 N N . CYS A 1 315 ? 22.241 -2.152 -21.762 1.00 95.75 315 CYS A N 1
ATOM 2588 C CA . CYS A 1 315 ? 20.951 -1.474 -21.933 1.00 95.75 315 CYS A CA 1
ATOM 2589 C C . CYS A 1 315 ? 20.453 -1.507 -23.389 1.00 95.75 315 CYS A C 1
ATOM 2591 O O . CYS A 1 315 ? 19.256 -1.619 -23.640 1.00 95.75 315 CYS A O 1
ATOM 2593 N N . ILE A 1 316 ? 21.368 -1.486 -24.362 1.00 96.31 316 ILE A N 1
ATOM 2594 C CA . ILE A 1 316 ? 21.041 -1.594 -25.787 1.00 96.31 316 ILE A CA 1
ATOM 2595 C C . ILE A 1 316 ? 20.681 -3.037 -26.154 1.00 96.31 316 ILE A C 1
ATOM 2597 O O . ILE A 1 316 ? 19.755 -3.239 -26.934 1.00 96.31 316 ILE A O 1
ATOM 2601 N N . ARG A 1 317 ? 21.333 -4.047 -25.558 1.00 94.81 317 ARG A N 1
ATOM 2602 C CA . ARG A 1 317 ? 20.908 -5.457 -25.667 1.00 94.81 317 ARG A CA 1
ATOM 2603 C C . ARG A 1 317 ? 19.498 -5.655 -25.109 1.00 94.81 317 ARG A C 1
ATOM 2605 O O . ARG A 1 317 ? 18.664 -6.243 -25.791 1.00 94.81 317 ARG A O 1
ATOM 2612 N N . ALA A 1 318 ? 19.214 -5.106 -23.926 1.00 95.00 318 ALA A N 1
ATOM 2613 C CA . ALA A 1 318 ? 17.876 -5.118 -23.335 1.00 95.00 318 ALA A CA 1
ATOM 2614 C C . ALA A 1 318 ? 16.844 -4.470 -24.270 1.00 95.00 318 ALA A C 1
ATOM 2616 O O . ALA A 1 318 ? 15.786 -5.046 -24.510 1.00 95.00 318 ALA A O 1
ATOM 2617 N N . LEU A 1 319 ? 17.166 -3.311 -24.852 1.00 94.88 319 LEU A N 1
ATOM 2618 C CA . LEU A 1 319 ? 16.273 -2.608 -25.772 1.00 94.88 319 LEU A CA 1
ATOM 2619 C C . LEU A 1 319 ? 16.015 -3.419 -27.054 1.00 94.88 319 LEU A C 1
ATOM 2621 O O . LEU A 1 319 ? 14.867 -3.614 -27.438 1.00 94.88 319 LEU A O 1
ATOM 2625 N N . LYS A 1 320 ? 17.068 -3.954 -27.681 1.00 93.44 320 LYS A N 1
ATOM 2626 C CA . LYS A 1 320 ? 16.987 -4.735 -28.930 1.00 93.44 320 LYS A CA 1
ATOM 2627 C C . LYS A 1 320 ? 16.280 -6.082 -28.790 1.00 93.44 320 LYS A C 1
ATOM 2629 O O . LYS A 1 320 ? 15.958 -6.683 -29.809 1.00 93.44 320 LYS A O 1
ATOM 2634 N N . SER A 1 321 ? 16.049 -6.555 -27.565 1.00 92.75 321 SER A N 1
ATOM 2635 C CA . SER A 1 321 ? 15.224 -7.748 -27.338 1.00 92.75 321 SER A CA 1
ATOM 2636 C C . SER A 1 321 ? 13.746 -7.528 -27.697 1.00 92.75 321 SER A C 1
ATOM 2638 O O . SER A 1 321 ? 13.005 -8.484 -27.908 1.00 92.75 321 SER A O 1
ATOM 2640 N N . LEU A 1 322 ? 13.326 -6.268 -27.858 1.00 93.00 322 LEU A N 1
ATOM 2641 C CA . LEU A 1 322 ? 11.984 -5.886 -28.284 1.00 93.00 322 LEU A CA 1
ATOM 2642 C C . LEU A 1 322 ? 11.941 -5.488 -29.765 1.00 93.00 322 LEU A C 1
ATOM 2644 O O . LEU A 1 322 ? 12.916 -5.005 -30.342 1.00 93.00 322 LEU A O 1
ATOM 2648 N N . ASN A 1 323 ? 10.758 -5.599 -30.375 1.00 91.56 323 ASN A N 1
ATOM 2649 C CA . ASN A 1 323 ? 10.519 -5.049 -31.707 1.00 91.56 323 ASN A CA 1
ATOM 2650 C C . ASN A 1 323 ? 10.276 -3.529 -31.636 1.00 91.56 323 ASN A C 1
ATOM 2652 O O . ASN A 1 323 ? 9.153 -3.077 -31.416 1.00 91.56 323 ASN A O 1
ATOM 2656 N N . LEU A 1 324 ? 11.337 -2.755 -31.874 1.00 92.25 324 LEU A N 1
ATOM 2657 C CA . LEU A 1 324 ? 11.348 -1.291 -31.753 1.00 92.25 324 LEU A CA 1
ATOM 2658 C C . LEU A 1 324 ? 10.466 -0.552 -32.769 1.00 92.25 324 LEU A C 1
ATOM 2660 O O . LEU A 1 324 ? 10.128 0.603 -32.535 1.00 92.25 324 LEU A O 1
ATOM 2664 N N . SER A 1 325 ? 10.069 -1.202 -33.870 1.00 90.25 325 SER A N 1
ATOM 2665 C CA . SER A 1 325 ? 9.198 -0.595 -34.896 1.00 90.25 325 SER A CA 1
ATOM 2666 C C . SER A 1 325 ? 7.759 -0.354 -34.427 1.00 90.25 325 SER A C 1
ATOM 2668 O O . SER A 1 325 ? 6.980 0.273 -35.134 1.00 90.25 325 SER A O 1
ATOM 2670 N N . ARG A 1 326 ? 7.402 -0.867 -33.244 1.00 89.50 326 ARG A N 1
ATOM 2671 C CA . ARG A 1 326 ? 6.064 -0.770 -32.643 1.00 89.50 326 ARG A CA 1
ATOM 2672 C C . ARG A 1 326 ? 5.869 0.452 -31.749 1.00 89.50 326 ARG A C 1
ATOM 2674 O O . ARG A 1 326 ? 4.779 0.620 -31.210 1.00 89.50 326 ARG A O 1
ATOM 2681 N N . TYR A 1 327 ? 6.923 1.233 -31.537 1.00 93.06 327 TYR A N 1
ATOM 2682 C CA . TYR A 1 327 ? 6.903 2.402 -30.670 1.00 93.06 327 TYR A CA 1
ATOM 2683 C C . TYR A 1 327 ? 7.167 3.647 -31.505 1.00 93.06 327 TYR A C 1
ATOM 2685 O O . TYR A 1 327 ? 8.168 3.713 -32.227 1.00 93.06 327 TYR A O 1
ATOM 2693 N N . ASP A 1 328 ? 6.284 4.629 -31.372 1.00 93.19 328 ASP A N 1
ATOM 2694 C CA . ASP A 1 328 ? 6.414 5.927 -32.035 1.00 93.19 328 ASP A CA 1
ATOM 2695 C C . ASP A 1 328 ? 7.605 6.696 -31.452 1.00 93.19 328 ASP A C 1
ATOM 2697 O O . ASP A 1 328 ? 8.411 7.285 -32.178 1.00 93.19 328 ASP A O 1
ATOM 2701 N N . HIS A 1 329 ? 7.776 6.589 -30.130 1.00 94.44 329 HIS A N 1
ATOM 2702 C CA . HIS A 1 329 ? 8.854 7.215 -29.378 1.00 94.44 329 HIS A CA 1
ATOM 2703 C C . HIS A 1 329 ? 9.517 6.230 -28.416 1.00 94.44 329 HIS A C 1
ATOM 2705 O O . HIS A 1 329 ? 8.855 5.423 -27.762 1.00 94.44 329 HIS A O 1
ATOM 2711 N N . ILE A 1 330 ? 10.842 6.311 -28.304 1.00 97.50 330 ILE A N 1
ATOM 2712 C CA . ILE A 1 330 ? 11.627 5.554 -27.330 1.00 97.50 330 ILE A CA 1
ATOM 2713 C C . ILE A 1 330 ? 12.462 6.539 -26.517 1.00 97.50 330 ILE A C 1
ATOM 2715 O O . ILE A 1 330 ? 13.286 7.257 -27.075 1.00 97.50 330 ILE A O 1
ATOM 2719 N N . TYR A 1 331 ? 12.300 6.532 -25.199 1.00 98.38 331 TYR A N 1
ATOM 2720 C CA . TYR A 1 331 ? 13.054 7.374 -24.279 1.00 98.38 331 TYR A CA 1
ATOM 2721 C C . TYR A 1 331 ? 13.949 6.531 -23.378 1.00 98.38 331 TYR A C 1
ATOM 2723 O O . TYR A 1 331 ? 13.472 5.664 -22.647 1.00 98.38 331 TYR A O 1
ATOM 2731 N N . ILE A 1 332 ? 15.254 6.805 -23.404 1.00 98.38 332 ILE A N 1
ATOM 2732 C CA . ILE A 1 332 ? 16.200 6.290 -22.410 1.00 98.38 332 ILE A CA 1
ATOM 2733 C C . ILE A 1 332 ? 16.501 7.409 -21.421 1.00 98.38 332 ILE A C 1
ATOM 2735 O O . ILE A 1 332 ? 17.138 8.400 -21.779 1.00 98.38 332 ILE A O 1
ATOM 2739 N N . THR A 1 333 ? 16.057 7.245 -20.179 1.00 98.25 333 THR A N 1
ATOM 2740 C CA . THR A 1 333 ? 16.183 8.286 -19.155 1.00 98.25 333 THR A CA 1
ATOM 2741 C C . THR A 1 333 ? 17.419 8.054 -18.297 1.00 98.25 333 THR A C 1
ATOM 2743 O O . THR A 1 333 ? 17.580 6.974 -17.736 1.00 98.25 333 THR A O 1
ATOM 2746 N N . ILE A 1 334 ? 18.282 9.061 -18.168 1.00 97.50 334 ILE A N 1
ATOM 2747 C CA . ILE A 1 334 ? 19.542 9.016 -17.411 1.00 97.50 334 ILE A CA 1
ATOM 2748 C C . ILE A 1 334 ? 19.690 10.237 -16.488 1.00 97.50 334 ILE A C 1
ATOM 2750 O O . ILE A 1 334 ? 18.959 11.216 -16.615 1.00 97.50 334 ILE A O 1
ATOM 2754 N N . LEU A 1 335 ? 20.658 10.201 -15.565 1.00 96.44 335 LEU A N 1
ATOM 2755 C CA . LEU A 1 335 ? 20.985 11.337 -14.689 1.00 96.44 335 LEU A CA 1
ATOM 2756 C C . LEU A 1 335 ? 22.104 12.210 -15.260 1.00 96.44 335 LEU A C 1
ATOM 2758 O O . LEU A 1 335 ? 23.152 11.691 -15.650 1.00 96.44 335 LEU A O 1
ATOM 2762 N N . ARG A 1 336 ? 21.934 13.536 -15.189 1.00 96.44 336 ARG A N 1
ATOM 2763 C CA . ARG A 1 336 ? 22.897 14.536 -15.681 1.00 96.44 336 ARG A CA 1
ATOM 2764 C C . ARG A 1 336 ? 24.300 14.338 -15.130 1.00 96.44 336 ARG A C 1
ATOM 2766 O O . ARG A 1 336 ? 25.254 14.274 -15.894 1.00 96.44 336 ARG A O 1
ATOM 2773 N N . HIS A 1 337 ? 24.438 14.189 -13.815 1.00 94.38 337 HIS A N 1
ATOM 2774 C CA . HIS A 1 337 ? 25.763 14.075 -13.202 1.00 94.38 337 HIS A CA 1
ATOM 2775 C C . HIS A 1 337 ? 26.510 12.790 -13.624 1.00 94.38 337 HIS A C 1
ATOM 2777 O O . HIS A 1 337 ? 27.741 12.759 -13.627 1.00 94.38 337 HIS A O 1
ATOM 2783 N N . LEU A 1 338 ? 25.783 11.716 -13.971 1.00 94.12 338 LEU A N 1
ATOM 2784 C CA . LEU A 1 338 ? 26.377 10.495 -14.523 1.00 94.12 338 LEU A CA 1
ATOM 2785 C C . LEU A 1 338 ? 26.721 10.680 -15.999 1.00 94.12 338 LEU A C 1
ATOM 2787 O O . LEU A 1 338 ? 27.769 10.204 -16.436 1.00 94.12 338 LEU A O 1
ATOM 2791 N N . ASP A 1 339 ? 25.862 11.379 -16.742 1.00 96.56 339 ASP A N 1
ATOM 2792 C CA . ASP A 1 339 ? 26.095 11.717 -18.140 1.00 96.56 339 ASP A CA 1
ATOM 2793 C C . ASP A 1 339 ? 27.377 12.535 -18.312 1.00 96.56 339 ASP A C 1
ATOM 2795 O O . ASP A 1 339 ? 28.295 12.096 -18.996 1.00 96.56 339 ASP A O 1
ATOM 2799 N N . GLU 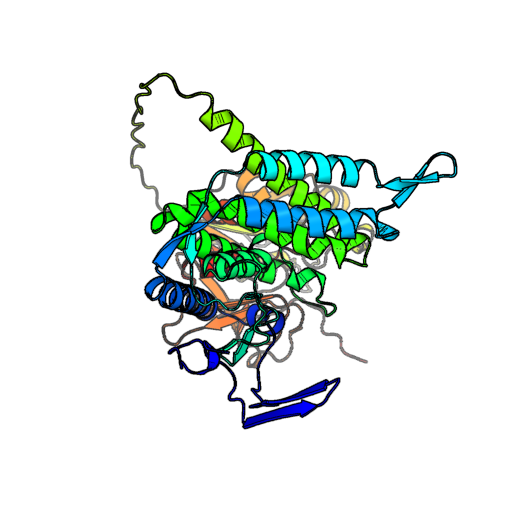A 1 340 ? 27.504 13.652 -17.597 1.00 95.56 340 GLU A N 1
ATOM 2800 C CA . GLU A 1 340 ? 28.676 14.535 -17.653 1.00 95.56 340 GLU A CA 1
ATOM 2801 C C . GLU A 1 340 ? 29.976 13.805 -17.295 1.00 95.56 340 GLU A C 1
ATOM 2803 O O . GLU A 1 340 ? 31.029 14.042 -17.885 1.00 95.56 340 GLU A O 1
ATOM 2808 N N . LYS A 1 341 ? 29.909 12.882 -16.334 1.00 95.06 341 LYS A N 1
ATOM 2809 C CA . LYS A 1 341 ? 31.078 12.146 -15.857 1.00 95.06 341 LYS A CA 1
ATOM 2810 C C . LYS A 1 341 ? 31.528 11.036 -16.803 1.00 95.06 341 LYS A C 1
ATOM 2812 O O . LYS A 1 341 ? 32.724 10.763 -16.899 1.00 95.06 341 LYS A O 1
ATOM 2817 N N . TYR A 1 342 ? 30.583 10.342 -17.431 1.00 94.81 342 TYR A N 1
ATOM 2818 C CA . TYR A 1 342 ? 30.852 9.137 -18.219 1.00 94.81 342 TYR A CA 1
ATOM 2819 C C . TYR A 1 342 ? 30.555 9.295 -19.716 1.00 94.81 342 TYR A C 1
ATOM 2821 O O . TYR A 1 342 ? 30.662 8.305 -20.451 1.00 94.81 342 TYR A O 1
ATOM 2829 N N . ALA A 1 343 ? 30.203 10.509 -20.152 1.00 96.12 343 ALA A N 1
ATOM 2830 C CA . ALA A 1 343 ? 29.758 10.856 -21.500 1.00 96.12 343 ALA A CA 1
ATOM 2831 C C . ALA A 1 343 ? 28.670 9.893 -22.011 1.00 96.12 343 ALA A C 1
ATOM 2833 O O . ALA A 1 343 ? 28.770 9.338 -23.107 1.00 96.12 343 ALA A O 1
ATOM 2834 N N . LEU A 1 344 ? 27.665 9.605 -21.178 1.00 96.44 344 LEU A N 1
ATOM 2835 C CA . LEU A 1 344 ? 26.685 8.548 -21.452 1.00 96.44 344 LEU A CA 1
ATOM 2836 C C . LEU A 1 344 ? 25.886 8.834 -22.722 1.00 96.44 344 LEU A C 1
ATOM 2838 O O . LEU A 1 344 ? 25.742 7.938 -23.551 1.00 96.44 344 LEU A O 1
ATOM 2842 N N . SER A 1 345 ? 25.431 10.071 -22.902 1.00 97.06 345 SER A N 1
ATOM 2843 C CA . SER A 1 345 ? 24.665 10.525 -24.056 1.00 97.06 345 SER A CA 1
ATOM 2844 C C . SER A 1 345 ? 25.429 10.286 -25.355 1.00 97.06 345 SER A C 1
ATOM 2846 O O . SER A 1 345 ? 24.914 9.652 -26.274 1.00 97.06 345 SER A O 1
ATOM 2848 N N . GLU A 1 346 ? 26.697 10.699 -25.419 1.00 96.50 346 GLU A N 1
ATOM 2849 C CA . GLU A 1 346 ? 27.540 10.491 -26.602 1.00 96.50 346 GLU A CA 1
ATOM 2850 C C . GLU A 1 346 ? 27.719 9.003 -26.922 1.00 96.50 346 GLU A C 1
ATOM 2852 O O . GLU A 1 346 ? 27.612 8.582 -28.080 1.00 96.50 346 GLU A O 1
ATOM 2857 N N . ARG A 1 347 ? 27.953 8.185 -25.889 1.00 96.25 347 ARG A N 1
ATOM 2858 C CA . ARG A 1 347 ? 28.171 6.745 -26.049 1.00 96.25 347 ARG A CA 1
ATOM 2859 C C . ARG A 1 347 ? 26.891 6.013 -26.458 1.00 96.25 347 ARG A C 1
ATOM 2861 O O . ARG A 1 347 ? 26.960 5.129 -27.309 1.00 96.25 347 ARG A O 1
ATOM 2868 N N . LEU A 1 348 ? 25.737 6.397 -25.916 1.00 97.19 348 LEU A N 1
ATOM 2869 C CA . LEU A 1 348 ? 24.426 5.871 -26.308 1.00 97.19 348 LEU A CA 1
ATOM 2870 C C . LEU A 1 348 ? 24.082 6.259 -27.750 1.00 97.19 348 LEU A C 1
ATOM 2872 O O . LEU A 1 348 ? 23.719 5.389 -28.534 1.00 97.19 348 LEU A O 1
ATOM 2876 N N . ILE A 1 349 ? 24.298 7.517 -28.151 1.00 97.12 349 ILE A N 1
ATOM 2877 C CA . ILE A 1 349 ? 24.085 7.970 -29.538 1.00 97.12 349 ILE A CA 1
ATOM 2878 C C . ILE A 1 349 ? 24.977 7.192 -30.517 1.00 97.12 349 ILE A C 1
ATOM 2880 O O . ILE A 1 349 ? 24.560 6.872 -31.634 1.00 97.12 349 ILE A O 1
ATOM 2884 N N . LEU A 1 350 ? 26.220 6.880 -30.134 1.00 95.94 350 LEU A N 1
ATOM 2885 C CA . LEU A 1 350 ? 27.087 6.024 -30.942 1.00 95.94 350 LEU A CA 1
ATOM 2886 C C . LEU A 1 350 ? 26.514 4.603 -31.057 1.00 95.94 350 LEU A C 1
ATOM 2888 O O . LEU A 1 350 ? 26.473 4.051 -32.155 1.00 95.94 350 LEU A O 1
ATOM 2892 N N . GLN A 1 351 ? 26.030 4.028 -29.955 1.00 96.62 351 GLN A N 1
ATOM 2893 C CA . GLN A 1 351 ? 25.405 2.706 -29.962 1.00 96.62 351 GLN A CA 1
ATOM 2894 C C . GLN A 1 351 ? 24.121 2.669 -30.794 1.00 96.62 351 GLN A C 1
ATOM 2896 O O . GLN A 1 351 ? 23.912 1.692 -31.510 1.00 96.62 351 GLN A O 1
ATOM 2901 N N . PHE A 1 352 ? 23.302 3.723 -30.769 1.00 96.62 352 PHE A N 1
ATOM 2902 C CA . PHE A 1 352 ? 22.124 3.842 -31.628 1.00 96.62 352 PHE A CA 1
ATOM 2903 C C . PHE A 1 352 ? 22.514 3.779 -33.104 1.00 96.62 352 PHE A C 1
ATOM 2905 O O . PHE A 1 352 ? 21.960 2.975 -33.850 1.00 96.62 352 PHE A O 1
ATOM 2912 N N . ARG A 1 353 ? 23.542 4.539 -33.507 1.00 95.19 353 ARG A N 1
ATOM 2913 C CA . ARG A 1 353 ? 24.067 4.526 -34.882 1.00 95.19 353 ARG A CA 1
ATOM 2914 C C . ARG A 1 353 ? 24.605 3.155 -35.292 1.00 95.19 353 ARG A C 1
ATOM 2916 O O . ARG A 1 353 ? 24.260 2.674 -36.365 1.00 95.19 353 ARG A O 1
ATOM 2923 N N . ILE A 1 354 ? 25.411 2.517 -34.440 1.00 93.75 354 ILE A N 1
ATOM 2924 C CA . ILE A 1 354 ? 25.985 1.184 -34.703 1.00 93.75 354 ILE A CA 1
ATOM 2925 C C . ILE A 1 354 ? 24.886 0.123 -34.846 1.00 93.75 354 ILE A C 1
ATOM 2927 O O . ILE A 1 354 ? 25.003 -0.777 -35.673 1.00 93.75 354 ILE A O 1
ATOM 2931 N N . ASN A 1 355 ? 23.817 0.229 -34.057 1.00 93.50 355 ASN A N 1
ATOM 2932 C CA . ASN A 1 355 ? 22.745 -0.763 -34.009 1.00 93.50 355 ASN A CA 1
ATOM 2933 C C . ASN A 1 355 ? 21.520 -0.405 -34.868 1.00 93.50 355 ASN A C 1
ATOM 2935 O O . ASN A 1 355 ? 20.527 -1.126 -34.807 1.00 93.50 355 ASN A O 1
ATOM 2939 N N . GLY A 1 356 ? 21.570 0.681 -35.649 1.00 93.12 356 GLY A N 1
ATOM 2940 C CA . GLY A 1 356 ? 20.470 1.106 -36.520 1.00 93.12 356 GLY A CA 1
ATOM 2941 C C . GLY A 1 356 ? 19.204 1.562 -35.783 1.00 93.12 356 GLY A C 1
ATOM 2942 O O . GLY A 1 356 ? 18.113 1.441 -36.329 1.00 93.12 356 GLY A O 1
ATOM 2943 N N . ILE A 1 357 ? 19.325 2.062 -34.550 1.00 94.38 357 ILE A N 1
ATOM 2944 C CA . ILE A 1 357 ? 18.199 2.569 -33.753 1.00 94.38 357 ILE A CA 1
ATOM 2945 C C . ILE A 1 357 ? 17.985 4.045 -34.105 1.00 94.38 357 ILE A C 1
ATOM 2947 O O . ILE A 1 357 ? 18.864 4.870 -33.858 1.00 94.38 357 ILE A O 1
ATOM 2951 N N . THR A 1 358 ? 16.835 4.384 -34.691 1.00 90.25 358 THR A N 1
ATOM 2952 C CA . THR A 1 358 ? 16.560 5.737 -35.216 1.00 90.25 358 THR A CA 1
ATOM 2953 C C . THR A 1 358 ? 15.467 6.495 -34.468 1.00 90.25 358 THR A C 1
ATOM 2955 O O . THR A 1 358 ? 15.409 7.713 -34.572 1.00 90.25 358 THR A O 1
ATOM 2958 N N . ASN A 1 359 ? 14.606 5.799 -33.725 1.00 89.81 359 ASN A N 1
ATOM 2959 C CA . ASN A 1 359 ? 13.457 6.359 -33.001 1.00 89.81 359 ASN A CA 1
ATOM 2960 C C . ASN A 1 359 ? 13.699 6.505 -31.485 1.00 89.81 359 ASN A C 1
ATOM 2962 O O . ASN A 1 359 ? 12.744 6.668 -30.728 1.00 89.81 359 ASN A O 1
ATOM 2966 N N . ALA A 1 360 ? 14.960 6.436 -31.041 1.00 95.31 360 ALA A N 1
ATOM 2967 C CA . ALA A 1 360 ? 15.337 6.590 -29.638 1.00 95.31 360 ALA A CA 1
ATOM 2968 C C . ALA A 1 360 ? 15.930 7.967 -29.330 1.00 95.31 360 ALA A C 1
ATOM 2970 O O . ALA A 1 360 ? 16.822 8.452 -30.026 1.00 95.31 360 ALA A O 1
ATOM 2971 N N . GLU A 1 361 ? 15.467 8.554 -28.232 1.00 96.88 361 GLU A N 1
ATOM 2972 C CA . GLU A 1 361 ? 15.935 9.807 -27.663 1.00 96.88 361 GLU A CA 1
ATOM 2973 C C . GLU A 1 361 ? 16.410 9.590 -26.216 1.00 96.88 361 GLU A C 1
ATOM 2975 O O . GLU A 1 361 ? 15.921 8.722 -25.490 1.00 96.88 361 GLU A O 1
ATOM 2980 N N . ILE A 1 362 ? 17.391 10.385 -25.790 1.00 97.94 362 ILE A N 1
ATOM 2981 C CA . ILE A 1 362 ? 17.942 10.351 -24.434 1.00 97.94 362 ILE A CA 1
ATOM 2982 C C . ILE A 1 362 ? 17.323 11.490 -23.627 1.00 97.94 362 ILE A C 1
ATOM 2984 O O . ILE A 1 362 ? 17.381 12.649 -24.035 1.00 97.94 362 ILE A O 1
ATOM 2988 N N . VAL A 1 363 ? 16.752 11.162 -22.471 1.00 98.12 363 VAL A N 1
ATOM 2989 C CA . VAL A 1 363 ? 16.180 12.131 -21.531 1.00 98.12 363 VAL A CA 1
ATOM 2990 C C . VAL A 1 363 ? 17.124 12.268 -20.348 1.00 98.12 363 VAL A C 1
ATOM 2992 O O . VAL A 1 363 ? 17.420 11.289 -19.669 1.00 98.12 363 VAL A O 1
ATOM 2995 N N . VAL A 1 364 ? 17.623 13.476 -20.104 1.00 97.75 364 VAL A N 1
ATOM 2996 C CA . VAL A 1 364 ? 18.585 13.739 -19.028 1.00 97.75 364 VAL A CA 1
ATOM 2997 C C . VAL A 1 364 ? 17.883 14.485 -17.899 1.00 97.75 364 VAL A C 1
ATOM 2999 O O . VAL A 1 364 ? 17.443 15.617 -18.095 1.00 97.75 364 VAL A O 1
ATOM 3002 N N . LEU A 1 365 ? 17.800 13.850 -16.728 1.00 97.44 365 LEU A N 1
ATOM 3003 C CA . LEU A 1 365 ? 17.242 14.436 -15.509 1.00 97.44 365 LEU A CA 1
ATOM 3004 C C . LEU A 1 365 ? 18.329 15.146 -14.698 1.00 97.44 365 LEU A C 1
ATOM 3006 O O . LEU A 1 365 ? 19.414 14.601 -14.480 1.00 97.44 365 LEU A O 1
ATOM 3010 N N . ASP A 1 366 ? 18.022 16.348 -14.211 1.00 94.69 366 ASP A N 1
ATOM 3011 C CA . ASP A 1 366 ? 18.968 17.175 -13.449 1.00 94.69 366 ASP A CA 1
ATOM 3012 C C . ASP A 1 366 ? 19.199 16.650 -12.032 1.00 94.69 366 ASP A C 1
ATOM 3014 O O . ASP A 1 366 ? 20.312 16.730 -11.511 1.00 94.69 366 ASP A O 1
ATOM 3018 N N . GLN A 1 367 ? 18.144 16.121 -11.412 1.00 92.88 367 GLN A N 1
ATOM 3019 C CA . GLN A 1 367 ? 18.142 15.681 -10.021 1.00 92.88 367 GLN A CA 1
ATOM 3020 C C . GLN A 1 367 ? 17.989 14.158 -9.925 1.00 92.88 367 GLN A C 1
ATOM 3022 O O . GLN A 1 367 ? 17.275 13.567 -10.740 1.00 92.88 367 GLN A O 1
ATOM 3027 N N . PRO A 1 368 ? 18.631 13.508 -8.935 1.00 90.88 368 PRO A N 1
ATOM 3028 C CA . PRO A 1 368 ? 18.396 12.100 -8.641 1.00 90.88 368 PRO A CA 1
ATOM 3029 C C . PRO A 1 368 ? 16.925 11.834 -8.322 1.00 90.88 368 PRO A C 1
ATOM 3031 O O . PRO A 1 368 ? 16.310 12.563 -7.544 1.00 90.88 368 PRO A O 1
ATOM 3034 N N . THR A 1 369 ? 16.384 10.758 -8.883 1.00 90.44 369 THR A N 1
ATOM 3035 C CA . THR A 1 369 ? 15.029 10.296 -8.573 1.00 90.44 369 THR A CA 1
ATOM 3036 C C . THR A 1 369 ? 15.040 9.356 -7.374 1.00 90.44 369 THR A C 1
ATOM 3038 O O . THR A 1 369 ? 16.007 8.630 -7.137 1.00 90.44 369 THR A O 1
ATOM 3041 N N . THR A 1 370 ? 13.942 9.326 -6.632 1.00 89.50 370 THR A N 1
ATOM 3042 C CA . THR A 1 370 ? 13.788 8.517 -5.412 1.00 89.50 370 THR A CA 1
ATOM 3043 C C . THR A 1 370 ? 13.557 7.031 -5.695 1.00 89.50 370 THR A C 1
ATOM 3045 O O . THR A 1 370 ? 13.856 6.180 -4.855 1.00 89.50 370 THR A O 1
ATOM 3048 N N . SER A 1 371 ? 13.020 6.706 -6.873 1.00 93.62 371 SER A N 1
ATOM 3049 C CA . SER A 1 371 ? 12.644 5.350 -7.273 1.00 93.62 371 SER A CA 1
ATOM 3050 C C . SER A 1 371 ? 12.518 5.225 -8.798 1.00 93.62 371 SER A C 1
ATOM 3052 O O . SER A 1 371 ? 12.522 6.225 -9.513 1.00 93.62 371 SER A O 1
ATOM 3054 N N . GLN A 1 372 ? 12.384 3.997 -9.309 1.00 94.75 372 GLN A N 1
ATOM 3055 C CA . GLN A 1 372 ? 12.090 3.768 -10.730 1.00 94.75 372 GLN A CA 1
ATOM 3056 C C . GLN A 1 372 ? 10.745 4.396 -11.152 1.00 94.75 372 GLN A C 1
ATOM 3058 O O . GLN A 1 372 ? 10.719 5.047 -12.199 1.00 94.75 372 GLN A O 1
ATOM 3063 N N . PRO A 1 373 ? 9.651 4.268 -10.369 1.00 96.88 373 PRO A N 1
ATOM 3064 C CA . PRO A 1 373 ? 8.419 4.982 -10.661 1.00 96.88 373 PRO A CA 1
ATOM 3065 C C . PRO A 1 373 ? 8.562 6.495 -10.827 1.00 96.88 373 PRO A C 1
ATOM 3067 O O . PRO A 1 373 ? 7.977 7.070 -11.745 1.00 96.88 373 PRO A O 1
ATOM 3070 N N . ASP A 1 374 ? 9.384 7.116 -9.981 1.00 96.38 374 ASP A N 1
ATOM 3071 C CA . ASP A 1 374 ? 9.699 8.543 -10.059 1.00 96.38 374 ASP A CA 1
ATOM 3072 C C . ASP A 1 374 ? 10.423 8.874 -11.371 1.00 96.38 374 ASP A C 1
ATOM 3074 O O . ASP A 1 374 ? 10.018 9.782 -12.087 1.00 96.38 374 ASP A O 1
ATOM 3078 N N . THR A 1 375 ? 11.411 8.069 -11.786 1.00 97.12 375 THR A N 1
ATOM 3079 C CA . THR A 1 375 ? 12.066 8.239 -13.097 1.00 97.12 375 THR A CA 1
ATOM 3080 C C . THR A 1 375 ? 11.078 8.202 -14.261 1.00 97.12 375 THR A C 1
ATOM 3082 O O . THR A 1 375 ? 11.168 9.028 -15.172 1.00 97.12 375 THR A O 1
ATOM 3085 N N . ILE A 1 376 ? 10.137 7.255 -14.247 1.00 98.00 376 ILE A N 1
ATOM 3086 C CA . ILE A 1 376 ? 9.114 7.135 -15.292 1.00 98.00 376 ILE A CA 1
ATOM 3087 C C . ILE A 1 376 ? 8.230 8.387 -15.291 1.00 98.00 376 ILE A C 1
ATOM 3089 O O . ILE A 1 376 ? 8.034 8.992 -16.342 1.00 98.00 376 ILE A O 1
ATOM 3093 N N . TYR A 1 377 ? 7.773 8.821 -14.115 1.00 97.81 377 TYR A N 1
ATOM 3094 C CA . TYR A 1 377 ? 6.943 10.014 -13.952 1.00 97.81 377 TYR A CA 1
ATOM 3095 C C . TYR A 1 377 ? 7.640 11.293 -14.443 1.00 97.81 377 TYR A C 1
ATOM 3097 O O . TYR A 1 377 ? 7.080 12.013 -15.268 1.00 97.81 377 TYR A O 1
ATOM 3105 N N . GLN A 1 378 ? 8.891 11.543 -14.037 1.00 97.56 378 GLN A N 1
ATOM 3106 C CA . GLN A 1 378 ? 9.659 12.704 -14.514 1.00 97.56 378 GLN A CA 1
ATOM 3107 C C . GLN A 1 378 ? 9.856 12.677 -16.034 1.00 97.56 378 GLN A C 1
ATOM 3109 O O . GLN A 1 378 ? 9.801 13.719 -16.686 1.00 97.56 378 GLN A O 1
ATOM 3114 N N . THR A 1 379 ? 10.045 11.487 -16.615 1.00 98.00 379 THR A N 1
ATOM 3115 C CA . THR A 1 379 ? 10.161 11.329 -18.072 1.00 98.00 379 THR A CA 1
ATOM 3116 C C . THR A 1 379 ? 8.861 11.718 -18.771 1.00 98.00 379 THR A C 1
ATOM 3118 O O . THR A 1 379 ? 8.899 12.476 -19.739 1.00 98.00 379 THR A O 1
ATOM 3121 N N . ILE A 1 380 ? 7.719 11.244 -18.260 1.00 97.94 380 ILE A N 1
ATOM 3122 C CA . ILE A 1 380 ? 6.386 11.578 -18.778 1.00 97.94 380 ILE A CA 1
ATOM 3123 C C . ILE A 1 380 ? 6.151 13.085 -18.737 1.00 97.94 380 ILE A C 1
ATOM 3125 O O . ILE A 1 380 ? 5.772 13.657 -19.756 1.00 97.94 380 ILE A O 1
ATOM 3129 N N . LEU A 1 381 ? 6.450 13.739 -17.611 1.00 97.00 381 LEU A N 1
ATOM 3130 C CA . LEU A 1 381 ? 6.288 15.186 -17.476 1.00 97.00 381 LEU A CA 1
ATOM 3131 C C . LEU A 1 381 ? 7.204 15.971 -18.420 1.00 97.00 381 LEU A C 1
ATOM 3133 O O . LEU A 1 381 ? 6.745 16.866 -19.125 1.00 97.00 381 LEU A O 1
ATOM 3137 N N . GLN A 1 382 ? 8.496 15.638 -18.464 1.00 97.25 382 GLN A N 1
ATOM 3138 C CA . GLN A 1 382 ? 9.472 16.371 -19.274 1.00 97.25 382 GLN A CA 1
ATOM 3139 C C . GLN A 1 382 ? 9.196 16.252 -20.778 1.00 97.25 382 GLN A C 1
ATOM 3141 O O . GLN A 1 382 ? 9.509 17.172 -21.536 1.00 97.25 382 GLN A O 1
ATOM 3146 N N . LYS A 1 383 ? 8.646 15.116 -21.217 1.00 96.81 383 LYS A N 1
ATOM 3147 C CA . LYS A 1 383 ? 8.336 14.840 -22.624 1.00 96.81 383 LYS A CA 1
ATOM 3148 C C . LYS A 1 383 ? 6.868 15.033 -22.989 1.00 96.81 383 LYS A C 1
ATOM 3150 O O . LYS A 1 383 ? 6.538 14.870 -24.157 1.00 96.81 383 LYS A O 1
ATOM 3155 N N . ASN A 1 384 ? 6.030 15.431 -22.030 1.00 95.69 384 ASN A N 1
ATOM 3156 C CA . ASN A 1 384 ? 4.588 15.585 -22.201 1.00 95.69 384 ASN A CA 1
ATOM 3157 C C . ASN A 1 384 ? 3.956 14.349 -22.874 1.00 95.69 384 ASN A C 1
ATOM 3159 O O . ASN A 1 384 ? 3.262 14.455 -23.884 1.00 95.69 384 ASN A O 1
ATOM 3163 N N . ILE A 1 385 ? 4.292 13.166 -22.346 1.00 95.62 385 ILE A N 1
ATOM 3164 C CA . ILE A 1 385 ? 3.874 11.878 -22.910 1.00 95.62 385 ILE A CA 1
ATOM 3165 C C . ILE A 1 385 ? 2.415 11.623 -22.536 1.00 95.62 385 ILE A C 1
ATOM 3167 O O . ILE A 1 385 ? 2.072 11.586 -21.356 1.00 95.62 385 ILE A O 1
ATOM 3171 N N . HIS A 1 386 ? 1.589 11.358 -23.543 1.00 93.50 386 HIS A N 1
ATOM 3172 C CA . HIS A 1 386 ? 0.219 10.877 -23.385 1.00 93.50 386 HIS A CA 1
ATOM 3173 C C . HIS A 1 386 ? 0.057 9.522 -24.087 1.00 93.50 386 HIS A C 1
ATOM 3175 O O . HIS A 1 386 ? 0.965 9.047 -24.768 1.00 93.50 386 HIS A O 1
ATOM 3181 N N . GLY A 1 387 ? -1.097 8.878 -23.914 1.00 93.62 387 GLY A N 1
ATOM 3182 C CA . GLY A 1 387 ? -1.355 7.573 -24.527 1.00 93.62 387 GLY A CA 1
ATOM 3183 C C . GLY A 1 387 ? -0.638 6.425 -23.810 1.00 93.62 387 GLY A C 1
ATOM 3184 O O . GLY A 1 387 ? -0.404 6.486 -22.601 1.00 93.62 387 GLY A O 1
ATOM 3185 N N . SER A 1 388 ? -0.334 5.351 -24.538 1.00 95.50 388 SER A N 1
ATOM 3186 C CA . SER A 1 388 ? 0.178 4.116 -23.936 1.00 95.50 388 SER A CA 1
ATOM 3187 C C . SER A 1 388 ? 1.685 4.185 -23.709 1.00 95.50 388 SER A C 1
ATOM 3189 O O . SER A 1 388 ? 2.446 4.622 -24.574 1.00 95.50 388 SER A O 1
ATOM 3191 N N . ILE A 1 389 ? 2.127 3.689 -22.552 1.00 96.81 389 ILE A N 1
ATOM 3192 C CA . ILE A 1 389 ? 3.546 3.593 -22.208 1.00 96.81 389 ILE A CA 1
ATOM 3193 C C . ILE A 1 389 ? 3.956 2.141 -21.983 1.00 96.81 389 ILE A C 1
ATOM 3195 O O . ILE A 1 389 ? 3.232 1.355 -21.374 1.00 96.81 389 ILE A O 1
ATOM 3199 N N . PHE A 1 390 ? 5.156 1.796 -22.435 1.00 96.75 390 PHE A N 1
ATOM 3200 C CA . PHE A 1 390 ? 5.807 0.529 -22.141 1.00 96.75 390 PHE A CA 1
ATOM 3201 C C . PHE A 1 390 ? 7.117 0.786 -21.403 1.00 96.75 390 PHE A C 1
ATOM 3203 O O . PHE A 1 390 ? 8.057 1.352 -21.955 1.00 96.75 390 PHE A O 1
ATOM 3210 N N . VAL A 1 391 ? 7.191 0.364 -20.149 1.00 97.31 391 VAL A N 1
ATOM 3211 C CA . VAL A 1 391 ? 8.385 0.475 -19.315 1.00 97.31 391 VAL A CA 1
ATOM 3212 C C . VAL A 1 391 ? 9.233 -0.776 -19.501 1.00 97.31 391 VAL A C 1
ATOM 3214 O O . VAL A 1 391 ? 8.733 -1.889 -19.326 1.00 97.31 391 VAL A O 1
ATOM 3217 N N . LYS A 1 392 ? 10.518 -0.602 -19.824 1.00 96.25 392 LYS A N 1
ATOM 3218 C CA . LYS A 1 392 ? 11.480 -1.703 -19.973 1.00 96.25 392 LYS A CA 1
ATOM 3219 C C . LYS A 1 392 ? 12.687 -1.513 -19.061 1.00 96.25 392 LYS A C 1
ATOM 3221 O O . LYS A 1 392 ? 13.395 -0.514 -19.162 1.00 96.25 392 LYS A O 1
ATOM 3226 N N . ASP A 1 393 ? 12.975 -2.520 -18.245 1.00 95.38 393 ASP A N 1
ATOM 3227 C CA . ASP A 1 393 ? 14.186 -2.572 -17.429 1.00 95.38 393 ASP A CA 1
ATOM 3228 C C . ASP A 1 393 ? 15.430 -2.781 -18.302 1.00 95.38 393 ASP A C 1
ATOM 3230 O O . ASP A 1 393 ? 15.407 -3.522 -19.290 1.00 95.38 393 ASP A O 1
ATOM 3234 N N . ALA A 1 394 ? 16.533 -2.132 -17.930 1.00 94.19 394 ALA A N 1
ATOM 3235 C CA . ALA A 1 394 ? 17.784 -2.144 -18.693 1.00 94.19 394 ALA A CA 1
ATOM 3236 C C . ALA A 1 394 ? 18.746 -3.291 -18.318 1.00 94.19 394 ALA A C 1
ATOM 3238 O O . ALA A 1 394 ? 19.817 -3.412 -18.915 1.00 94.19 394 ALA A O 1
ATOM 3239 N N . ASP A 1 395 ? 18.401 -4.101 -17.317 1.00 91.62 395 ASP A N 1
ATOM 3240 C CA . ASP A 1 395 ? 19.240 -5.152 -16.726 1.00 91.62 395 ASP A CA 1
ATOM 3241 C C . ASP A 1 395 ? 18.803 -6.580 -17.095 1.00 91.62 395 ASP A C 1
ATOM 3243 O O . ASP A 1 395 ? 19.286 -7.551 -16.517 1.00 91.62 395 ASP A O 1
ATOM 3247 N N . CYS A 1 396 ? 17.922 -6.721 -18.080 1.00 93.00 396 CYS A N 1
ATOM 3248 C CA . CYS A 1 396 ? 17.500 -8.015 -18.602 1.00 93.00 396 CYS A CA 1
ATOM 3249 C C . CYS A 1 396 ? 17.060 -7.911 -20.063 1.00 93.00 396 CYS A C 1
ATOM 3251 O O . CYS A 1 396 ? 16.626 -6.851 -20.526 1.00 93.00 396 CYS A O 1
ATOM 3253 N N . SER A 1 397 ? 17.099 -9.026 -20.784 1.00 93.94 397 SER A N 1
ATOM 3254 C CA . SER A 1 397 ? 16.494 -9.166 -22.113 1.00 93.94 397 SER A CA 1
ATOM 3255 C C . SER A 1 397 ? 15.458 -10.273 -22.127 1.00 93.94 397 SER A C 1
ATOM 3257 O O . SER A 1 397 ? 15.563 -11.235 -21.370 1.00 93.94 397 SER A O 1
ATOM 3259 N N . PHE A 1 398 ? 14.457 -10.123 -22.990 1.00 94.38 398 PHE A N 1
ATOM 3260 C CA . PHE A 1 398 ? 13.446 -11.142 -23.223 1.00 94.38 398 PHE A CA 1
ATOM 3261 C C . PHE A 1 398 ? 12.739 -10.918 -24.559 1.00 94.38 398 PHE A C 1
ATOM 3263 O O . PHE A 1 398 ? 12.625 -9.787 -25.025 1.00 94.38 398 PHE A O 1
ATOM 3270 N N . CYS A 1 399 ? 12.186 -11.987 -25.119 1.00 90.56 399 CYS A N 1
ATOM 3271 C CA . CYS A 1 399 ? 11.295 -11.953 -26.273 1.00 90.56 399 CYS A CA 1
ATOM 3272 C C . CYS A 1 399 ? 9.856 -12.210 -25.804 1.00 90.56 399 CYS A C 1
ATOM 3274 O O . CYS A 1 399 ? 9.632 -13.010 -24.900 1.00 90.56 399 CYS A O 1
ATOM 3276 N N . GLY A 1 400 ? 8.854 -11.565 -26.395 1.00 83.75 400 GLY A N 1
ATOM 3277 C CA . GLY A 1 400 ? 7.458 -11.749 -25.988 1.00 83.75 400 GLY A CA 1
ATOM 3278 C C . GLY A 1 400 ? 6.472 -11.303 -27.056 1.00 83.75 400 GLY A C 1
ATOM 3279 O O . GLY A 1 400 ? 6.825 -10.564 -27.982 1.00 83.75 400 GLY A O 1
ATOM 3280 N N . GLU A 1 401 ? 5.234 -11.775 -26.938 1.00 82.31 401 GLU A N 1
ATOM 3281 C CA . GLU A 1 401 ? 4.145 -11.273 -27.769 1.00 82.31 401 GLU A CA 1
ATOM 3282 C C . GLU A 1 401 ? 3.839 -9.815 -27.430 1.00 82.31 401 GLU A C 1
ATOM 3284 O O . GLU A 1 401 ? 4.062 -9.348 -26.313 1.00 82.31 401 GLU A O 1
ATOM 3289 N N . ASP A 1 402 ? 3.350 -9.080 -28.426 1.00 77.44 402 ASP A N 1
ATOM 3290 C CA . ASP A 1 402 ? 2.880 -7.731 -28.160 1.00 77.44 402 ASP A CA 1
ATOM 3291 C C . ASP A 1 402 ? 1.508 -7.769 -27.519 1.00 77.44 402 ASP A C 1
ATOM 3293 O O . ASP A 1 402 ? 0.671 -8.585 -27.902 1.00 77.44 402 ASP A O 1
ATOM 3297 N N . THR A 1 403 ? 1.244 -6.823 -26.630 1.00 75.94 403 THR A N 1
ATOM 3298 C CA . THR A 1 403 ? -0.102 -6.637 -26.098 1.00 75.94 403 THR A CA 1
ATOM 3299 C C . THR A 1 403 ? -0.481 -5.171 -26.091 1.00 75.94 403 THR A C 1
ATOM 3301 O O . THR A 1 403 ? 0.361 -4.284 -25.939 1.00 75.94 403 THR A O 1
ATOM 3304 N N . ILE A 1 404 ? -1.773 -4.938 -26.296 1.00 81.06 404 ILE A N 1
ATOM 3305 C CA . ILE A 1 404 ? -2.405 -3.629 -26.190 1.00 81.06 404 ILE A CA 1
ATOM 3306 C C . ILE A 1 404 ? -3.037 -3.543 -24.799 1.00 81.06 404 ILE A C 1
ATOM 3308 O O . ILE A 1 404 ? -3.608 -4.521 -24.312 1.00 81.06 404 ILE A O 1
ATOM 3312 N N . GLY A 1 405 ? -2.945 -2.369 -24.181 1.00 91.50 405 GLY A N 1
ATOM 3313 C CA . GLY A 1 405 ? -3.488 -2.106 -22.854 1.00 91.50 405 GLY A CA 1
ATOM 3314 C C . GLY A 1 405 ? -2.515 -2.442 -21.724 1.00 91.50 405 GLY A C 1
ATOM 3315 O O . GLY A 1 405 ? -1.294 -2.486 -21.906 1.00 91.50 405 GLY A O 1
ATOM 3316 N N . ASN A 1 406 ? -3.074 -2.643 -20.535 1.00 96.94 406 ASN A N 1
ATOM 3317 C CA . ASN A 1 406 ? -2.322 -2.943 -19.323 1.00 96.94 406 ASN A CA 1
ATOM 3318 C C . ASN A 1 406 ? -1.806 -4.387 -19.338 1.00 96.94 406 ASN A C 1
ATOM 3320 O O . ASN A 1 406 ? -2.587 -5.343 -19.405 1.00 96.94 406 ASN A O 1
ATOM 3324 N N . ALA A 1 407 ? -0.491 -4.559 -19.240 1.00 96.81 407 ALA A N 1
ATOM 3325 C CA . ALA A 1 407 ? 0.129 -5.875 -19.297 1.00 96.81 407 ALA A CA 1
ATOM 3326 C C . ALA A 1 407 ? 1.441 -5.942 -18.515 1.00 96.81 407 ALA A C 1
ATOM 3328 O O . ALA A 1 407 ? 2.111 -4.931 -18.310 1.00 96.81 407 ALA A O 1
ATOM 3329 N N . ILE A 1 408 ? 1.828 -7.144 -18.099 1.00 97.19 408 ILE A N 1
ATOM 3330 C CA . ILE A 1 408 ? 3.093 -7.396 -17.406 1.00 97.19 408 ILE A CA 1
ATOM 3331 C C . ILE A 1 408 ? 3.811 -8.532 -18.125 1.00 97.19 408 ILE A C 1
ATOM 3333 O O . ILE A 1 408 ? 3.252 -9.614 -18.298 1.00 97.19 408 ILE A O 1
ATOM 3337 N N . ALA A 1 409 ? 5.055 -8.291 -18.531 1.00 96.56 409 ALA A N 1
ATOM 3338 C CA . ALA A 1 409 ? 5.939 -9.326 -19.041 1.00 96.56 409 ALA A CA 1
ATOM 3339 C C . ALA A 1 409 ? 6.373 -10.225 -17.882 1.00 96.56 409 ALA A C 1
ATOM 3341 O O . ALA A 1 409 ? 6.936 -9.748 -16.894 1.00 96.56 409 ALA A O 1
ATOM 3342 N N . ILE A 1 410 ? 6.097 -11.520 -17.994 1.00 96.69 410 ILE A N 1
ATOM 3343 C CA . ILE A 1 410 ? 6.298 -12.500 -16.929 1.00 96.69 410 ILE A CA 1
ATOM 3344 C C . ILE A 1 410 ? 7.097 -13.694 -17.435 1.00 96.69 410 ILE A C 1
ATOM 3346 O O . ILE A 1 410 ? 7.022 -14.052 -18.610 1.00 96.69 410 ILE A O 1
ATOM 3350 N N . HIS A 1 411 ? 7.834 -14.329 -16.533 1.00 95.69 411 HIS A N 1
ATOM 3351 C CA . HIS A 1 411 ? 8.588 -15.538 -16.829 1.00 95.69 411 HIS A CA 1
ATOM 3352 C C . HIS A 1 411 ? 8.451 -16.545 -15.675 1.00 95.69 411 HIS A C 1
ATOM 3354 O O . HIS A 1 411 ? 8.430 -16.124 -14.510 1.00 95.69 411 HIS A O 1
ATOM 3360 N N . PRO A 1 412 ? 8.305 -17.850 -15.958 1.00 94.62 412 PRO A N 1
ATOM 3361 C CA . PRO A 1 412 ? 8.296 -18.883 -14.927 1.00 94.62 412 PRO A CA 1
ATOM 3362 C C . PRO A 1 412 ? 9.692 -19.056 -14.321 1.00 94.62 412 PRO A C 1
ATOM 3364 O O . PRO A 1 412 ? 10.699 -19.115 -15.026 1.00 94.62 412 PRO A O 1
ATOM 3367 N N . LEU A 1 413 ? 9.758 -19.134 -12.994 1.00 92.19 413 LEU A N 1
ATOM 3368 C CA . LEU A 1 413 ? 11.009 -19.276 -12.254 1.00 92.19 413 LEU A CA 1
ATOM 3369 C C . LEU A 1 413 ? 11.717 -20.602 -12.576 1.00 92.19 413 LEU A C 1
ATOM 3371 O O . LEU A 1 413 ? 12.943 -20.659 -12.591 1.00 92.19 413 LEU A O 1
ATOM 3375 N N . GLU A 1 414 ? 10.947 -21.659 -12.831 1.00 89.25 414 GLU A N 1
ATOM 3376 C CA . GLU A 1 414 ? 11.426 -23.029 -13.024 1.00 89.25 414 GLU A CA 1
ATOM 3377 C C . GLU A 1 414 ? 12.081 -23.274 -14.390 1.00 89.25 414 GLU A C 1
ATOM 3379 O O . GLU A 1 414 ? 12.792 -24.265 -14.546 1.00 89.25 414 GLU A O 1
ATOM 3384 N N . GLU A 1 415 ? 11.866 -22.394 -15.374 1.00 89.88 415 GLU A N 1
ATOM 3385 C CA . GLU A 1 415 ? 12.484 -22.505 -16.706 1.00 89.88 415 GLU A CA 1
ATOM 3386 C C . GLU A 1 415 ? 13.919 -21.955 -16.750 1.00 89.88 415 GLU A C 1
ATOM 3388 O O . GLU A 1 415 ? 14.607 -22.097 -17.761 1.00 89.88 415 GLU A O 1
ATOM 3393 N N . LEU A 1 416 ? 14.395 -21.346 -15.658 1.00 87.12 416 LEU A N 1
ATOM 3394 C CA . LEU A 1 416 ? 15.720 -20.739 -15.584 1.00 87.12 416 LEU A CA 1
ATOM 3395 C C . LEU A 1 416 ? 16.705 -21.598 -14.794 1.00 87.12 416 LEU A C 1
ATOM 3397 O O . LEU A 1 416 ? 16.478 -21.935 -13.634 1.00 87.12 416 LEU A O 1
ATOM 3401 N N . ASP A 1 417 ? 17.883 -21.823 -15.378 1.00 84.25 417 ASP A N 1
ATOM 3402 C CA . ASP A 1 417 ? 19.016 -22.432 -14.670 1.00 84.25 417 ASP A CA 1
ATOM 3403 C C . ASP A 1 417 ? 19.527 -21.545 -13.525 1.00 84.25 417 ASP A C 1
ATOM 3405 O O . ASP A 1 417 ? 20.065 -22.025 -12.522 1.00 84.25 417 ASP A O 1
ATOM 3409 N N . TRP A 1 418 ? 19.439 -20.223 -13.698 1.00 84.75 418 TRP A N 1
ATOM 3410 C CA . TRP A 1 418 ? 19.895 -19.261 -12.709 1.00 84.75 418 TRP A CA 1
ATOM 3411 C C . TRP A 1 418 ? 19.173 -17.921 -12.835 1.00 84.75 418 TRP A C 1
ATOM 3413 O O . TRP A 1 418 ? 19.111 -17.325 -13.906 1.00 84.75 418 TRP A O 1
ATOM 3423 N N . VAL A 1 419 ? 18.710 -17.421 -11.695 1.00 86.50 419 VAL A N 1
ATOM 3424 C CA . VAL A 1 419 ? 18.224 -16.056 -11.488 1.00 86.50 419 VAL A CA 1
ATOM 3425 C C . VAL A 1 419 ? 18.437 -15.713 -10.016 1.00 86.50 419 VAL A C 1
ATOM 3427 O O . VAL A 1 419 ? 18.566 -16.612 -9.180 1.00 86.50 419 VAL A O 1
ATOM 3430 N N . ASN A 1 420 ? 18.481 -14.431 -9.661 1.00 85.94 420 ASN A N 1
ATOM 3431 C CA . ASN A 1 420 ? 18.430 -14.018 -8.262 1.00 85.94 420 ASN A CA 1
ATOM 3432 C C . ASN A 1 420 ? 16.971 -13.774 -7.834 1.00 85.94 420 ASN A C 1
ATOM 3434 O O . ASN A 1 420 ? 16.448 -12.672 -8.028 1.00 85.94 420 ASN A O 1
ATOM 3438 N N . PRO A 1 421 ? 16.293 -14.753 -7.208 1.00 85.69 421 PRO A N 1
ATOM 3439 C CA . PRO A 1 421 ? 14.859 -14.668 -6.954 1.00 85.69 421 PRO A CA 1
ATOM 3440 C C . PRO A 1 421 ? 14.487 -13.608 -5.907 1.00 85.69 421 PRO A C 1
ATOM 3442 O O . PRO A 1 421 ? 13.319 -13.247 -5.801 1.00 85.69 421 PRO A O 1
ATOM 3445 N N . LYS A 1 422 ? 15.453 -13.097 -5.127 1.00 86.50 422 LYS A N 1
ATOM 3446 C CA . LYS A 1 422 ? 15.217 -12.104 -4.062 1.00 86.50 422 LYS A CA 1
ATOM 3447 C C . LYS A 1 422 ? 14.992 -10.686 -4.585 1.00 86.50 422 LYS A C 1
ATOM 3449 O O . LYS A 1 422 ? 14.445 -9.866 -3.857 1.00 86.50 422 LYS A O 1
ATOM 3454 N N . ASN A 1 423 ? 15.432 -10.399 -5.808 1.00 86.06 423 ASN A N 1
ATOM 3455 C CA . ASN A 1 423 ? 15.349 -9.071 -6.415 1.00 86.06 423 ASN A CA 1
ATOM 3456 C C . ASN A 1 423 ? 14.187 -8.943 -7.409 1.00 86.06 423 ASN A C 1
ATOM 3458 O O . ASN A 1 423 ? 14.106 -7.939 -8.107 1.00 86.06 423 ASN A O 1
ATOM 3462 N N . LYS A 1 424 ? 13.310 -9.950 -7.492 1.00 91.19 424 LYS A N 1
ATOM 3463 C CA . LYS A 1 424 ? 12.205 -9.990 -8.454 1.00 91.19 424 LYS A CA 1
ATOM 3464 C C . LYS A 1 424 ? 10.865 -9.724 -7.778 1.00 91.19 424 LYS A C 1
ATOM 3466 O O . LYS A 1 424 ? 10.669 -10.074 -6.610 1.00 91.19 424 LYS A O 1
ATOM 3471 N N . SER A 1 425 ? 9.943 -9.144 -8.534 1.00 94.00 425 SER A N 1
ATOM 3472 C CA . SER A 1 425 ? 8.532 -9.049 -8.170 1.00 94.00 425 SER A CA 1
ATOM 3473 C C . SER A 1 425 ? 7.806 -10.285 -8.706 1.00 94.00 425 SER A C 1
ATOM 3475 O O . SER A 1 425 ? 8.073 -10.728 -9.822 1.00 94.00 425 SER A O 1
ATOM 3477 N N . TYR A 1 426 ? 6.907 -10.861 -7.916 1.00 96.38 426 TYR A N 1
ATOM 3478 C CA . TYR A 1 426 ? 6.181 -12.090 -8.248 1.00 96.38 426 TYR A CA 1
ATOM 3479 C C . TYR A 1 426 ? 4.718 -11.794 -8.512 1.00 96.38 426 TYR A C 1
ATOM 3481 O O . TYR A 1 426 ? 4.139 -10.941 -7.841 1.00 96.38 426 TYR A O 1
ATOM 3489 N N . VAL A 1 427 ? 4.112 -12.517 -9.452 1.00 96.50 427 VAL A N 1
ATOM 3490 C CA . VAL A 1 427 ? 2.712 -12.319 -9.840 1.00 96.50 427 VAL A CA 1
ATOM 3491 C C . VAL A 1 427 ? 1.889 -13.594 -9.696 1.00 96.50 427 VAL A C 1
ATOM 3493 O O . VAL A 1 427 ? 2.388 -14.700 -9.893 1.00 96.50 427 VAL A O 1
ATOM 3496 N N . SER A 1 428 ? 0.611 -13.416 -9.376 1.00 95.31 428 SER A N 1
ATOM 3497 C CA . SER A 1 428 ? -0.408 -14.467 -9.417 1.00 95.31 428 SER A CA 1
ATOM 3498 C C . SER A 1 428 ? -1.310 -14.254 -10.627 1.00 95.31 428 SER A C 1
ATOM 3500 O O . SER A 1 428 ? -1.593 -13.110 -10.989 1.00 95.31 428 SER A O 1
ATOM 3502 N N . ILE A 1 429 ? -1.761 -15.350 -11.235 1.00 94.50 429 ILE A N 1
ATOM 3503 C CA . ILE A 1 429 ? -2.586 -15.366 -12.447 1.00 94.50 429 ILE A CA 1
ATOM 3504 C C . ILE A 1 429 ? -3.806 -16.249 -12.182 1.00 94.50 429 ILE A C 1
ATOM 3506 O O . ILE A 1 429 ? -3.666 -17.281 -11.528 1.00 94.50 429 ILE A O 1
ATOM 3510 N N . ASP A 1 430 ? -4.981 -15.847 -12.660 1.00 92.81 430 ASP A N 1
ATOM 3511 C CA . ASP A 1 430 ? -6.188 -16.682 -12.623 1.00 92.81 430 ASP A CA 1
ATOM 3512 C C . ASP A 1 430 ? -6.347 -17.585 -13.862 1.00 92.81 430 ASP A C 1
ATOM 3514 O O . ASP A 1 430 ? -5.608 -17.491 -14.846 1.00 92.81 430 ASP A O 1
ATOM 3518 N N . ASP A 1 431 ? -7.363 -18.448 -13.834 1.00 90.88 431 ASP A N 1
ATOM 3519 C CA . ASP A 1 431 ? -7.692 -19.362 -14.935 1.00 90.88 431 ASP A CA 1
ATOM 3520 C C . ASP A 1 431 ? -8.148 -18.634 -16.216 1.00 90.88 431 ASP A C 1
ATOM 3522 O O . ASP A 1 431 ? -8.120 -19.204 -17.308 1.00 90.88 431 ASP A O 1
ATOM 3526 N N . MET A 1 432 ? -8.561 -17.365 -16.106 1.00 91.25 432 MET A N 1
ATOM 3527 C CA . MET A 1 432 ? -8.949 -16.506 -17.231 1.00 91.25 432 MET A CA 1
ATOM 3528 C C . MET A 1 432 ? -7.770 -15.708 -17.810 1.00 91.25 432 MET A C 1
ATOM 3530 O O . MET A 1 432 ? -7.954 -14.900 -18.733 1.00 91.25 432 MET A O 1
ATOM 3534 N N . TYR A 1 433 ? -6.558 -15.970 -17.316 1.00 92.25 433 TYR A N 1
ATOM 3535 C CA . TYR A 1 433 ? -5.316 -15.360 -17.764 1.00 92.25 433 TYR A CA 1
ATOM 3536 C C . TYR A 1 433 ? -5.267 -13.845 -17.498 1.00 92.25 433 TYR A C 1
ATOM 3538 O O . TYR A 1 433 ? -4.935 -13.040 -18.377 1.00 92.25 433 TYR A O 1
ATOM 3546 N N . TYR A 1 434 ? -5.630 -13.450 -16.276 1.00 94.88 434 TYR A N 1
ATOM 3547 C CA . TYR A 1 434 ? -5.459 -12.107 -15.723 1.00 94.88 434 TYR A CA 1
ATOM 3548 C C . TYR A 1 434 ? -4.546 -12.124 -14.498 1.00 94.88 434 TYR A C 1
ATOM 3550 O O . TYR A 1 434 ? -4.545 -13.070 -13.714 1.00 94.88 434 TYR A O 1
ATOM 3558 N N . ILE A 1 435 ? -3.777 -11.049 -14.313 1.00 96.69 435 ILE A N 1
ATOM 3559 C CA . ILE A 1 435 ? -2.980 -10.846 -13.101 1.00 96.69 435 ILE A CA 1
ATOM 3560 C C . ILE A 1 435 ? -3.923 -10.537 -11.933 1.00 96.69 435 ILE A C 1
ATOM 3562 O O . ILE A 1 435 ? -4.652 -9.547 -11.969 1.00 96.69 435 ILE A O 1
ATOM 3566 N N . THR A 1 436 ? -3.869 -11.349 -10.878 1.00 95.25 436 THR A N 1
ATOM 3567 C CA . THR A 1 436 ? -4.682 -11.171 -9.661 1.00 95.25 436 THR A CA 1
ATOM 3568 C C . THR A 1 436 ? -3.921 -10.552 -8.499 1.00 95.25 436 THR A C 1
ATOM 3570 O O . THR A 1 436 ? -4.513 -9.988 -7.575 1.00 95.25 436 THR A O 1
ATOM 3573 N N . ASN A 1 437 ? -2.592 -10.638 -8.532 1.00 96.88 437 ASN A N 1
ATOM 3574 C CA . ASN A 1 437 ? -1.733 -10.075 -7.504 1.00 96.88 437 ASN A CA 1
ATOM 3575 C C . ASN A 1 437 ? -0.320 -9.830 -8.040 1.00 96.88 437 ASN A C 1
ATOM 3577 O O . ASN A 1 437 ? 0.135 -10.527 -8.947 1.00 96.88 437 ASN A O 1
ATOM 3581 N N . ILE A 1 438 ? 0.386 -8.889 -7.421 1.00 97.06 438 ILE A N 1
ATOM 3582 C CA . ILE A 1 438 ? 1.813 -8.643 -7.618 1.00 97.06 438 ILE A CA 1
ATOM 3583 C C . ILE A 1 438 ? 2.456 -8.302 -6.269 1.00 97.06 438 ILE A C 1
ATOM 3585 O O . ILE A 1 438 ? 1.890 -7.538 -5.485 1.00 97.06 438 ILE A O 1
ATOM 3589 N N . ILE A 1 439 ? 3.611 -8.900 -5.972 1.00 95.56 439 ILE A N 1
ATOM 3590 C CA . ILE A 1 439 ? 4.306 -8.775 -4.684 1.00 95.56 439 ILE A CA 1
ATOM 3591 C C . ILE A 1 439 ? 5.793 -8.509 -4.923 1.00 95.56 439 ILE A C 1
ATOM 3593 O O . ILE A 1 439 ? 6.473 -9.264 -5.616 1.00 95.56 439 ILE A O 1
ATOM 3597 N N . GLU A 1 440 ? 6.313 -7.444 -4.318 1.00 94.44 440 GLU A N 1
ATOM 3598 C CA . GLU A 1 440 ? 7.710 -7.034 -4.440 1.00 94.44 440 GLU A CA 1
ATOM 3599 C C . GLU A 1 440 ? 8.645 -7.904 -3.585 1.00 94.44 440 GLU A C 1
ATOM 3601 O O . GLU A 1 440 ? 8.424 -8.078 -2.387 1.00 94.44 440 GLU A O 1
ATOM 3606 N N . LYS A 1 441 ? 9.730 -8.422 -4.184 1.00 88.81 441 LYS A N 1
ATOM 3607 C CA . LYS A 1 441 ? 10.881 -9.047 -3.491 1.00 88.81 441 LYS A CA 1
ATOM 3608 C C . LYS A 1 441 ? 10.541 -10.178 -2.517 1.00 88.81 441 LYS A C 1
ATOM 3610 O O . LYS A 1 441 ? 11.262 -10.420 -1.544 1.00 88.81 441 LYS A O 1
ATOM 3615 N N . ARG A 1 442 ? 9.462 -10.916 -2.785 1.00 87.00 442 ARG A N 1
ATOM 3616 C CA . ARG A 1 442 ? 9.059 -12.093 -2.005 1.00 87.00 442 ARG A CA 1
ATOM 3617 C C . ARG A 1 442 ? 8.694 -13.249 -2.913 1.00 87.00 442 ARG A C 1
ATOM 3619 O O . ARG A 1 442 ? 7.780 -13.147 -3.718 1.00 87.00 442 ARG A O 1
ATOM 3626 N N . ILE A 1 443 ? 9.382 -14.363 -2.707 1.00 88.06 443 ILE A N 1
ATOM 3627 C CA . ILE A 1 443 ? 9.218 -15.591 -3.482 1.00 88.06 443 ILE A CA 1
ATOM 3628 C C . ILE A 1 443 ? 7.960 -16.308 -2.986 1.00 88.06 443 ILE A C 1
ATOM 3630 O O . ILE A 1 443 ? 8.001 -17.028 -1.990 1.00 88.06 443 ILE A O 1
ATOM 3634 N N . VAL A 1 444 ? 6.832 -16.037 -3.634 1.00 83.50 444 VAL A N 1
ATOM 3635 C CA . VAL A 1 444 ? 5.506 -16.548 -3.238 1.00 83.50 444 VAL A CA 1
ATOM 3636 C C . VAL A 1 444 ? 4.746 -17.213 -4.386 1.00 83.50 444 VAL A C 1
ATOM 3638 O O . VAL A 1 444 ? 3.816 -17.967 -4.117 1.00 83.50 444 VAL A O 1
ATOM 3641 N N . PHE A 1 445 ? 5.159 -16.989 -5.637 1.00 88.56 445 PHE A N 1
ATOM 3642 C CA . PHE A 1 445 ? 4.521 -17.534 -6.839 1.00 88.56 445 PHE A CA 1
ATOM 3643 C C . PHE A 1 445 ? 5.559 -18.095 -7.822 1.00 88.56 445 PHE A C 1
ATOM 3645 O O . PHE A 1 445 ? 6.751 -17.825 -7.691 1.00 88.56 445 PHE A O 1
ATOM 3652 N N . HIS A 1 446 ? 5.089 -18.855 -8.814 1.00 90.62 446 HIS A N 1
ATOM 3653 C CA . HIS A 1 446 ? 5.918 -19.445 -9.874 1.00 90.62 446 HIS A CA 1
ATOM 3654 C C . HIS A 1 446 ? 6.349 -18.419 -10.932 1.00 90.62 446 HIS A C 1
ATOM 3656 O O . HIS A 1 446 ? 7.432 -18.521 -11.496 1.00 90.62 446 HIS A O 1
ATOM 3662 N N . PHE A 1 447 ? 5.525 -17.396 -11.183 1.00 95.25 447 PHE A N 1
ATOM 3663 C CA . PHE A 1 447 ? 5.818 -16.354 -12.165 1.00 95.25 447 PHE A CA 1
ATOM 3664 C C . PHE A 1 447 ? 6.423 -15.117 -11.509 1.00 95.25 447 PHE A C 1
ATOM 3666 O O . PHE A 1 447 ? 5.896 -14.594 -10.521 1.00 95.25 447 PHE A O 1
ATOM 3673 N N . PHE A 1 448 ? 7.496 -14.608 -12.108 1.00 95.56 448 PHE A N 1
ATOM 3674 C CA . PHE A 1 448 ? 8.097 -13.330 -11.748 1.00 95.56 448 PHE A CA 1
ATOM 3675 C C . PHE A 1 448 ? 8.070 -12.355 -12.930 1.00 95.56 448 PHE A C 1
ATOM 3677 O O . PHE A 1 448 ? 7.921 -12.750 -14.087 1.00 95.56 448 PHE A O 1
ATOM 3684 N N . THR A 1 449 ? 8.198 -11.062 -12.646 1.00 95.12 449 THR A N 1
ATOM 3685 C CA . THR A 1 449 ? 8.216 -10.005 -13.661 1.00 95.12 449 THR A CA 1
ATOM 3686 C C . THR A 1 449 ? 9.535 -10.012 -14.433 1.00 95.12 449 THR A C 1
ATOM 3688 O O . THR A 1 449 ? 10.606 -9.829 -13.851 1.00 95.12 449 THR A O 1
ATOM 3691 N N . ALA A 1 450 ? 9.469 -10.124 -15.757 1.00 93.75 450 ALA A N 1
ATOM 3692 C CA . ALA A 1 450 ? 10.626 -10.102 -16.651 1.00 93.75 450 ALA A CA 1
ATOM 3693 C C . ALA A 1 450 ? 11.174 -8.681 -16.919 1.00 93.75 450 ALA A C 1
ATOM 3695 O O . ALA A 1 450 ? 12.025 -8.503 -17.786 1.00 93.75 450 ALA A O 1
ATOM 3696 N N . GLY A 1 451 ? 10.681 -7.663 -16.204 1.00 92.56 451 GLY A N 1
ATOM 3697 C CA . GLY A 1 451 ? 11.120 -6.273 -16.344 1.00 92.56 451 GLY A CA 1
ATOM 3698 C C . GLY A 1 451 ? 10.506 -5.539 -17.537 1.00 92.56 451 GLY A C 1
ATOM 3699 O O . GLY A 1 451 ? 11.160 -4.700 -18.153 1.00 92.56 451 GLY A O 1
ATOM 3700 N N . GLY A 1 452 ? 9.273 -5.893 -17.912 1.00 95.25 452 GLY A N 1
ATOM 3701 C CA . GLY A 1 452 ? 8.481 -5.207 -18.933 1.00 95.25 452 GLY A CA 1
ATOM 3702 C C . GLY A 1 452 ? 7.066 -4.939 -18.433 1.00 95.25 452 GLY A C 1
ATOM 3703 O O . GLY A 1 452 ? 6.400 -5.867 -17.974 1.00 95.25 452 GLY A O 1
ATOM 3704 N N . TYR A 1 453 ? 6.602 -3.696 -18.530 1.00 96.94 453 TYR A N 1
ATOM 3705 C CA . TYR A 1 453 ? 5.298 -3.276 -18.011 1.00 96.94 453 TYR A CA 1
ATOM 3706 C C . TYR A 1 453 ? 4.609 -2.362 -19.018 1.00 96.94 453 TYR A C 1
ATOM 3708 O O . TYR A 1 453 ? 5.143 -1.317 -19.376 1.00 96.94 453 TYR A O 1
ATOM 3716 N N . SER A 1 454 ? 3.425 -2.749 -19.473 1.00 96.56 454 SER A N 1
ATOM 3717 C CA . SER A 1 454 ? 2.590 -1.952 -20.367 1.00 96.56 454 SER A CA 1
ATOM 3718 C C . SER A 1 454 ? 1.495 -1.276 -19.554 1.00 96.56 454 SER A C 1
ATOM 3720 O O . SER A 1 454 ? 0.789 -1.950 -18.802 1.00 96.56 454 SER A O 1
ATOM 3722 N N . PHE A 1 455 ? 1.340 0.033 -19.724 1.00 97.25 455 PHE A N 1
ATOM 3723 C CA . PHE A 1 455 ? 0.208 0.799 -19.220 1.00 97.25 455 PHE A CA 1
ATOM 3724 C C . PHE A 1 455 ? -0.552 1.397 -20.402 1.00 97.25 455 PHE A C 1
ATOM 3726 O O . PHE A 1 455 ? 0.031 1.945 -21.341 1.00 97.25 455 PHE A O 1
ATOM 3733 N N . GLU A 1 456 ? -1.874 1.304 -20.352 1.00 95.94 456 GLU A N 1
ATOM 3734 C CA . GLU A 1 456 ? -2.752 1.824 -21.401 1.00 95.94 456 GLU A CA 1
ATOM 3735 C C . GLU A 1 456 ? -2.724 3.358 -21.491 1.00 95.94 456 GLU A C 1
ATOM 3737 O O . GLU A 1 456 ? -2.877 3.912 -22.575 1.00 95.94 456 GLU A O 1
ATOM 3742 N N . SER A 1 457 ? -2.493 4.041 -20.364 1.00 95.69 457 SER A N 1
ATOM 3743 C CA . SER A 1 457 ? -2.503 5.503 -20.261 1.00 95.69 457 SER A CA 1
ATOM 3744 C C . SER A 1 457 ? -1.406 6.003 -19.316 1.00 95.69 457 SER A C 1
ATOM 3746 O O . SER A 1 457 ? -1.379 5.643 -18.134 1.00 95.69 457 SER A O 1
ATOM 3748 N N . ALA A 1 458 ? -0.537 6.876 -19.832 1.00 97.00 458 ALA A N 1
ATOM 3749 C CA . ALA A 1 458 ? 0.461 7.622 -19.070 1.00 97.00 458 ALA A CA 1
ATOM 3750 C C . ALA A 1 458 ? -0.187 8.473 -17.968 1.00 97.00 458 ALA A C 1
ATOM 3752 O O . ALA A 1 458 ? 0.277 8.465 -16.831 1.00 97.00 458 ALA A O 1
ATOM 3753 N N . ASP A 1 459 ? -1.308 9.135 -18.267 1.00 96.88 459 ASP A N 1
ATOM 3754 C CA . ASP A 1 459 ? -2.033 9.976 -17.306 1.00 96.88 459 ASP A CA 1
ATOM 3755 C C . ASP A 1 459 ? -2.579 9.148 -16.134 1.00 96.88 459 ASP A C 1
ATOM 3757 O O . ASP A 1 459 ? -2.506 9.552 -14.971 1.00 96.88 459 ASP A O 1
ATOM 3761 N N . THR A 1 460 ? -3.078 7.940 -16.425 1.00 97.19 460 THR A N 1
ATOM 3762 C CA . THR A 1 460 ? -3.518 7.002 -15.385 1.00 97.19 460 THR A CA 1
ATOM 3763 C C . THR A 1 460 ? -2.348 6.594 -14.500 1.00 97.19 460 THR A C 1
ATOM 3765 O O . THR A 1 460 ? -2.479 6.630 -13.277 1.00 97.19 460 THR A O 1
ATOM 3768 N N . TYR A 1 461 ? -1.199 6.257 -15.091 1.00 97.81 461 TYR A N 1
ATOM 3769 C CA . TYR A 1 461 ? 0.015 5.953 -14.337 1.00 97.81 461 TYR A CA 1
ATOM 3770 C C . TYR A 1 461 ? 0.427 7.120 -13.419 1.00 97.81 461 TYR A C 1
ATOM 3772 O O . TYR A 1 461 ? 0.638 6.906 -12.223 1.00 97.81 461 TYR A O 1
ATOM 3780 N N . CYS A 1 462 ? 0.468 8.351 -13.941 1.00 98.00 462 CYS A N 1
ATOM 3781 C CA . CYS A 1 462 ? 0.815 9.552 -13.177 1.00 98.00 462 CYS A CA 1
ATOM 3782 C C . CYS A 1 462 ? -0.111 9.756 -11.973 1.00 98.00 462 CYS A C 1
ATOM 3784 O O . CYS A 1 462 ? 0.373 9.903 -10.852 1.00 98.00 462 CYS A O 1
ATOM 3786 N N . ARG A 1 463 ? -1.431 9.640 -12.167 1.00 97.38 463 ARG A N 1
ATOM 3787 C CA . ARG A 1 463 ? -2.424 9.756 -11.086 1.00 97.38 463 ARG A CA 1
ATOM 3788 C C . ARG A 1 463 ? -2.198 8.747 -9.957 1.00 97.38 463 ARG A C 1
ATOM 3790 O O . ARG A 1 463 ? -2.453 9.062 -8.794 1.00 97.38 463 ARG A O 1
ATOM 3797 N N . TYR A 1 464 ? -1.777 7.520 -10.270 1.00 97.25 464 TYR A N 1
ATOM 3798 C CA . TYR A 1 464 ? -1.454 6.527 -9.239 1.00 97.25 464 TYR A CA 1
ATOM 3799 C C . TYR A 1 464 ? -0.096 6.787 -8.587 1.00 97.25 464 TYR A C 1
ATOM 3801 O O . TYR A 1 464 ? 0.029 6.622 -7.376 1.00 97.25 464 TYR A O 1
ATOM 3809 N N . TYR A 1 465 ? 0.911 7.225 -9.343 1.00 96.81 465 TYR A N 1
ATOM 3810 C CA . TYR A 1 465 ? 2.207 7.601 -8.779 1.00 96.81 465 TYR A CA 1
ATOM 3811 C C . TYR A 1 465 ? 2.084 8.759 -7.774 1.00 96.81 465 TYR A C 1
ATOM 3813 O O . TYR A 1 465 ? 2.610 8.671 -6.664 1.00 96.81 465 TYR A O 1
ATOM 3821 N N . GLU A 1 466 ? 1.342 9.813 -8.119 1.00 95.94 466 GLU A N 1
ATOM 3822 C CA . GLU A 1 466 ? 1.170 11.019 -7.295 1.00 95.94 466 GLU A CA 1
ATOM 3823 C C . GLU A 1 466 ? 0.585 10.731 -5.904 1.00 95.94 466 GLU A C 1
ATOM 3825 O O . GLU A 1 466 ? 0.946 11.406 -4.937 1.00 95.94 466 GLU A O 1
ATOM 3830 N N . GLN A 1 467 ? -0.252 9.694 -5.776 1.00 94.00 467 GLN A N 1
ATOM 3831 C CA . GLN A 1 467 ? -0.814 9.247 -4.493 1.00 94.00 467 GLN A CA 1
ATOM 3832 C C . GLN A 1 467 ? 0.260 8.720 -3.531 1.00 94.00 467 GLN A C 1
ATOM 3834 O O . GLN A 1 467 ? 0.103 8.811 -2.312 1.00 94.00 467 GLN A O 1
ATOM 3839 N N . PHE A 1 468 ? 1.366 8.189 -4.062 1.00 92.00 468 PHE A N 1
ATOM 3840 C CA . PHE A 1 468 ? 2.402 7.510 -3.282 1.00 92.00 468 PHE A CA 1
ATOM 3841 C C . PHE A 1 468 ? 3.798 8.130 -3.425 1.00 92.00 468 PHE A C 1
ATOM 3843 O O . PHE A 1 468 ? 4.735 7.616 -2.820 1.00 92.00 468 PHE A O 1
ATOM 3850 N N . GLN A 1 469 ? 3.955 9.243 -4.148 1.00 88.50 469 GLN A N 1
ATOM 3851 C CA . GLN A 1 469 ? 5.255 9.867 -4.460 1.00 88.50 469 GLN A CA 1
ATOM 3852 C C . GLN A 1 469 ? 6.128 10.191 -3.230 1.00 88.50 469 GLN A C 1
ATOM 3854 O O . GLN A 1 469 ? 7.348 10.256 -3.326 1.00 88.50 469 GLN A O 1
ATOM 3859 N N . GLN A 1 470 ? 5.517 10.376 -2.055 1.00 85.00 470 GLN A N 1
ATOM 3860 C CA . GLN A 1 470 ? 6.230 10.651 -0.801 1.00 85.00 470 GLN A CA 1
ATOM 3861 C C . GLN A 1 470 ? 6.638 9.379 -0.036 1.00 85.00 470 GLN A C 1
ATOM 3863 O O . GLN A 1 470 ? 7.222 9.474 1.043 1.00 85.00 470 GLN A O 1
ATOM 3868 N N . GLN A 1 471 ? 6.292 8.185 -0.531 1.00 87.12 471 GLN A N 1
ATOM 3869 C CA . GLN A 1 471 ? 6.556 6.931 0.173 1.00 87.12 471 GLN A CA 1
ATOM 3870 C C . GLN A 1 471 ? 7.970 6.412 -0.106 1.00 87.12 471 GLN A C 1
ATOM 3872 O O . GLN A 1 471 ? 8.307 6.122 -1.258 1.00 87.12 471 GLN A O 1
ATOM 3877 N N . PRO A 1 472 ? 8.806 6.224 0.932 1.00 88.12 472 PRO A N 1
ATOM 3878 C CA . PRO A 1 472 ? 10.103 5.597 0.746 1.00 88.12 472 PRO A CA 1
ATOM 3879 C C . PRO A 1 472 ? 9.924 4.131 0.333 1.00 88.12 472 PRO A C 1
ATOM 3881 O O . PRO A 1 472 ? 9.071 3.422 0.862 1.00 88.12 472 PRO A O 1
ATOM 3884 N N . GLY A 1 473 ? 10.761 3.658 -0.593 1.00 89.75 473 GLY A N 1
ATOM 3885 C CA . GLY A 1 473 ? 10.703 2.271 -1.065 1.00 89.75 473 GLY A CA 1
ATOM 3886 C C . GLY A 1 473 ? 9.511 1.970 -1.979 1.00 89.75 473 GLY A C 1
ATOM 3887 O O . GLY A 1 473 ? 9.051 0.832 -2.019 1.00 89.75 473 GLY A O 1
ATOM 3888 N N . LEU A 1 474 ? 9.000 2.970 -2.702 1.00 94.69 474 LEU A N 1
ATOM 3889 C CA . LEU A 1 474 ? 7.997 2.769 -3.743 1.00 94.69 474 LEU A CA 1
ATOM 3890 C C . LEU A 1 474 ? 8.601 2.016 -4.943 1.00 94.69 474 LEU A C 1
ATOM 3892 O O . LEU A 1 474 ? 9.616 2.432 -5.502 1.00 94.69 474 LEU A O 1
ATOM 3896 N N . TYR A 1 475 ? 7.956 0.925 -5.356 1.00 95.50 475 TYR A N 1
ATOM 3897 C CA . TYR A 1 475 ? 8.302 0.153 -6.549 1.00 95.50 475 TYR A CA 1
ATOM 3898 C C . TYR A 1 475 ? 7.140 0.168 -7.538 1.00 95.50 475 TYR A C 1
ATOM 3900 O O . TYR A 1 475 ? 5.994 0.433 -7.171 1.00 95.50 475 TYR A O 1
ATOM 3908 N N . LEU A 1 476 ? 7.425 -0.145 -8.801 1.00 95.62 476 LEU A N 1
ATOM 3909 C CA . LEU A 1 476 ? 6.409 -0.187 -9.852 1.00 95.62 476 LEU A CA 1
ATOM 3910 C C . LEU A 1 476 ? 5.325 -1.241 -9.566 1.00 95.62 476 LEU A C 1
ATOM 3912 O O . LEU A 1 476 ? 4.145 -1.015 -9.828 1.00 95.62 476 LEU A O 1
ATOM 3916 N N . SER A 1 477 ? 5.714 -2.347 -8.930 1.00 96.62 477 SER A N 1
ATOM 3917 C CA . SER A 1 477 ? 4.814 -3.385 -8.422 1.00 96.62 477 SER A CA 1
ATOM 3918 C C . SER A 1 477 ? 3.768 -2.846 -7.440 1.00 96.62 477 SER A C 1
ATOM 3920 O O . SER A 1 477 ? 2.622 -3.284 -7.480 1.00 96.62 477 SER A O 1
ATOM 3922 N N . HIS A 1 478 ? 4.107 -1.857 -6.607 1.00 97.56 478 HIS A N 1
ATOM 3923 C CA . HIS A 1 478 ? 3.159 -1.227 -5.682 1.00 97.56 478 HIS A CA 1
ATOM 3924 C C . HIS A 1 478 ? 2.106 -0.394 -6.415 1.00 97.56 478 HIS A C 1
ATOM 3926 O O . HIS A 1 478 ? 0.926 -0.473 -6.083 1.00 97.56 478 HIS A O 1
ATOM 3932 N N . ILE A 1 479 ? 2.513 0.358 -7.442 1.00 97.62 479 ILE A N 1
ATOM 3933 C CA . ILE A 1 479 ? 1.586 1.135 -8.278 1.00 97.62 479 ILE A CA 1
ATOM 3934 C C . ILE A 1 479 ? 0.603 0.195 -8.971 1.00 97.62 479 ILE A C 1
ATOM 3936 O O . ILE A 1 479 ? -0.607 0.387 -8.871 1.00 97.62 479 ILE A O 1
ATOM 3940 N N . ILE A 1 480 ? 1.111 -0.870 -9.597 1.00 98.00 480 ILE A N 1
ATOM 3941 C CA . ILE A 1 480 ? 0.272 -1.879 -10.254 1.00 98.00 480 ILE A CA 1
ATOM 3942 C C . ILE A 1 480 ? -0.660 -2.546 -9.238 1.00 98.00 480 ILE A C 1
ATOM 3944 O O . ILE A 1 480 ? -1.842 -2.713 -9.517 1.00 98.00 480 ILE A O 1
ATOM 3948 N N . TYR A 1 481 ? -0.174 -2.880 -8.040 1.00 98.19 481 TYR A N 1
ATOM 3949 C CA . TYR A 1 481 ? -1.016 -3.450 -6.990 1.00 98.19 481 TYR A CA 1
ATOM 3950 C C . TYR A 1 481 ? -2.159 -2.508 -6.575 1.00 98.19 481 TYR A C 1
ATOM 3952 O O . TYR A 1 481 ? -3.299 -2.953 -6.454 1.00 98.19 481 TYR A O 1
ATOM 3960 N N . SER A 1 482 ? -1.897 -1.204 -6.441 1.00 97.94 482 SER A N 1
ATOM 3961 C CA . SER A 1 482 ? -2.953 -0.211 -6.199 1.00 97.94 482 SER A CA 1
ATOM 3962 C C . SER A 1 482 ? -3.960 -0.139 -7.350 1.00 97.94 482 SER A C 1
ATOM 3964 O O . SER A 1 482 ? -5.153 0.007 -7.103 1.00 97.94 482 SER A O 1
ATOM 3966 N N . MET A 1 483 ? -3.507 -0.262 -8.600 1.00 98.06 483 MET A N 1
ATOM 3967 C CA . MET A 1 483 ? -4.392 -0.294 -9.768 1.00 98.06 483 MET A CA 1
ATOM 3968 C C . MET A 1 483 ? -5.268 -1.557 -9.785 1.00 98.06 483 MET A C 1
ATOM 3970 O O . MET A 1 483 ? -6.460 -1.468 -10.076 1.00 98.06 483 MET A O 1
ATOM 3974 N N . L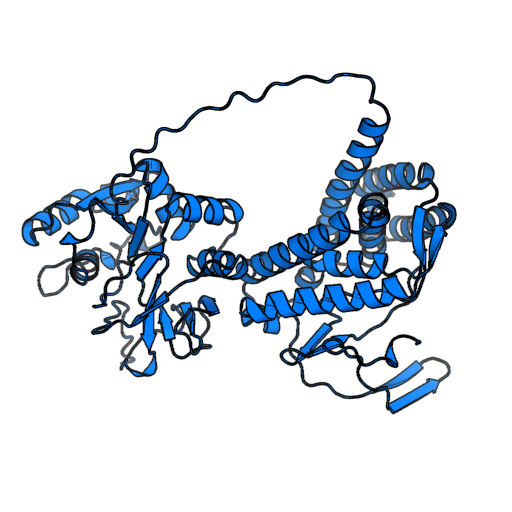EU A 1 484 ? -4.709 -2.719 -9.425 1.00 97.88 484 LEU A N 1
ATOM 3975 C CA . LEU A 1 484 ? -5.448 -3.983 -9.306 1.00 97.88 484 LEU A CA 1
ATOM 3976 C C . LEU A 1 484 ? -6.560 -3.893 -8.247 1.00 97.88 484 LEU A C 1
ATOM 3978 O O . LEU A 1 484 ? -7.675 -4.356 -8.487 1.00 97.88 484 LEU A O 1
ATOM 3982 N N . LEU A 1 485 ? -6.291 -3.253 -7.102 1.00 97.25 485 LEU A N 1
ATOM 3983 C CA . LEU A 1 485 ? -7.296 -3.000 -6.055 1.00 97.25 485 LEU A CA 1
ATOM 3984 C C . LEU A 1 485 ? -8.437 -2.080 -6.518 1.00 97.25 485 LEU A C 1
ATOM 3986 O O . LEU A 1 485 ? -9.555 -2.171 -6.012 1.00 97.25 485 LEU A O 1
ATOM 3990 N N . ASP A 1 486 ? -8.175 -1.232 -7.508 1.00 96.25 486 ASP A N 1
ATOM 3991 C CA . ASP A 1 486 ? -9.171 -0.392 -8.176 1.00 96.25 486 ASP A CA 1
ATOM 3992 C C . ASP A 1 486 ? -9.732 -1.041 -9.456 1.00 96.25 486 ASP A C 1
ATOM 3994 O O . ASP A 1 486 ? -10.338 -0.367 -10.287 1.00 96.25 486 ASP A O 1
ATOM 3998 N N . LYS A 1 487 ? -9.576 -2.365 -9.606 1.00 95.12 487 LYS A N 1
ATOM 3999 C CA . LYS A 1 487 ? -10.150 -3.183 -10.691 1.00 95.12 487 LYS A CA 1
ATOM 4000 C C . LYS A 1 487 ? -9.603 -2.899 -12.089 1.00 95.12 487 LYS A C 1
ATOM 4002 O O . LYS A 1 487 ? -10.177 -3.366 -13.075 1.00 95.12 487 LYS A O 1
ATOM 4007 N N . HIS A 1 488 ? -8.468 -2.213 -12.205 1.00 96.62 488 HIS A N 1
ATOM 4008 C CA . HIS A 1 488 ? -7.740 -2.189 -13.469 1.00 96.62 488 HIS A CA 1
ATOM 4009 C C . HIS A 1 488 ? -7.214 -3.593 -13.775 1.00 96.62 488 HIS A C 1
ATOM 4011 O O . HIS A 1 488 ? -6.529 -4.204 -12.959 1.00 96.62 488 HIS A O 1
ATOM 4017 N N . THR A 1 489 ? -7.527 -4.108 -14.961 1.00 95.62 489 THR A N 1
ATOM 4018 C CA . THR A 1 489 ? -7.082 -5.442 -15.376 1.00 95.62 489 THR A CA 1
ATOM 4019 C C . THR A 1 489 ? -5.685 -5.374 -15.977 1.00 95.62 489 THR A C 1
ATOM 4021 O O . THR A 1 489 ? -5.370 -4.424 -16.687 1.00 95.62 489 THR A O 1
ATOM 4024 N N . PHE A 1 490 ? -4.856 -6.384 -15.708 1.00 97.31 490 PHE A N 1
ATOM 4025 C CA . PHE A 1 490 ? -3.545 -6.555 -16.334 1.00 97.31 490 PHE A CA 1
ATOM 4026 C C . PHE A 1 490 ? -3.458 -7.944 -16.962 1.00 97.31 490 PHE A C 1
ATOM 4028 O O . PHE A 1 490 ? -3.805 -8.943 -16.325 1.00 97.31 490 PHE A O 1
ATOM 4035 N N . ARG A 1 491 ? -2.986 -8.015 -18.209 1.00 96.56 491 ARG A N 1
ATOM 4036 C CA . ARG A 1 491 ? -2.715 -9.282 -18.897 1.00 96.56 491 ARG A CA 1
ATOM 4037 C C . ARG A 1 491 ? -1.277 -9.751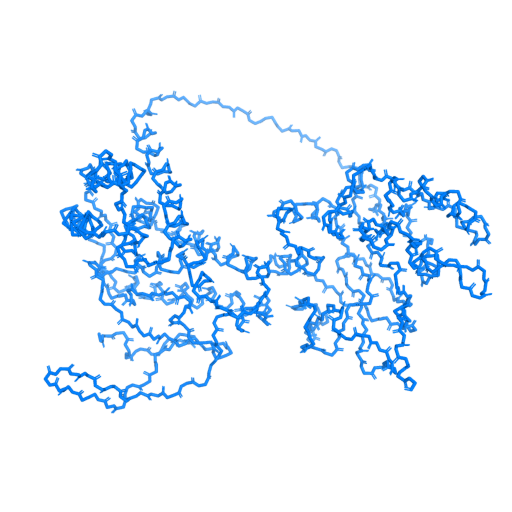 -18.644 1.00 96.56 491 ARG A C 1
ATOM 4039 O O . ARG A 1 491 ? -0.355 -8.939 -18.724 1.00 96.56 491 ARG A O 1
ATOM 4046 N N . PRO A 1 492 ? -1.049 -11.042 -18.372 1.00 96.62 492 PRO A N 1
ATOM 4047 C CA . PRO A 1 492 ? 0.292 -11.598 -18.405 1.00 96.62 492 PRO A CA 1
ATOM 4048 C C . PRO A 1 492 ? 0.773 -11.763 -19.851 1.00 96.62 492 PRO A C 1
ATOM 4050 O O . PRO A 1 492 ? 0.029 -12.221 -20.717 1.00 96.62 492 PRO A O 1
ATOM 4053 N N . VAL A 1 493 ? 2.039 -11.430 -20.097 1.00 95.88 493 VAL A N 1
ATOM 4054 C CA . VAL A 1 493 ? 2.749 -11.711 -21.350 1.00 95.88 493 VAL A CA 1
ATOM 4055 C C . VAL A 1 493 ? 3.876 -12.676 -21.040 1.00 95.88 493 VAL A C 1
ATOM 4057 O O . VAL A 1 493 ? 4.885 -12.277 -20.457 1.00 95.88 493 VAL A O 1
ATOM 4060 N N . LEU A 1 494 ? 3.707 -13.945 -21.409 1.00 95.31 494 LEU A N 1
ATOM 4061 C CA . LEU A 1 494 ? 4.767 -14.934 -21.240 1.00 95.31 494 LEU A CA 1
ATOM 4062 C C . LEU A 1 494 ? 5.950 -14.592 -22.133 1.00 95.31 494 LEU A C 1
ATOM 4064 O O . LEU A 1 494 ? 5.830 -14.499 -23.359 1.00 95.31 494 LEU A O 1
ATOM 4068 N N . THR A 1 495 ? 7.100 -14.424 -21.498 1.00 94.62 495 THR A N 1
ATOM 4069 C CA . THR A 1 495 ? 8.346 -14.176 -22.198 1.00 94.62 495 THR A CA 1
ATOM 4070 C C . THR A 1 495 ? 9.078 -15.470 -22.522 1.00 94.62 495 THR A C 1
ATOM 4072 O O . THR A 1 495 ? 8.937 -16.485 -21.844 1.00 94.62 495 THR A O 1
ATOM 4075 N N . LYS A 1 496 ? 9.894 -15.413 -23.568 1.00 92.75 496 LYS A N 1
ATOM 4076 C CA . LYS A 1 496 ? 10.826 -16.447 -24.013 1.00 92.75 496 LYS A CA 1
ATOM 4077 C C . LYS A 1 496 ? 12.233 -15.866 -23.990 1.00 92.75 496 LYS A C 1
ATOM 4079 O O . LYS A 1 496 ? 12.390 -14.648 -24.074 1.00 92.75 496 LYS A O 1
ATOM 4084 N N . GLU A 1 497 ? 13.238 -16.735 -23.919 1.00 91.44 497 GLU A N 1
ATOM 4085 C CA . GLU A 1 497 ? 14.652 -16.332 -24.002 1.00 91.44 497 GLU A CA 1
ATOM 4086 C C . GLU A 1 497 ? 15.015 -15.256 -22.959 1.00 91.44 497 GLU A C 1
ATOM 4088 O O . GLU A 1 497 ? 15.714 -14.287 -23.257 1.00 91.44 497 GLU A O 1
ATOM 4093 N N . TYR A 1 498 ? 14.490 -15.393 -21.734 1.00 93.44 498 TYR A N 1
ATOM 4094 C CA . TYR A 1 498 ? 14.803 -14.467 -20.651 1.00 93.44 498 TYR A CA 1
ATOM 4095 C C . TYR A 1 498 ? 16.269 -14.621 -20.233 1.00 93.44 498 TYR A C 1
ATOM 4097 O O . TYR A 1 498 ? 16.707 -15.704 -19.846 1.00 93.44 498 TYR A O 1
ATOM 4105 N N . GLU A 1 499 ? 17.017 -13.523 -20.272 1.00 91.38 499 GLU A N 1
ATOM 4106 C CA . GLU A 1 499 ? 18.392 -13.446 -19.782 1.00 91.38 499 GLU A CA 1
ATOM 4107 C C . GLU A 1 499 ? 18.467 -12.346 -18.718 1.00 91.38 499 GLU A C 1
ATOM 4109 O O . GLU A 1 499 ? 18.186 -11.173 -18.987 1.00 91.38 499 GLU A O 1
ATOM 4114 N N . ASP A 1 500 ? 18.843 -12.731 -17.499 1.00 89.94 500 ASP A N 1
ATOM 4115 C CA . ASP A 1 500 ? 19.129 -11.799 -16.411 1.00 89.94 500 ASP A CA 1
ATOM 4116 C C . ASP A 1 500 ? 20.586 -11.339 -16.506 1.00 89.94 500 ASP A C 1
ATOM 4118 O O . ASP A 1 500 ? 21.508 -12.159 -16.494 1.00 89.94 500 ASP A O 1
ATOM 4122 N N . PHE A 1 501 ? 20.813 -10.027 -16.571 1.00 88.25 501 PHE A N 1
ATOM 4123 C CA . PHE A 1 501 ? 22.160 -9.479 -16.591 1.00 88.25 501 PHE A CA 1
ATOM 4124 C C . PHE A 1 501 ? 22.730 -9.278 -15.182 1.00 88.25 501 PHE A C 1
ATOM 4126 O O . PHE A 1 501 ? 23.720 -8.569 -15.061 1.00 88.25 501 PHE A O 1
ATOM 4133 N N . GLU A 1 502 ? 22.179 -9.839 -14.100 1.00 81.50 502 GLU A N 1
ATOM 4134 C CA . GLU A 1 502 ? 22.837 -9.885 -12.785 1.00 81.50 502 GLU A CA 1
ATOM 4135 C C . GLU A 1 502 ? 24.080 -10.812 -12.784 1.00 81.50 502 GLU A C 1
ATOM 4137 O O . GLU A 1 502 ? 24.364 -11.549 -13.725 1.00 81.50 502 GLU A O 1
ATOM 4142 N N . PHE A 1 503 ? 24.966 -10.687 -11.782 1.00 67.38 503 PHE A N 1
ATOM 4143 C CA . PHE A 1 503 ? 26.177 -11.524 -11.709 1.00 67.38 503 PHE A CA 1
ATOM 4144 C C . PHE A 1 503 ? 25.824 -12.888 -11.127 1.00 67.38 503 PHE A C 1
ATOM 4146 O O . PHE A 1 503 ? 25.361 -12.968 -9.988 1.00 67.38 503 PHE A O 1
ATOM 4153 N N . LYS A 1 504 ? 26.171 -13.961 -11.843 1.00 60.00 504 LYS A N 1
ATOM 4154 C CA . LYS A 1 504 ? 26.270 -15.289 -11.245 1.00 60.00 504 LYS A CA 1
ATOM 4155 C C . LYS A 1 504 ? 27.452 -15.269 -10.280 1.00 60.00 504 LYS A C 1
ATOM 4157 O O . LYS A 1 504 ? 28.607 -15.244 -10.699 1.00 60.00 504 LYS A O 1
ATOM 4162 N N . PHE A 1 505 ? 27.183 -15.212 -8.976 1.00 52.19 505 PHE A N 1
ATOM 4163 C CA . PHE A 1 505 ? 28.218 -15.492 -7.986 1.00 52.19 505 PHE A CA 1
ATOM 4164 C C . PHE A 1 505 ? 28.565 -16.976 -8.098 1.00 52.19 505 PHE A C 1
ATOM 4166 O O . PHE A 1 505 ? 27.969 -17.817 -7.427 1.00 52.19 505 PHE A O 1
ATOM 4173 N N . GLU A 1 506 ? 29.521 -17.312 -8.957 1.00 39.97 506 GLU A N 1
ATOM 4174 C CA . GLU A 1 506 ? 30.214 -18.584 -8.839 1.00 39.97 506 GLU A CA 1
ATOM 4175 C C . GLU A 1 506 ? 31.011 -18.520 -7.537 1.00 39.97 506 GLU A C 1
ATOM 4177 O O . GLU A 1 506 ? 32.020 -17.818 -7.429 1.00 39.97 506 GLU A O 1
ATOM 4182 N N . LYS A 1 507 ? 30.511 -19.196 -6.496 1.00 37.47 507 LYS A N 1
ATOM 4183 C CA . LYS A 1 507 ? 31.347 -19.525 -5.342 1.00 37.47 507 LYS A CA 1
ATOM 4184 C C . LYS A 1 507 ? 32.500 -20.373 -5.880 1.00 37.47 507 LYS A C 1
ATOM 41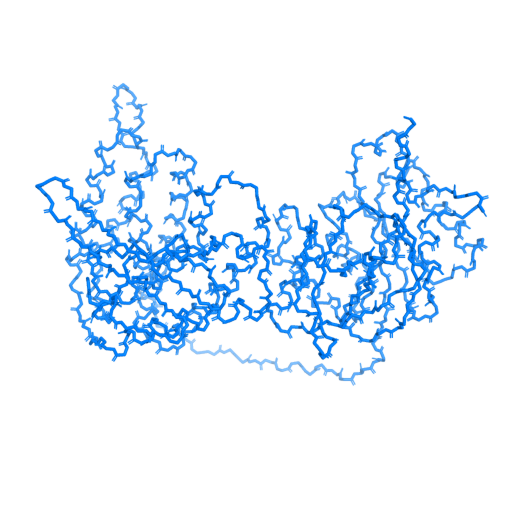86 O O . LYS A 1 507 ? 32.274 -21.526 -6.235 1.00 37.47 507 LYS A O 1
ATOM 4191 N N . LYS A 1 508 ? 33.683 -19.769 -5.998 1.00 34.16 508 LYS A N 1
ATOM 4192 C CA . LYS A 1 508 ? 34.936 -20.508 -6.163 1.00 34.16 508 LYS A CA 1
ATOM 4193 C C . LYS A 1 508 ? 35.191 -21.402 -4.961 1.00 34.16 508 LYS A C 1
ATOM 4195 O O . LYS A 1 508 ? 34.867 -20.960 -3.832 1.00 34.16 508 LYS A O 1
#

pLDDT: mean 88.82, std 15.82, range [25.28, 98.56]

Radius of gyration: 28.14 Å; chains: 1; bounding box: 67×58×79 Å